Protein AF-A0A8J5NDL7-F1 (afdb_monomer)

Nearest PDB structures (foldseek):
  4kl0-assembly1_A  TM=5.427E-01  e=3.223E-06  Xanthomonas oryzae pv. oryzae KACC 10331
  3jvi-assembly1_A  TM=3.850E-01  e=1.608E+00  Entamoeba histolytica HM-1:IMSS
  4etn-assembly1_A  TM=3.658E-01  e=4.997E+00  Bacillus subtilis
  2qjf-assembly1_A  TM=1.868E-01  e=2.106E+00  Homo sapiens
  1lqt-assembly1_A  TM=1.432E-01  e=8.412E-01  Mycobacterium tuberculosis

Mean predicted aligned error: 5.41 Å

Structure (mmCIF, N/CA/C/O backbone):
data_AF-A0A8J5NDL7-F1
#
_entry.id   AF-A0A8J5NDL7-F1
#
loop_
_atom_site.group_PDB
_atom_site.id
_atom_site.type_symbol
_atom_site.label_atom_id
_atom_site.label_alt_id
_atom_site.label_comp_id
_atom_site.label_asym_id
_atom_site.label_entity_id
_atom_site.label_seq_id
_atom_site.pdbx_PDB_ins_code
_atom_site.Cartn_x
_atom_site.Cartn_y
_atom_site.Cartn_z
_atom_site.occupancy
_atom_site.B_iso_or_equiv
_atom_site.auth_seq_id
_atom_site.auth_comp_id
_atom_site.auth_asym_id
_atom_site.auth_atom_id
_atom_site.pdbx_PDB_model_num
ATOM 1 N N . MET A 1 1 ? -8.419 1.413 30.607 1.00 60.94 1 MET A N 1
ATOM 2 C CA . MET A 1 1 ? -9.084 0.874 29.417 1.00 60.94 1 MET A CA 1
ATOM 3 C C . MET A 1 1 ? -8.316 1.268 28.179 1.00 60.94 1 MET A C 1
ATOM 5 O O . MET A 1 1 ? -8.530 2.368 27.700 1.00 60.94 1 MET A O 1
ATOM 9 N N . VAL A 1 2 ? -7.330 0.458 27.762 1.00 88.38 2 VAL A N 1
ATOM 10 C CA . VAL A 1 2 ? -6.437 0.792 26.632 1.00 88.38 2 VAL A CA 1
ATOM 11 C C . VAL A 1 2 ? -6.978 0.173 25.343 1.00 88.38 2 VAL A C 1
ATOM 13 O O . VAL A 1 2 ? -7.037 -1.052 25.231 1.00 88.38 2 VAL A O 1
ATOM 16 N N . GLN A 1 3 ? -7.351 1.020 24.383 1.00 95.25 3 GLN A N 1
ATOM 17 C CA . GLN A 1 3 ? -7.668 0.629 23.010 1.00 95.25 3 GLN A CA 1
ATOM 18 C C . GLN A 1 3 ? -6.382 0.624 22.176 1.00 95.25 3 GLN A C 1
ATOM 20 O O . GLN A 1 3 ? -5.603 1.578 22.222 1.00 95.25 3 GLN A O 1
ATOM 25 N N . LEU A 1 4 ? -6.167 -0.435 21.397 1.00 97.50 4 LEU A N 1
ATOM 26 C CA . LEU A 1 4 ? -5.061 -0.530 20.448 1.00 97.50 4 LEU A CA 1
ATOM 27 C C . LEU A 1 4 ? -5.593 -0.431 19.014 1.00 97.50 4 LEU A C 1
ATOM 29 O O . LEU A 1 4 ? -6.417 -1.240 18.593 1.00 97.50 4 LEU A O 1
ATOM 33 N N . ILE A 1 5 ? -5.115 0.554 18.259 1.00 97.38 5 ILE A N 1
ATOM 34 C CA . ILE A 1 5 ? -5.416 0.727 16.837 1.00 97.38 5 ILE A CA 1
ATOM 35 C C . ILE A 1 5 ? -4.186 0.317 16.037 1.00 97.38 5 ILE A C 1
ATOM 37 O O . ILE A 1 5 ? -3.112 0.883 16.226 1.00 97.38 5 ILE A O 1
ATOM 41 N N . LEU A 1 6 ? -4.344 -0.652 15.143 1.00 98.06 6 LEU A N 1
ATOM 42 C CA . LEU A 1 6 ? -3.312 -1.071 14.202 1.00 98.06 6 LEU A CA 1
ATOM 43 C C . LEU A 1 6 ? -3.707 -0.581 12.811 1.00 98.06 6 LEU A C 1
ATOM 45 O O . LEU A 1 6 ? -4.778 -0.941 12.330 1.00 98.06 6 LEU A O 1
ATOM 49 N N . ASN A 1 7 ? -2.864 0.225 12.172 1.00 97.12 7 ASN A N 1
ATOM 50 C CA . ASN A 1 7 ? -3.002 0.575 10.762 1.00 97.12 7 ASN A CA 1
ATOM 51 C C . ASN A 1 7 ? -1.938 -0.173 9.967 1.00 97.12 7 ASN A C 1
ATOM 53 O O . ASN A 1 7 ? -0.753 0.093 10.150 1.00 97.12 7 ASN A O 1
ATOM 57 N N . ILE A 1 8 ? -2.353 -1.124 9.137 1.00 96.94 8 ILE A N 1
ATOM 58 C CA . ILE A 1 8 ? -1.457 -2.011 8.396 1.00 96.94 8 ILE A CA 1
ATOM 59 C C . ILE A 1 8 ? -1.595 -1.705 6.903 1.00 96.94 8 ILE A C 1
ATOM 61 O O . ILE A 1 8 ? -2.650 -1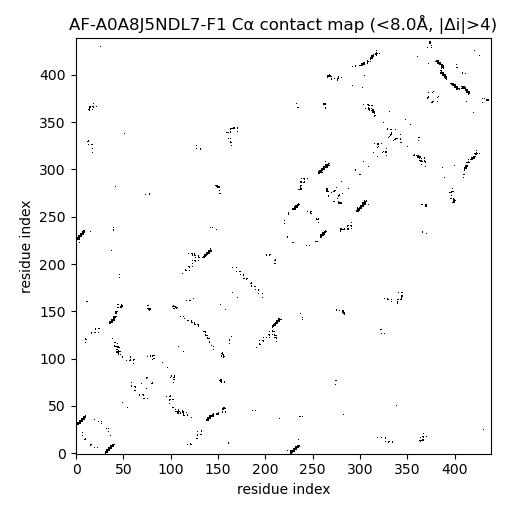.954 6.318 1.00 96.94 8 ILE A O 1
ATOM 65 N N . ASN A 1 9 ? -0.526 -1.195 6.295 1.00 93.75 9 ASN A N 1
ATOM 66 C CA . ASN A 1 9 ? -0.439 -0.832 4.876 1.00 93.75 9 ASN A CA 1
ATOM 67 C C . ASN A 1 9 ? 0.789 -1.483 4.232 1.00 93.75 9 ASN A C 1
ATOM 69 O O . ASN A 1 9 ? 1.587 -2.094 4.930 1.00 93.75 9 ASN A O 1
ATOM 73 N N . ASP A 1 10 ? 0.965 -1.376 2.914 1.00 87.19 10 ASP A N 1
ATOM 74 C CA . ASP A 1 10 ? 2.123 -1.976 2.225 1.00 87.19 10 ASP A CA 1
ATOM 75 C C . ASP A 1 10 ? 3.154 -0.976 1.683 1.00 87.19 10 ASP A C 1
ATOM 77 O O . ASP A 1 10 ? 4.149 -1.356 1.060 1.00 87.19 10 ASP A O 1
ATOM 81 N N . GLY A 1 11 ? 2.971 0.307 1.996 1.00 80.31 11 GLY A N 1
ATOM 82 C CA . GLY A 1 11 ? 4.048 1.290 1.934 1.00 80.31 11 GLY A CA 1
ATOM 83 C C . GLY A 1 11 ? 4.178 2.063 0.625 1.00 80.31 11 GLY A C 1
ATOM 84 O O . GLY A 1 11 ? 5.062 2.913 0.524 1.00 80.31 11 GLY A O 1
ATOM 85 N N . THR A 1 12 ? 3.373 1.755 -0.393 1.00 74.25 12 THR A N 1
ATOM 86 C CA . THR A 1 12 ? 3.790 2.016 -1.777 1.00 74.25 12 THR A CA 1
ATOM 87 C C . THR A 1 12 ? 3.177 3.229 -2.450 1.00 74.25 12 THR A C 1
ATOM 89 O O . THR A 1 12 ? 3.883 3.825 -3.257 1.00 74.25 12 THR A O 1
ATOM 92 N N . ASP A 1 13 ? 1.933 3.610 -2.158 1.00 84.38 13 ASP A N 1
ATOM 93 C CA . ASP A 1 13 ? 1.206 4.624 -2.931 1.00 84.38 13 ASP A CA 1
ATOM 94 C C . ASP A 1 13 ? 0.620 5.762 -2.075 1.00 84.38 13 ASP A C 1
ATOM 96 O O . ASP A 1 13 ? 0.684 5.764 -0.846 1.00 84.38 13 ASP A O 1
ATOM 100 N N . SER A 1 14 ? 0.054 6.780 -2.736 1.00 88.94 14 SER A N 1
ATOM 101 C CA . SER A 1 14 ? -0.551 7.946 -2.070 1.00 88.94 14 SER A CA 1
ATOM 102 C C . SER A 1 14 ? -1.690 7.594 -1.105 1.00 88.94 14 SER A C 1
ATOM 104 O O . SER A 1 14 ? -2.024 8.401 -0.231 1.00 88.94 14 SER A O 1
ATOM 106 N N . ASP A 1 15 ? -2.305 6.427 -1.288 1.00 89.81 15 ASP A N 1
ATOM 107 C CA . ASP A 1 15 ? -3.450 5.955 -0.515 1.00 89.81 15 ASP A CA 1
ATOM 108 C C . ASP A 1 15 ? -3.012 5.586 0.885 1.00 89.81 15 ASP A C 1
ATOM 110 O O . ASP A 1 15 ? -3.558 6.105 1.858 1.00 89.81 15 ASP A O 1
ATOM 114 N N . ASN A 1 16 ? -1.917 4.831 0.987 1.00 90.12 16 ASN A N 1
ATOM 115 C CA . ASN A 1 16 ? -1.356 4.472 2.278 1.00 90.12 16 ASN A CA 1
ATOM 116 C C . ASN A 1 16 ? -0.932 5.715 3.079 1.00 90.12 16 ASN A C 1
ATOM 118 O O . ASN A 1 16 ? -1.214 5.794 4.270 1.00 90.12 16 ASN A O 1
ATOM 122 N N . TYR A 1 17 ? -0.315 6.719 2.438 1.00 91.38 17 TYR A N 1
ATOM 123 C CA . TYR A 1 17 ? 0.063 7.976 3.111 1.00 91.38 17 TYR A CA 1
ATOM 124 C C . TYR A 1 17 ? -1.167 8.738 3.618 1.00 91.38 17 TYR A C 1
ATOM 126 O O . TYR A 1 17 ? -1.175 9.257 4.735 1.00 91.38 17 TYR A O 1
ATOM 134 N N . SER A 1 18 ? -2.223 8.795 2.805 1.00 89.69 18 SER A N 1
ATOM 135 C CA . SER A 1 18 ? -3.466 9.467 3.183 1.00 89.69 18 SER A CA 1
ATOM 136 C C . SER A 1 18 ? -4.194 8.717 4.304 1.00 89.69 18 SER A C 1
ATOM 138 O O . SER A 1 18 ? -4.704 9.348 5.230 1.00 89.69 18 SER A O 1
ATOM 140 N N . GLY A 1 19 ? -4.215 7.383 4.246 1.00 90.00 19 GLY A N 1
ATOM 141 C CA . GLY A 1 19 ? -4.778 6.503 5.267 1.00 90.00 19 GLY A CA 1
ATOM 142 C C . GLY A 1 19 ? -4.024 6.584 6.594 1.00 90.00 19 GLY A C 1
ATOM 143 O O . GLY A 1 19 ? -4.657 6.740 7.635 1.00 90.00 19 GLY A O 1
ATOM 144 N N . ASP A 1 20 ? -2.687 6.558 6.565 1.00 89.88 20 ASP A N 1
ATOM 145 C CA . ASP A 1 20 ? -1.830 6.729 7.745 1.00 89.88 20 ASP A CA 1
ATOM 146 C C . ASP A 1 20 ? -2.110 8.064 8.441 1.00 89.88 20 ASP A C 1
ATOM 148 O O . ASP A 1 20 ? -2.429 8.096 9.632 1.00 89.88 20 ASP A O 1
ATOM 152 N N . SER A 1 21 ? -2.096 9.170 7.698 1.00 88.06 21 SER A N 1
ATOM 153 C CA . SER A 1 21 ? -2.424 10.468 8.281 1.00 88.06 21 SER A CA 1
ATOM 154 C C . SER A 1 21 ? -3.874 10.538 8.773 1.00 88.06 21 SER A C 1
ATOM 156 O O . SER A 1 21 ? -4.116 11.111 9.834 1.00 88.06 21 SER A O 1
ATOM 158 N N . TYR A 1 22 ? -4.842 9.940 8.067 1.00 88.62 22 TYR A N 1
ATOM 159 C CA . TYR A 1 22 ? -6.241 9.914 8.510 1.00 88.62 22 TYR A CA 1
ATOM 160 C C . TYR A 1 22 ? -6.402 9.187 9.845 1.00 88.62 22 TYR A C 1
ATOM 162 O O . TYR A 1 22 ? -7.015 9.736 10.758 1.00 88.62 22 TYR A O 1
ATOM 170 N N . VAL A 1 23 ? -5.841 7.982 9.985 1.00 90.44 23 VAL A N 1
ATOM 171 C CA . VAL A 1 23 ? -5.928 7.205 11.230 1.00 90.44 23 VAL A CA 1
ATOM 172 C C . VAL A 1 23 ? -5.223 7.948 12.367 1.00 90.44 23 VAL A C 1
ATOM 174 O O . VAL A 1 23 ? -5.802 8.096 13.445 1.00 90.44 23 VAL A O 1
ATOM 177 N N . GLN A 1 24 ? -4.030 8.495 12.122 1.00 88.56 24 GLN A N 1
ATOM 178 C CA . GLN A 1 24 ? -3.305 9.282 13.120 1.00 88.56 24 GLN A CA 1
ATOM 179 C C . GLN A 1 24 ? -4.142 10.473 13.615 1.00 88.56 24 GLN A C 1
ATOM 181 O O . GLN A 1 24 ? -4.348 10.630 14.819 1.00 88.56 24 GLN A O 1
ATOM 186 N N . GLU A 1 25 ? -4.679 11.291 12.707 1.00 86.00 25 GLU A N 1
ATOM 187 C CA . GLU A 1 25 ? -5.484 12.463 13.075 1.00 86.00 25 GLU A CA 1
ATOM 188 C C . GLU A 1 25 ? -6.831 12.087 13.700 1.00 86.00 25 GLU A C 1
ATOM 190 O O . GLU A 1 25 ? -7.316 12.778 14.595 1.00 86.00 25 GLU A O 1
ATOM 195 N N . ARG A 1 26 ? -7.434 10.969 13.288 1.00 85.50 26 ARG A N 1
ATOM 196 C CA . ARG A 1 26 ? -8.729 10.521 13.810 1.00 85.50 26 ARG A CA 1
ATOM 197 C C . ARG A 1 26 ? -8.665 10.106 15.278 1.00 85.50 26 ARG A C 1
ATOM 199 O O . ARG A 1 26 ? -9.659 10.287 15.990 1.00 85.50 26 ARG A O 1
ATOM 206 N N . PHE A 1 27 ? -7.538 9.541 15.711 1.00 88.00 27 PHE A N 1
ATOM 207 C CA . PHE A 1 27 ? -7.367 8.975 17.053 1.00 88.00 27 PHE A CA 1
ATOM 208 C C . PHE A 1 27 ? -6.409 9.770 17.956 1.00 88.00 27 PHE A C 1
ATOM 210 O O . PHE A 1 27 ? -6.311 9.460 19.142 1.00 88.00 27 PHE A O 1
ATOM 217 N N . ARG A 1 28 ? -5.757 10.836 17.459 1.00 84.19 28 ARG A N 1
ATOM 218 C CA . ARG A 1 28 ? -4.773 11.642 18.221 1.00 84.19 28 ARG A CA 1
ATOM 219 C C . ARG A 1 28 ? -5.256 12.139 19.588 1.00 84.19 28 ARG A C 1
ATOM 221 O O . ARG A 1 28 ? -4.460 12.275 20.507 1.00 84.19 28 ARG A O 1
ATOM 228 N N . ASN A 1 29 ? -6.549 12.447 19.710 1.00 84.19 29 ASN A N 1
ATOM 229 C CA . ASN A 1 29 ? -7.147 13.019 20.920 1.00 84.19 29 ASN A CA 1
ATOM 230 C C . ASN A 1 29 ? -8.057 12.015 21.642 1.00 84.19 29 ASN A C 1
ATOM 232 O O . ASN A 1 29 ? -8.783 12.404 22.556 1.00 84.19 29 ASN A O 1
ATOM 236 N N . THR A 1 30 ? -8.067 10.745 21.227 1.00 87.12 30 THR A N 1
ATOM 237 C CA . THR A 1 30 ? -8.890 9.714 21.861 1.00 87.12 30 THR A CA 1
ATOM 238 C C . THR A 1 30 ? -8.187 9.222 23.132 1.00 87.12 30 THR A C 1
ATOM 240 O O . THR A 1 30 ? -7.096 8.651 23.046 1.00 87.12 30 THR A O 1
ATOM 243 N N . PRO A 1 31 ? -8.764 9.437 24.332 1.00 88.12 31 PRO A N 1
ATOM 244 C CA . PRO A 1 31 ? -8.125 9.029 25.578 1.00 88.12 31 PRO A CA 1
ATOM 245 C C . PRO A 1 31 ? -7.890 7.520 25.622 1.00 88.12 31 PRO A C 1
ATOM 247 O O . PRO A 1 31 ? -8.699 6.741 25.123 1.00 88.12 31 PRO A O 1
ATOM 250 N N . ASN A 1 32 ? -6.795 7.109 26.264 1.00 91.44 32 ASN A N 1
ATOM 251 C CA . ASN A 1 32 ? -6.412 5.704 26.424 1.00 91.44 32 ASN A CA 1
ATOM 252 C C . ASN A 1 32 ? -6.328 4.909 25.105 1.00 91.44 32 ASN A C 1
ATOM 254 O O . ASN A 1 32 ? -6.526 3.697 25.102 1.00 91.44 32 ASN A O 1
ATOM 258 N N . THR A 1 33 ? -6.037 5.572 23.987 1.00 93.94 33 THR A N 1
ATOM 259 C CA . THR A 1 33 ? -5.851 4.917 22.689 1.00 93.94 33 THR A CA 1
ATOM 260 C C . THR A 1 33 ? -4.383 4.960 22.295 1.00 93.94 33 THR A C 1
ATOM 262 O O . THR A 1 33 ? -3.748 6.010 22.362 1.00 93.94 33 THR A O 1
ATOM 265 N N . ARG A 1 34 ? -3.838 3.818 21.875 1.00 94.31 34 ARG A N 1
ATOM 266 C CA . ARG A 1 34 ? -2.515 3.723 21.254 1.00 94.31 34 ARG A CA 1
ATOM 267 C C . ARG A 1 34 ? -2.695 3.360 19.789 1.00 94.31 34 ARG A C 1
ATOM 269 O O . ARG A 1 34 ? -3.331 2.357 19.487 1.00 94.31 34 ARG A O 1
ATOM 276 N N . VAL A 1 35 ? -2.112 4.155 18.899 1.00 94.38 35 VAL A N 1
ATOM 277 C CA . VAL A 1 35 ? -2.093 3.889 17.457 1.00 94.38 35 VAL A CA 1
ATOM 278 C C . VAL A 1 35 ? -0.718 3.349 17.074 1.00 94.38 35 VAL A C 1
ATOM 280 O O . VAL A 1 35 ? 0.301 3.874 17.521 1.00 94.38 35 VAL A O 1
ATOM 283 N N . MET A 1 36 ? -0.683 2.286 16.277 1.00 96.69 36 MET A N 1
ATOM 284 C CA . MET A 1 36 ? 0.530 1.726 15.688 1.00 96.69 36 MET A CA 1
ATOM 285 C C . MET A 1 36 ? 0.367 1.647 14.175 1.00 96.69 36 MET A C 1
ATOM 287 O O . MET A 1 36 ? -0.588 1.047 13.686 1.00 96.69 36 MET A O 1
ATOM 291 N N . HIS A 1 37 ? 1.321 2.223 13.452 1.00 97.12 37 HIS A N 1
ATOM 292 C CA . HIS A 1 37 ? 1.387 2.169 11.998 1.00 97.12 37 HIS A CA 1
ATOM 293 C C . HIS A 1 37 ? 2.407 1.118 11.586 1.00 97.12 37 HIS A C 1
ATOM 295 O O . HIS A 1 37 ? 3.542 1.129 12.067 1.00 97.12 37 HIS A O 1
ATOM 301 N N . ILE A 1 38 ? 1.983 0.185 10.744 1.00 98.25 38 ILE A N 1
ATOM 302 C CA . ILE A 1 38 ? 2.754 -0.986 10.354 1.00 98.25 38 ILE A CA 1
ATOM 303 C C . ILE A 1 38 ? 2.783 -1.059 8.829 1.00 98.25 38 ILE A C 1
ATOM 305 O O . ILE A 1 38 ? 1.735 -1.102 8.191 1.00 98.25 38 ILE A O 1
ATOM 309 N N . ASP A 1 39 ? 3.981 -1.126 8.258 1.00 96.31 39 ASP A N 1
ATOM 310 C CA . ASP A 1 39 ? 4.180 -1.396 6.839 1.00 96.31 39 ASP A CA 1
ATOM 311 C C . ASP A 1 39 ? 4.534 -2.879 6.622 1.00 96.31 39 ASP A C 1
ATOM 313 O O . ASP A 1 39 ? 5.517 -3.385 7.170 1.00 96.31 39 ASP A O 1
ATOM 317 N N . GLU A 1 40 ? 3.749 -3.569 5.792 1.00 95.25 40 GLU A N 1
ATOM 318 C CA . GLU A 1 40 ? 4.028 -4.887 5.217 1.00 95.25 40 GLU A CA 1
ATOM 319 C C . GLU A 1 40 ? 4.704 -4.727 3.844 1.00 95.25 40 GLU A C 1
ATOM 321 O O . GLU A 1 40 ? 4.027 -4.575 2.823 1.00 95.25 40 GLU A O 1
ATOM 326 N N . PRO A 1 41 ? 6.042 -4.746 3.768 1.00 93.69 41 PRO A N 1
ATOM 327 C CA . PRO A 1 41 ? 6.723 -4.521 2.507 1.00 93.69 41 PRO A CA 1
ATOM 328 C C . PRO A 1 41 ? 6.486 -5.633 1.480 1.00 93.69 41 PRO A C 1
ATOM 330 O O . PRO A 1 41 ? 6.365 -6.823 1.785 1.00 93.69 41 PRO A O 1
ATOM 333 N N . ARG A 1 42 ? 6.508 -5.227 0.211 1.00 90.81 42 ARG A N 1
ATOM 334 C CA . ARG A 1 42 ? 6.442 -6.120 -0.949 1.00 90.81 42 ARG A CA 1
ATOM 335 C C . ARG A 1 42 ? 7.848 -6.475 -1.439 1.00 90.81 42 ARG A C 1
ATOM 337 O O . ARG A 1 42 ? 8.803 -5.725 -1.237 1.00 90.81 42 ARG A O 1
ATOM 344 N N . GLN A 1 43 ? 7.969 -7.589 -2.159 1.00 91.75 43 GLN A N 1
ATOM 345 C CA . GLN A 1 43 ? 9.170 -7.867 -2.948 1.00 91.75 43 GLN A CA 1
ATOM 346 C C . GLN A 1 43 ? 9.374 -6.779 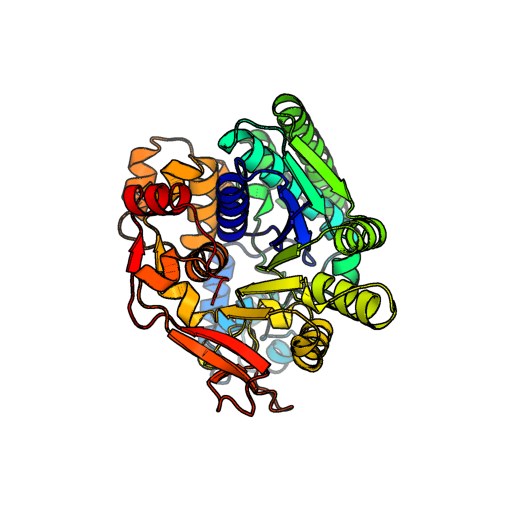-4.016 1.00 91.75 43 GLN A C 1
ATOM 348 O O . GLN A 1 43 ? 8.407 -6.296 -4.615 1.00 91.75 43 GLN A O 1
ATOM 353 N N . VAL A 1 44 ? 10.636 -6.422 -4.271 1.00 91.31 44 VAL A N 1
ATOM 354 C CA . VAL A 1 44 ? 11.057 -5.405 -5.253 1.00 91.31 44 VAL A CA 1
ATOM 355 C C . VAL A 1 44 ? 12.167 -5.961 -6.142 1.00 91.31 44 VAL A C 1
ATOM 357 O O . VAL A 1 44 ? 12.762 -6.992 -5.835 1.00 91.31 44 VAL A O 1
ATOM 360 N N . SER A 1 45 ? 12.468 -5.264 -7.233 1.00 90.75 45 SER A N 1
ATOM 361 C CA . SER A 1 45 ? 13.647 -5.513 -8.059 1.00 90.75 45 SER A CA 1
ATOM 362 C C . SER A 1 45 ? 14.326 -4.183 -8.359 1.00 90.75 45 SER A C 1
ATOM 364 O O . SER A 1 45 ? 13.661 -3.227 -8.753 1.00 90.75 45 SER A O 1
ATOM 366 N N . TRP A 1 46 ? 15.647 -4.128 -8.184 1.00 91.25 46 TRP A N 1
ATOM 367 C CA . TRP A 1 46 ? 16.480 -2.997 -8.610 1.00 91.25 46 TRP A CA 1
ATOM 368 C C . TRP A 1 46 ? 16.998 -3.156 -10.047 1.00 91.25 46 TRP A C 1
ATOM 370 O O . TRP A 1 46 ? 17.930 -2.458 -10.461 1.00 91.25 46 TRP A O 1
ATOM 380 N N . ALA A 1 47 ? 16.448 -4.101 -10.818 1.00 87.81 47 ALA A N 1
ATOM 381 C CA . ALA A 1 47 ? 16.686 -4.182 -12.256 1.00 87.81 47 ALA A CA 1
ATOM 382 C C . ALA A 1 47 ? 16.229 -2.893 -12.958 1.00 87.81 47 ALA A C 1
ATOM 384 O O . ALA A 1 47 ? 15.375 -2.163 -12.455 1.00 87.81 47 ALA A O 1
ATOM 385 N N . ARG A 1 48 ? 16.801 -2.607 -14.134 1.00 86.50 48 ARG A N 1
ATOM 386 C CA . ARG A 1 48 ? 16.329 -1.479 -14.946 1.00 86.50 48 ARG A CA 1
ATOM 387 C C . ARG A 1 48 ? 14.889 -1.749 -15.362 1.00 86.50 48 ARG A C 1
ATOM 389 O O . ARG A 1 48 ? 14.593 -2.809 -15.912 1.00 86.50 48 ARG A O 1
ATOM 396 N N . THR A 1 49 ? 14.022 -0.786 -15.101 1.00 86.44 49 THR A N 1
ATOM 397 C CA . THR A 1 49 ? 12.628 -0.827 -15.525 1.00 86.44 49 THR A CA 1
ATOM 398 C C . THR A 1 49 ? 12.479 -0.136 -16.873 1.00 86.44 49 THR A C 1
ATOM 400 O O . THR A 1 49 ? 13.313 0.674 -17.282 1.00 86.44 49 THR A O 1
ATOM 403 N N . MET A 1 50 ? 11.418 -0.483 -17.592 1.00 89.75 50 MET A N 1
ATOM 404 C CA . MET A 1 50 ? 11.114 0.132 -18.876 1.00 89.75 50 MET A CA 1
ATOM 405 C C . MET A 1 50 ? 10.721 1.599 -18.689 1.00 89.75 50 MET A C 1
ATOM 407 O O . MET A 1 50 ? 9.851 1.931 -17.873 1.00 89.75 50 MET A O 1
ATOM 411 N N . SER A 1 51 ? 11.299 2.463 -19.517 1.00 86.38 51 SER A N 1
ATOM 412 C CA . SER A 1 51 ? 10.852 3.845 -19.688 1.00 86.38 51 SER A CA 1
ATOM 413 C C . SER A 1 51 ? 9.433 3.913 -20.264 1.00 86.38 51 SER A C 1
ATOM 415 O O . SER A 1 51 ? 8.902 2.943 -20.814 1.00 86.38 51 SER A O 1
ATOM 417 N N . SER A 1 52 ? 8.800 5.082 -20.167 1.00 85.06 52 SER A N 1
ATOM 418 C CA . SER A 1 52 ? 7.471 5.320 -20.747 1.00 85.06 52 SER A CA 1
ATOM 419 C C . SER A 1 52 ? 7.425 5.065 -22.254 1.00 85.06 52 SER A C 1
ATOM 421 O O . SER A 1 52 ? 6.409 4.597 -22.762 1.00 85.06 52 SER A O 1
ATOM 423 N N . ASP A 1 53 ? 8.510 5.351 -22.968 1.00 90.00 53 ASP A N 1
ATOM 424 C CA . ASP A 1 53 ? 8.607 5.155 -24.417 1.00 90.00 53 ASP A CA 1
ATOM 425 C C . ASP A 1 53 ? 8.715 3.668 -24.748 1.00 90.00 53 ASP A C 1
ATOM 427 O O . ASP A 1 53 ? 7.950 3.157 -25.562 1.00 90.00 53 ASP A O 1
ATOM 431 N N . GLU A 1 54 ? 9.553 2.940 -24.010 1.00 92.88 54 GLU A N 1
ATOM 432 C CA . GLU A 1 54 ? 9.674 1.490 -24.157 1.00 92.88 54 GLU A CA 1
ATOM 433 C C . GLU A 1 54 ? 8.369 0.762 -23.830 1.00 92.88 54 GLU A C 1
ATOM 435 O O . GLU A 1 54 ? 8.035 -0.214 -24.498 1.00 92.88 54 GLU A O 1
ATOM 440 N N . LYS A 1 55 ? 7.608 1.231 -22.830 1.00 93.31 55 LYS A N 1
ATOM 441 C CA . LYS A 1 55 ? 6.271 0.696 -22.519 1.00 93.31 55 LYS A CA 1
ATOM 442 C C . LYS A 1 55 ? 5.317 0.887 -23.702 1.00 93.31 55 LYS A C 1
ATOM 444 O O . LYS A 1 55 ? 4.622 -0.057 -24.068 1.00 93.31 55 LYS A O 1
ATOM 449 N N . ARG A 1 56 ? 5.314 2.065 -24.342 1.00 94.06 56 ARG A N 1
ATOM 450 C CA . ARG A 1 56 ? 4.471 2.336 -25.524 1.00 94.06 56 ARG A CA 1
ATOM 451 C C . ARG A 1 56 ? 4.876 1.494 -26.730 1.00 94.06 56 ARG A C 1
ATOM 453 O O . ARG A 1 56 ? 4.003 0.943 -27.398 1.00 94.06 56 ARG A O 1
ATOM 460 N N . ASP A 1 57 ? 6.174 1.353 -26.982 1.00 96.44 57 ASP A N 1
ATOM 461 C CA . ASP A 1 57 ? 6.685 0.495 -28.054 1.00 96.44 57 ASP A CA 1
ATOM 462 C C . ASP A 1 57 ? 6.288 -0.964 -27.822 1.00 96.44 57 ASP A C 1
ATOM 464 O O . ASP A 1 57 ? 5.812 -1.642 -28.735 1.00 96.44 57 ASP A O 1
ATOM 468 N N . TRP A 1 58 ? 6.418 -1.434 -26.582 1.00 97.06 58 TRP A N 1
ATOM 469 C CA . TRP A 1 58 ? 5.999 -2.773 -26.190 1.00 97.06 58 TRP A CA 1
ATOM 470 C C . TRP A 1 58 ? 4.503 -2.989 -26.400 1.00 97.06 58 TRP A C 1
ATOM 472 O O . TRP A 1 58 ? 4.118 -3.969 -27.037 1.00 97.06 58 TRP A O 1
ATOM 482 N N . GLU A 1 59 ? 3.658 -2.067 -25.928 1.00 96.56 59 GLU A N 1
ATOM 483 C CA . GLU A 1 59 ? 2.201 -2.153 -26.085 1.00 96.56 59 GLU A CA 1
ATOM 484 C C . GLU A 1 59 ? 1.795 -2.163 -27.566 1.00 96.56 59 GLU A C 1
ATOM 486 O O . GLU A 1 59 ? 0.928 -2.944 -27.959 1.00 96.56 59 GLU A O 1
ATOM 491 N N . SER A 1 60 ? 2.464 -1.358 -28.397 1.00 96.56 60 SER A N 1
ATOM 492 C CA . SER A 1 60 ? 2.249 -1.294 -29.847 1.00 96.56 60 SER A CA 1
ATOM 493 C C . SER A 1 60 ? 2.580 -2.613 -30.550 1.00 96.56 60 SER A C 1
ATOM 495 O O . SER A 1 60 ? 1.819 -3.078 -31.399 1.00 96.56 60 SER A O 1
ATOM 497 N N . VAL A 1 61 ? 3.692 -3.257 -30.181 1.00 96.75 61 VAL A N 1
ATOM 498 C CA . VAL A 1 61 ? 4.059 -4.569 -30.734 1.00 96.75 61 VAL A CA 1
ATOM 499 C C . VAL A 1 61 ? 3.113 -5.659 -30.229 1.00 96.75 61 VAL A C 1
ATOM 501 O O . VAL A 1 61 ? 2.621 -6.457 -31.024 1.00 96.75 61 VAL A O 1
ATOM 504 N N . ALA A 1 62 ? 2.808 -5.674 -28.931 1.00 95.69 62 ALA A N 1
ATOM 505 C CA . ALA A 1 62 ? 1.918 -6.661 -28.329 1.00 95.69 62 ALA A CA 1
ATOM 506 C C . ALA A 1 62 ? 0.486 -6.585 -28.885 1.00 95.69 62 ALA A C 1
ATOM 508 O O . ALA A 1 62 ? -0.158 -7.619 -29.039 1.00 95.69 62 ALA A O 1
ATOM 509 N N . ALA A 1 63 ? 0.005 -5.396 -29.263 1.00 94.81 63 ALA A N 1
ATOM 510 C CA . ALA A 1 63 ? -1.307 -5.211 -29.886 1.00 94.81 63 ALA A CA 1
ATOM 511 C C . ALA A 1 63 ? -1.465 -5.923 -31.244 1.00 94.81 63 ALA A C 1
ATOM 513 O O . ALA A 1 63 ? -2.591 -6.140 -31.686 1.00 94.81 63 ALA A O 1
ATOM 514 N N . LYS A 1 64 ? -0.363 -6.297 -31.909 1.00 92.44 64 LYS A N 1
ATOM 515 C CA . LYS A 1 64 ? -0.391 -7.046 -33.177 1.00 92.44 64 LYS A CA 1
ATOM 516 C C . LYS A 1 64 ? -0.566 -8.557 -32.984 1.00 92.44 64 LYS A C 1
ATOM 518 O O . LYS A 1 64 ? -0.773 -9.275 -33.958 1.00 92.44 64 LYS A O 1
ATOM 523 N N . LEU A 1 65 ? -0.446 -9.054 -31.751 1.00 91.12 65 LEU A N 1
ATOM 524 C CA . LEU A 1 65 ? -0.514 -10.479 -31.443 1.00 91.12 65 LEU A CA 1
ATOM 525 C C . LEU A 1 65 ? -1.971 -10.938 -31.361 1.00 91.12 65 LEU A C 1
ATOM 527 O O . LEU A 1 65 ? -2.647 -10.719 -30.358 1.00 91.12 65 LEU A O 1
ATOM 531 N N . ASN A 1 66 ? -2.442 -11.613 -32.408 1.00 86.12 66 ASN A N 1
ATOM 532 C CA . ASN A 1 66 ? -3.849 -12.010 -32.546 1.00 86.12 66 ASN A CA 1
ATOM 533 C C . ASN A 1 66 ? -4.356 -12.960 -31.447 1.00 86.12 66 ASN A C 1
ATOM 535 O O . ASN A 1 66 ? -5.559 -13.036 -31.212 1.00 86.12 66 ASN A O 1
ATOM 539 N N . ASP A 1 67 ? -3.468 -13.704 -30.790 1.00 90.12 67 ASP A N 1
ATOM 540 C CA . ASP A 1 67 ? -3.821 -14.661 -29.740 1.00 90.12 67 ASP A CA 1
ATOM 541 C C . ASP A 1 67 ? -3.571 -14.139 -28.314 1.00 90.12 67 ASP A C 1
ATOM 543 O O . ASP A 1 67 ? -3.824 -14.853 -27.338 1.00 90.12 67 ASP A O 1
ATOM 547 N N . LEU A 1 68 ? -3.130 -12.883 -28.168 1.00 89.75 68 LEU A N 1
ATOM 548 C CA . LEU A 1 68 ? -3.026 -12.238 -26.866 1.00 89.75 68 LEU A CA 1
ATOM 549 C C . LEU A 1 68 ? -4.433 -11.922 -26.340 1.00 89.75 68 LEU A C 1
ATOM 551 O O . LEU A 1 68 ? -5.087 -10.972 -26.758 1.00 89.75 68 LEU A O 1
ATOM 555 N N . LYS A 1 69 ? -4.905 -12.731 -25.387 1.00 85.00 69 LYS A N 1
ATOM 556 C CA . LYS A 1 69 ? -6.267 -12.619 -24.830 1.00 85.00 69 LYS A CA 1
ATOM 557 C C . LYS A 1 69 ? -6.502 -11.364 -23.984 1.00 85.00 69 LYS A C 1
ATOM 559 O O . LYS A 1 69 ? -7.647 -10.981 -23.765 1.00 85.00 69 LYS A O 1
ATOM 564 N N . GLN A 1 70 ? -5.439 -10.773 -23.445 1.00 86.06 70 GLN A N 1
ATOM 565 C CA . GLN A 1 70 ? -5.507 -9.618 -22.552 1.00 86.06 70 GLN A CA 1
ATOM 566 C C . GLN A 1 70 ? -5.195 -8.328 -23.305 1.00 86.06 70 GLN A C 1
ATOM 568 O O . GLN A 1 70 ? -4.446 -8.321 -24.278 1.00 86.06 70 GLN A O 1
ATOM 573 N N . ASN A 1 71 ? -5.708 -7.207 -22.797 1.00 90.88 71 ASN A N 1
ATOM 574 C CA . ASN A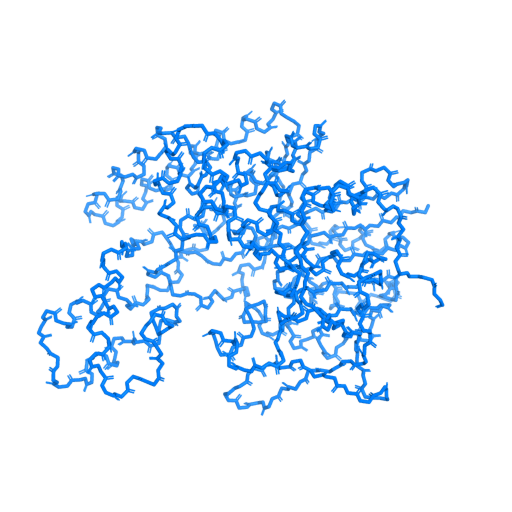 1 71 ? -5.235 -5.899 -23.233 1.00 90.88 71 ASN A CA 1
ATOM 575 C C . ASN A 1 71 ? -3.700 -5.815 -23.048 1.00 90.88 71 ASN A C 1
ATOM 577 O O . ASN A 1 71 ? -3.228 -6.180 -21.967 1.00 90.88 71 ASN A O 1
ATOM 581 N N . PRO A 1 72 ? -2.928 -5.312 -24.033 1.00 93.69 72 PRO A N 1
ATOM 582 C CA . PRO A 1 72 ? -1.468 -5.247 -23.956 1.00 93.69 72 PRO A CA 1
ATOM 583 C C . PRO A 1 72 ? -0.939 -4.623 -22.664 1.00 93.69 72 PRO A C 1
ATOM 585 O O . PRO A 1 72 ? -0.052 -5.177 -22.023 1.00 93.69 72 PRO A O 1
ATOM 588 N N . ARG A 1 73 ? -1.539 -3.523 -22.209 1.00 91.25 73 ARG A N 1
ATOM 589 C CA . ARG A 1 73 ? -1.128 -2.853 -20.973 1.00 91.25 73 ARG A CA 1
ATOM 590 C C . ARG A 1 73 ? -1.294 -3.745 -19.744 1.00 91.25 73 ARG A C 1
ATOM 592 O O . ARG A 1 73 ? -0.445 -3.736 -18.857 1.00 91.25 73 ARG A O 1
ATOM 599 N N . ILE A 1 74 ? -2.387 -4.506 -19.689 1.00 90.75 74 ILE A N 1
ATOM 600 C CA . ILE A 1 74 ? -2.631 -5.474 -18.613 1.00 90.75 74 ILE A CA 1
ATOM 601 C C . ILE A 1 74 ? -1.623 -6.614 -18.713 1.00 90.75 74 ILE A C 1
ATOM 603 O O . ILE A 1 74 ? -0.985 -6.913 -17.715 1.00 90.75 74 ILE A O 1
ATOM 607 N N . ALA A 1 75 ? -1.408 -7.162 -19.912 1.00 92.50 75 ALA A N 1
ATOM 608 C CA . ALA A 1 75 ? -0.449 -8.238 -20.145 1.00 92.50 75 ALA A CA 1
ATOM 609 C C . ALA A 1 75 ? 0.990 -7.851 -19.756 1.00 92.50 75 ALA A C 1
ATOM 611 O O . ALA A 1 75 ? 1.732 -8.680 -19.225 1.00 92.50 75 ALA A O 1
ATOM 612 N N . LEU A 1 76 ? 1.380 -6.593 -19.989 1.00 93.50 76 LEU A N 1
ATOM 613 C CA . LEU A 1 76 ? 2.657 -6.047 -19.537 1.00 93.50 76 LEU A CA 1
ATOM 614 C C . LEU A 1 76 ? 2.707 -5.951 -18.011 1.00 93.50 76 LEU A C 1
ATOM 616 O O . LEU A 1 76 ? 3.678 -6.395 -17.405 1.00 93.50 76 LEU A O 1
ATOM 620 N N . LEU A 1 77 ? 1.661 -5.405 -17.386 1.00 90.69 77 LEU A N 1
ATOM 621 C CA . LEU A 1 77 ? 1.588 -5.215 -15.937 1.00 90.69 77 LEU A CA 1
ATOM 622 C C . LEU A 1 77 ? 1.587 -6.540 -15.159 1.00 90.69 77 LEU A C 1
ATOM 624 O O . LEU A 1 77 ? 2.171 -6.608 -14.083 1.00 90.69 77 LEU A O 1
ATOM 628 N N . THR A 1 78 ? 0.961 -7.583 -15.702 1.00 89.88 78 THR A N 1
ATOM 629 C CA . THR A 1 78 ? 0.884 -8.930 -15.112 1.00 89.88 78 THR A CA 1
ATOM 630 C C . THR A 1 78 ? 2.049 -9.830 -15.521 1.00 89.88 78 THR A C 1
ATOM 632 O O . THR A 1 78 ? 2.176 -10.936 -15.004 1.00 89.88 78 THR A O 1
ATOM 635 N N . GLY A 1 79 ? 2.877 -9.403 -16.481 1.00 91.19 79 GLY A N 1
ATOM 636 C CA . GLY A 1 79 ? 3.981 -10.207 -17.009 1.00 91.19 79 GLY A CA 1
ATOM 637 C C . GLY A 1 79 ? 3.514 -11.468 -17.743 1.00 91.19 79 GLY A C 1
ATOM 638 O O . GLY A 1 79 ? 4.231 -12.464 -17.776 1.00 91.19 79 GLY A O 1
ATOM 639 N N . SER A 1 80 ? 2.306 -11.454 -18.318 1.00 89.56 80 SER A N 1
ATOM 640 C CA . SER A 1 80 ? 1.697 -12.638 -18.946 1.00 89.56 80 SER A CA 1
ATOM 641 C C . SER A 1 80 ? 2.329 -13.024 -20.290 1.00 89.56 80 SER A C 1
ATOM 643 O O . SER A 1 80 ? 2.129 -14.140 -20.764 1.00 89.56 80 SER A O 1
ATOM 645 N N . VAL A 1 81 ? 3.111 -12.130 -20.900 1.00 92.81 81 VAL A N 1
ATOM 646 C CA . VAL A 1 81 ? 3.907 -12.410 -22.104 1.00 92.81 81 VAL A CA 1
ATOM 647 C C . VAL A 1 81 ? 5.293 -12.900 -21.675 1.00 92.81 81 VAL A C 1
ATOM 649 O O . VAL A 1 81 ? 6.170 -12.107 -21.334 1.00 92.81 81 VAL A O 1
ATOM 652 N N . THR A 1 82 ? 5.485 -14.219 -21.673 1.00 93.50 82 THR A N 1
ATOM 653 C CA . THR A 1 82 ? 6.737 -14.872 -21.251 1.00 93.50 82 THR A CA 1
ATOM 654 C C . THR A 1 82 ? 7.736 -15.030 -22.401 1.00 93.50 82 THR A C 1
ATOM 656 O O . THR A 1 82 ? 7.386 -14.885 -23.574 1.00 93.50 82 THR A O 1
ATOM 659 N N . GLY A 1 83 ? 8.988 -15.377 -22.074 1.00 93.75 83 GLY A N 1
ATOM 660 C CA . GLY A 1 83 ? 10.000 -15.735 -23.075 1.00 93.75 83 GLY A CA 1
ATOM 661 C C . GLY A 1 83 ? 9.529 -16.861 -24.000 1.00 93.75 83 GLY A C 1
ATOM 662 O O . GLY A 1 83 ? 9.550 -16.692 -25.214 1.00 93.75 83 GLY A O 1
ATOM 663 N N . ASP A 1 84 ? 8.990 -17.941 -23.429 1.00 94.19 84 ASP A N 1
ATOM 664 C CA . ASP A 1 84 ? 8.452 -19.079 -24.189 1.00 94.19 84 ASP A CA 1
ATOM 665 C C . ASP A 1 84 ? 7.294 -18.669 -25.103 1.00 94.19 84 ASP A C 1
ATOM 667 O O . ASP A 1 84 ? 7.212 -19.102 -26.253 1.00 94.19 84 ASP A O 1
ATOM 671 N N . TYR A 1 85 ? 6.407 -17.791 -24.621 1.00 94.00 85 TYR A N 1
ATOM 672 C CA . TYR A 1 85 ? 5.319 -17.263 -25.436 1.00 94.00 85 TYR A CA 1
ATOM 673 C C . TYR A 1 85 ? 5.861 -16.486 -26.643 1.00 94.00 85 TYR A C 1
ATOM 675 O O . TYR A 1 85 ? 5.385 -16.699 -27.756 1.00 94.00 85 TYR A O 1
ATOM 683 N N . ILE A 1 86 ? 6.878 -15.639 -26.453 1.00 95.75 86 ILE A N 1
ATOM 684 C CA . ILE A 1 86 ? 7.537 -14.898 -27.542 1.00 95.75 86 ILE A CA 1
ATOM 685 C C . ILE A 1 86 ? 8.235 -15.862 -28.511 1.00 95.75 86 ILE A C 1
ATOM 687 O O . ILE A 1 86 ? 8.120 -15.706 -29.727 1.00 95.75 86 ILE A O 1
ATOM 691 N N . ASP A 1 87 ? 8.939 -16.866 -27.993 1.00 93.94 87 ASP A N 1
ATOM 692 C CA . ASP A 1 87 ? 9.701 -17.824 -28.796 1.00 93.94 87 ASP A CA 1
ATOM 693 C C . ASP A 1 87 ? 8.800 -18.755 -29.610 1.00 93.94 87 ASP A C 1
ATOM 695 O O . ASP A 1 87 ? 9.159 -19.123 -30.728 1.00 93.94 87 ASP A O 1
ATOM 699 N N . SER A 1 88 ? 7.586 -19.028 -29.125 1.00 93.81 88 SER A N 1
ATOM 700 C CA . SER A 1 88 ? 6.567 -19.790 -29.856 1.00 93.81 88 SER A CA 1
ATOM 701 C C . SER A 1 88 ? 5.998 -19.072 -31.088 1.00 93.81 88 SER A C 1
ATOM 703 O O . SER A 1 88 ? 5.424 -19.720 -31.964 1.00 93.81 88 SER A O 1
ATOM 705 N N . LYS A 1 89 ? 6.137 -17.741 -31.185 1.00 92.62 89 LYS A N 1
ATOM 706 C CA . LYS A 1 89 ? 5.642 -16.974 -32.338 1.00 92.62 89 LYS A CA 1
ATOM 707 C C . LYS A 1 89 ? 6.548 -17.180 -33.533 1.00 92.62 89 LYS A C 1
ATOM 709 O O . LYS A 1 89 ? 7.762 -17.076 -33.397 1.00 92.62 89 LYS A O 1
ATOM 714 N N . THR A 1 90 ? 5.988 -17.410 -34.714 1.00 89.25 90 THR A N 1
ATOM 715 C CA . THR A 1 90 ? 6.756 -17.565 -35.965 1.00 89.25 90 THR A CA 1
ATOM 716 C C . THR A 1 90 ? 6.763 -16.301 -36.823 1.00 89.25 90 THR A C 1
ATOM 718 O O . THR A 1 90 ? 7.596 -16.169 -37.711 1.00 89.25 90 THR A O 1
ATOM 721 N N . ASP A 1 91 ? 5.851 -15.372 -36.555 1.00 90.75 91 ASP A N 1
ATOM 722 C CA . ASP A 1 91 ? 5.544 -14.175 -37.343 1.00 90.75 91 ASP A CA 1
ATOM 723 C C . ASP A 1 91 ? 6.191 -12.883 -36.810 1.00 90.75 91 ASP A C 1
ATOM 725 O O . ASP A 1 91 ? 6.116 -11.845 -37.461 1.00 90.75 91 ASP A O 1
ATOM 729 N N . LEU A 1 92 ? 6.878 -12.941 -35.666 1.00 93.81 92 LEU A N 1
ATOM 730 C CA . LEU A 1 92 ? 7.592 -11.794 -35.100 1.00 93.81 92 LEU A CA 1
ATOM 731 C C . LEU A 1 92 ? 8.972 -11.585 -35.730 1.00 93.81 92 LEU A C 1
ATOM 733 O O . LEU A 1 92 ? 9.822 -12.488 -35.714 1.00 93.81 92 LEU A O 1
ATOM 737 N N . SER A 1 93 ? 9.239 -10.352 -36.167 1.00 95.69 93 SER A N 1
ATOM 738 C CA . SER A 1 93 ? 10.581 -9.916 -36.569 1.00 95.69 93 SER A CA 1
ATOM 739 C C . SER A 1 93 ? 11.568 -9.918 -35.391 1.00 95.69 93 SER A C 1
ATOM 741 O O . SER A 1 93 ? 11.180 -9.868 -34.221 1.00 95.69 93 SER A O 1
ATOM 743 N N . ALA A 1 94 ? 12.874 -9.923 -35.681 1.00 95.62 94 ALA A N 1
ATOM 744 C CA . ALA A 1 94 ? 13.910 -9.860 -34.642 1.00 95.62 94 ALA A CA 1
ATOM 745 C C . ALA A 1 94 ? 13.780 -8.607 -33.752 1.00 95.62 94 ALA A C 1
ATOM 747 O O . ALA A 1 94 ? 13.954 -8.688 -32.536 1.00 95.62 94 ALA A O 1
ATOM 748 N N . ASN A 1 95 ? 13.411 -7.467 -34.346 1.00 96.88 95 ASN A N 1
ATOM 749 C CA . ASN A 1 95 ? 13.185 -6.223 -33.613 1.00 96.88 95 ASN A CA 1
ATOM 750 C C . ASN A 1 95 ? 11.966 -6.318 -32.682 1.00 96.88 95 ASN A C 1
ATOM 752 O O . ASN A 1 95 ? 12.056 -5.971 -31.509 1.00 96.88 95 ASN A O 1
ATOM 756 N N . GLU A 1 96 ? 10.841 -6.848 -33.170 1.00 97.06 96 GLU A N 1
ATOM 757 C CA . GLU A 1 96 ? 9.630 -7.021 -32.355 1.00 97.06 96 GLU A CA 1
ATOM 758 C C . GLU A 1 96 ? 9.860 -7.984 -31.188 1.00 97.06 96 GLU A C 1
ATOM 760 O O . GLU A 1 96 ? 9.443 -7.699 -30.067 1.00 97.06 96 GLU A O 1
ATOM 765 N N . ARG A 1 97 ? 10.608 -9.075 -31.406 1.00 96.94 97 ARG A N 1
ATOM 766 C CA . ARG A 1 97 ? 11.034 -9.965 -30.313 1.00 96.94 97 ARG A CA 1
ATOM 767 C C . ARG A 1 97 ? 11.876 -9.229 -29.282 1.00 96.94 97 ARG A C 1
ATOM 769 O O . ARG A 1 97 ? 11.651 -9.404 -28.088 1.00 96.94 97 ARG A O 1
ATOM 776 N N . SER A 1 98 ? 12.831 -8.411 -29.725 1.00 96.31 98 SER A N 1
ATOM 777 C CA . SER A 1 98 ? 13.673 -7.626 -28.819 1.00 96.31 98 SER A CA 1
ATOM 778 C C . SER A 1 98 ? 12.852 -6.644 -27.984 1.00 96.31 98 SER A C 1
ATOM 780 O O . SER A 1 98 ? 13.135 -6.485 -26.800 1.00 96.31 98 SER A O 1
ATOM 782 N N . ILE A 1 99 ? 11.840 -6.005 -28.576 1.00 97.00 99 ILE A N 1
ATOM 783 C CA . ILE A 1 99 ? 10.924 -5.107 -27.864 1.00 97.00 99 ILE A CA 1
ATOM 784 C C . ILE A 1 99 ? 10.122 -5.896 -26.825 1.00 97.00 99 ILE A C 1
ATOM 786 O O . ILE A 1 99 ? 10.156 -5.545 -25.648 1.00 97.00 99 ILE A O 1
ATOM 790 N N . LEU A 1 100 ? 9.468 -6.996 -27.219 1.00 96.50 100 LEU A N 1
ATOM 791 C CA . LEU A 1 100 ? 8.644 -7.792 -26.303 1.00 96.50 100 LEU A CA 1
ATOM 792 C C . LEU A 1 100 ? 9.450 -8.385 -25.143 1.00 96.50 100 LEU A C 1
ATOM 794 O O . LEU A 1 100 ? 8.961 -8.418 -24.012 1.00 96.50 100 LEU A O 1
ATOM 798 N N . ARG A 1 101 ? 10.701 -8.792 -25.397 1.00 95.94 101 ARG A N 1
ATOM 799 C CA . ARG A 1 101 ? 11.600 -9.346 -24.374 1.00 95.94 101 ARG A CA 1
ATOM 800 C C . ARG A 1 101 ? 11.906 -8.365 -23.242 1.00 95.94 101 ARG A C 1
ATOM 802 O O . ARG A 1 101 ? 12.146 -8.827 -22.134 1.00 95.94 101 ARG A O 1
ATOM 809 N N . LYS A 1 102 ? 11.827 -7.047 -23.466 1.00 93.94 102 LYS A N 1
ATOM 810 C CA . LYS A 1 102 ? 11.968 -6.051 -22.384 1.00 93.94 102 LYS A CA 1
ATOM 811 C C . LYS A 1 102 ? 10.860 -6.156 -21.332 1.00 93.94 102 LYS A C 1
ATOM 813 O O . LYS A 1 102 ? 11.093 -5.846 -20.170 1.00 93.94 102 LYS A O 1
ATOM 818 N N . GLY A 1 103 ? 9.671 -6.613 -21.729 1.00 93.25 103 GLY A N 1
ATOM 819 C CA . GLY A 1 103 ? 8.540 -6.817 -20.822 1.00 93.25 103 GLY A CA 1
ATOM 820 C C . GLY A 1 103 ? 8.531 -8.174 -20.121 1.00 93.25 103 GLY A C 1
ATOM 821 O O . GLY A 1 103 ? 7.646 -8.409 -19.303 1.00 93.25 103 GLY A O 1
ATOM 822 N N . VAL A 1 104 ? 9.488 -9.067 -20.398 1.00 93.12 104 VAL A N 1
ATOM 823 C CA . VAL A 1 104 ? 9.622 -10.320 -19.643 1.00 93.12 104 VAL A CA 1
ATOM 824 C C . VAL A 1 104 ? 10.139 -9.979 -18.251 1.00 93.12 104 VAL A C 1
ATOM 826 O O . VAL A 1 104 ? 11.141 -9.277 -18.114 1.00 93.12 104 VAL A O 1
ATOM 829 N N . SER A 1 105 ? 9.434 -10.447 -17.221 1.00 88.38 105 SER A N 1
ATOM 830 C CA . SER A 1 105 ? 9.765 -10.104 -15.840 1.00 88.38 105 SER A CA 1
ATOM 831 C C . SER A 1 105 ? 11.137 -10.630 -15.438 1.00 88.38 105 SER A C 1
ATOM 833 O O . SER A 1 105 ? 11.439 -11.802 -15.659 1.00 88.38 105 SER A O 1
ATOM 835 N N . SER A 1 106 ? 11.936 -9.794 -14.772 1.00 83.19 106 SER A N 1
ATOM 836 C CA . SER A 1 106 ? 13.181 -10.233 -14.129 1.00 83.19 106 SER A CA 1
ATOM 837 C C . SER A 1 106 ? 12.946 -11.120 -12.902 1.00 83.19 106 SER A C 1
ATOM 839 O O . SER A 1 106 ? 13.894 -11.697 -12.378 1.00 83.19 106 SER A O 1
ATOM 841 N N . GLY A 1 107 ? 11.706 -11.178 -12.404 1.00 88.62 107 GLY A N 1
ATOM 842 C CA . GLY A 1 107 ? 11.414 -11.670 -11.063 1.00 88.62 107 GLY A CA 1
ATOM 843 C C . GLY A 1 107 ? 11.891 -10.702 -9.969 1.00 88.62 107 GLY A C 1
ATOM 844 O O . GLY A 1 107 ? 12.444 -9.634 -10.279 1.00 88.62 107 GLY A O 1
ATOM 845 N N . PRO A 1 108 ? 11.644 -11.052 -8.694 1.00 91.44 108 PRO A N 1
ATOM 846 C CA . PRO A 1 108 ? 12.087 -10.257 -7.560 1.00 91.44 108 PRO A CA 1
ATOM 847 C C . PRO A 1 108 ? 13.615 -10.277 -7.446 1.00 91.44 108 PRO A C 1
ATOM 849 O O . PRO A 1 108 ? 14.271 -11.272 -7.759 1.00 91.44 108 PRO A O 1
ATOM 852 N N . GLY A 1 109 ? 14.177 -9.170 -6.967 1.00 91.44 109 GLY A N 1
ATOM 853 C CA . GLY A 1 109 ? 15.574 -9.105 -6.560 1.00 91.44 109 GLY A CA 1
ATOM 854 C C . GLY A 1 109 ? 15.821 -9.821 -5.225 1.00 91.44 109 GLY A C 1
ATOM 855 O O . GLY A 1 109 ? 14.901 -10.384 -4.620 1.00 91.44 109 GLY A O 1
ATOM 856 N N . PRO A 1 110 ? 17.069 -9.797 -4.732 1.00 93.50 110 PRO A N 1
ATOM 857 C CA . PRO A 1 110 ? 17.399 -10.245 -3.387 1.00 93.50 110 PRO A CA 1
ATOM 858 C C . PRO A 1 110 ? 16.474 -9.638 -2.324 1.00 93.50 110 PRO A C 1
ATOM 860 O O . PRO A 1 110 ? 16.179 -8.447 -2.338 1.00 93.50 110 PRO A O 1
ATOM 863 N N . MET A 1 111 ? 16.080 -10.436 -1.327 1.00 95.12 111 MET A N 1
ATOM 864 C CA . MET A 1 111 ? 15.220 -9.961 -0.232 1.00 95.12 111 MET A CA 1
ATOM 865 C C . MET A 1 111 ? 15.818 -8.755 0.514 1.00 95.12 111 MET A C 1
ATOM 867 O O . MET A 1 111 ? 15.0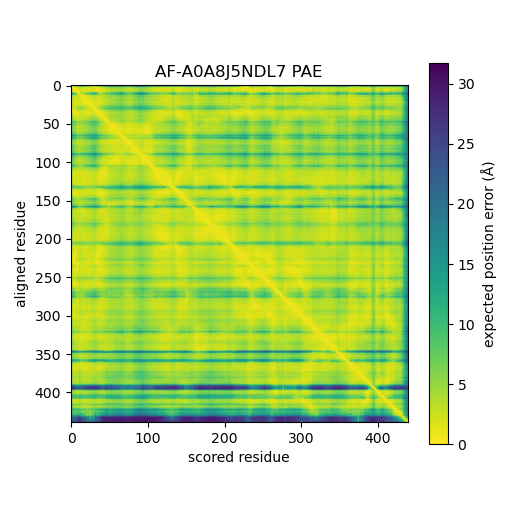79 -7.918 1.026 1.00 95.12 111 MET A O 1
ATOM 871 N N . GLN A 1 112 ? 17.149 -8.644 0.573 1.00 96.06 112 GLN A N 1
ATOM 872 C CA . GLN A 1 112 ? 17.810 -7.501 1.200 1.00 96.06 112 GLN A CA 1
ATOM 873 C C . GLN A 1 112 ? 17.501 -6.177 0.483 1.00 96.06 112 GLN A C 1
ATOM 875 O O . GLN A 1 112 ? 17.346 -5.166 1.160 1.00 96.06 112 GLN A O 1
ATOM 880 N N . ASP A 1 113 ? 17.329 -6.188 -0.840 1.00 94.75 113 ASP A N 1
ATOM 881 C CA . ASP A 1 113 ? 16.948 -5.006 -1.621 1.00 94.75 113 ASP A CA 1
ATOM 882 C C . ASP A 1 113 ? 15.558 -4.518 -1.208 1.00 94.75 113 ASP A C 1
ATOM 884 O O . ASP A 1 113 ? 15.348 -3.330 -0.960 1.00 94.75 113 ASP A O 1
ATOM 888 N N . ALA A 1 114 ? 14.617 -5.457 -1.055 1.00 94.50 114 ALA A N 1
ATOM 889 C CA . ALA A 1 114 ? 13.272 -5.167 -0.570 1.00 94.50 114 ALA A CA 1
ATOM 890 C C . ALA A 1 114 ? 13.302 -4.594 0.848 1.00 94.50 114 ALA A C 1
ATOM 892 O O . ALA A 1 114 ? 12.621 -3.607 1.117 1.00 94.50 114 ALA A O 1
ATOM 893 N N . LYS A 1 115 ? 14.139 -5.149 1.737 1.00 96.38 115 LYS A N 1
ATOM 894 C CA . LYS A 1 115 ? 14.312 -4.613 3.094 1.00 96.38 115 LYS A CA 1
ATOM 895 C C . LYS A 1 115 ? 14.850 -3.184 3.079 1.00 96.38 115 LYS A C 1
ATOM 897 O O . LYS A 1 115 ? 14.305 -2.327 3.765 1.00 96.38 115 LYS A O 1
ATOM 902 N N . THR A 1 116 ? 15.887 -2.923 2.287 1.00 96.69 116 THR A N 1
ATOM 903 C CA . THR A 1 116 ? 16.502 -1.597 2.170 1.00 96.69 116 THR A CA 1
ATOM 904 C C . THR A 1 116 ? 15.522 -0.573 1.589 1.00 96.69 116 THR A C 1
ATOM 906 O O . THR A 1 116 ? 15.363 0.507 2.155 1.00 96.69 116 THR A O 1
ATOM 909 N N . GLN A 1 117 ? 14.804 -0.913 0.515 1.00 95.56 117 GLN A N 1
ATOM 910 C CA . GLN A 1 117 ? 13.806 -0.015 -0.067 1.00 95.56 117 GLN A CA 1
ATOM 911 C C . GLN A 1 117 ? 12.645 0.254 0.900 1.00 95.56 117 GLN A C 1
ATOM 913 O O . GLN A 1 117 ? 12.255 1.408 1.063 1.00 95.56 117 GLN A O 1
ATOM 918 N N . ALA A 1 118 ? 12.134 -0.780 1.571 1.00 95.38 118 ALA A N 1
ATOM 919 C CA . ALA A 1 118 ? 11.076 -0.642 2.570 1.00 95.38 118 ALA A CA 1
ATOM 920 C C . ALA A 1 118 ? 11.491 0.252 3.745 1.00 95.38 118 ALA A C 1
ATOM 922 O O . ALA A 1 118 ? 10.692 1.037 4.249 1.00 95.38 118 ALA A O 1
ATOM 923 N N . TRP A 1 119 ? 12.756 0.170 4.165 1.00 97.00 119 TRP A N 1
ATOM 924 C CA . TRP A 1 119 ? 13.292 1.037 5.210 1.00 97.00 119 TRP A CA 1
ATOM 925 C C . TRP A 1 119 ? 13.269 2.509 4.796 1.00 97.00 119 TRP A C 1
ATOM 927 O O . TRP A 1 119 ? 12.917 3.376 5.594 1.00 97.00 119 TRP A O 1
ATOM 937 N N . LEU A 1 120 ? 13.602 2.794 3.534 1.00 97.00 120 LEU A N 1
ATOM 938 C CA . LEU A 1 120 ? 13.543 4.148 2.999 1.00 97.00 120 LEU A CA 1
ATOM 939 C C . LEU A 1 120 ? 12.110 4.680 2.927 1.00 97.00 120 LEU A C 1
ATOM 941 O O . LEU A 1 120 ? 11.845 5.786 3.393 1.00 97.00 120 LEU A O 1
ATOM 945 N N . THR A 1 121 ? 11.181 3.887 2.389 1.00 95.31 121 THR A N 1
ATOM 946 C CA . THR A 1 121 ? 9.772 4.293 2.282 1.00 95.31 121 THR A CA 1
ATOM 947 C C . THR A 1 121 ? 9.130 4.482 3.656 1.00 95.31 121 THR A C 1
ATOM 949 O O . THR A 1 121 ? 8.363 5.425 3.842 1.00 95.31 121 THR A O 1
ATOM 952 N N . ALA A 1 122 ? 9.496 3.662 4.646 1.00 96.25 122 ALA A N 1
ATOM 953 C CA . ALA A 1 122 ? 9.046 3.828 6.026 1.00 96.25 122 ALA A CA 1
ATOM 954 C C . ALA A 1 122 ? 9.539 5.150 6.636 1.00 96.25 122 ALA A C 1
ATOM 956 O O . ALA A 1 122 ? 8.767 5.845 7.294 1.00 96.25 122 ALA A O 1
ATOM 957 N N . TRP A 1 123 ? 10.789 5.555 6.374 1.00 96.75 123 TRP A N 1
ATOM 958 C CA . TRP A 1 123 ? 11.285 6.871 6.797 1.00 96.75 123 TRP A CA 1
ATOM 959 C C . TRP A 1 123 ? 10.541 8.014 6.115 1.00 96.75 123 TRP A C 1
ATOM 961 O O . TRP A 1 123 ? 10.213 9.010 6.759 1.00 96.75 123 TRP A O 1
ATOM 971 N N . ASP A 1 124 ? 10.241 7.875 4.827 1.00 95.00 124 ASP A N 1
ATOM 972 C CA . ASP A 1 124 ? 9.490 8.881 4.082 1.00 95.00 124 ASP A CA 1
ATOM 973 C C . ASP A 1 124 ? 8.077 9.064 4.632 1.00 95.00 124 ASP A C 1
ATOM 975 O O . ASP A 1 124 ? 7.620 10.198 4.798 1.00 95.00 124 ASP A O 1
ATOM 979 N N . LYS A 1 125 ? 7.412 7.960 4.976 1.00 93.88 125 LYS A N 1
ATOM 980 C CA . LYS A 1 125 ? 6.114 7.963 5.653 1.00 93.88 125 LYS A CA 1
ATOM 981 C C . LYS A 1 125 ? 6.188 8.541 7.057 1.00 93.88 125 LYS A C 1
ATOM 983 O O . LYS A 1 125 ? 5.403 9.428 7.378 1.00 93.88 125 LYS A O 1
ATOM 988 N N . ALA A 1 126 ? 7.149 8.108 7.872 1.00 94.88 126 ALA A N 1
ATOM 989 C CA . ALA A 1 126 ? 7.316 8.614 9.231 1.00 94.88 126 ALA A CA 1
ATOM 990 C C . ALA A 1 126 ? 7.530 10.136 9.225 1.00 94.88 126 ALA A C 1
ATOM 992 O O . ALA A 1 126 ? 6.868 10.864 9.963 1.00 94.88 126 ALA A O 1
ATOM 993 N N . ASN A 1 127 ? 8.377 10.628 8.316 1.00 94.19 127 ASN A N 1
ATOM 994 C CA . ASN A 1 127 ? 8.601 12.055 8.089 1.00 94.19 127 ASN A CA 1
ATOM 995 C C . ASN A 1 127 ? 7.335 12.784 7.642 1.00 94.19 127 ASN A C 1
ATOM 997 O O . ASN A 1 127 ? 7.063 13.891 8.106 1.00 94.19 127 ASN A O 1
ATOM 1001 N N . PHE A 1 128 ? 6.581 12.184 6.721 1.00 92.50 128 PHE A N 1
ATOM 1002 C CA . PHE A 1 128 ? 5.336 12.749 6.222 1.00 92.50 128 PHE A CA 1
ATOM 1003 C C . PHE A 1 128 ? 4.309 12.908 7.345 1.00 92.50 128 PHE A C 1
ATOM 1005 O O . PHE A 1 128 ? 3.836 14.020 7.578 1.00 92.50 128 PHE A O 1
ATOM 1012 N N . VAL A 1 129 ? 4.012 11.830 8.074 1.00 90.19 129 VAL A N 1
ATOM 1013 C CA . VAL A 1 129 ? 2.993 11.838 9.130 1.00 90.19 129 VAL A CA 1
ATOM 1014 C C . VAL A 1 129 ? 3.422 12.722 10.300 1.00 90.19 129 VAL A C 1
ATOM 1016 O O . VAL A 1 129 ? 2.617 13.533 10.753 1.00 90.19 129 VAL A O 1
ATOM 1019 N N . ALA A 1 130 ? 4.687 12.655 10.736 1.00 89.56 130 ALA A N 1
ATOM 1020 C CA . ALA A 1 130 ? 5.197 13.515 11.806 1.00 89.56 130 ALA A CA 1
ATOM 1021 C C . ALA A 1 130 ? 5.088 15.005 11.448 1.00 89.56 130 ALA A C 1
ATOM 1023 O O . ALA A 1 130 ? 4.691 15.826 12.276 1.00 89.56 130 ALA A O 1
ATOM 1024 N N . ASN A 1 131 ? 5.383 15.361 10.193 1.00 87.50 131 ASN A N 1
ATOM 1025 C CA . ASN A 1 131 ? 5.261 16.736 9.723 1.00 87.50 131 ASN A CA 1
ATOM 1026 C C . ASN A 1 131 ? 3.801 17.208 9.649 1.00 87.50 131 ASN A C 1
ATOM 1028 O O . ASN A 1 131 ? 3.532 18.363 9.965 1.00 87.50 131 ASN A O 1
ATOM 1032 N N . GLN A 1 132 ? 2.853 16.356 9.248 1.00 80.81 132 GLN A N 1
ATOM 1033 C CA . GLN A 1 132 ? 1.437 16.750 9.224 1.00 80.81 132 GLN A CA 1
ATOM 1034 C C . GLN A 1 132 ? 0.842 16.845 10.632 1.00 80.81 132 GLN A C 1
ATOM 1036 O O . GLN A 1 132 ? 0.208 17.844 10.968 1.00 80.81 132 GLN A O 1
ATOM 1041 N N . GLY A 1 133 ? 1.098 15.842 11.474 1.00 71.94 133 GLY A N 1
ATOM 1042 C CA . GLY A 1 133 ? 0.576 15.792 12.838 1.00 71.94 133 GLY A CA 1
ATOM 1043 C C . GLY A 1 133 ? 1.272 16.747 13.809 1.00 71.94 133 GLY A C 1
ATOM 1044 O O . GLY A 1 133 ? 0.745 17.000 14.892 1.00 71.94 133 GLY A O 1
ATOM 1045 N N . GLN A 1 134 ? 2.443 17.284 13.434 1.00 80.50 134 GLN A N 1
ATOM 1046 C CA . GLN A 1 134 ? 3.322 18.080 14.303 1.00 80.50 134 GLN A CA 1
ATOM 1047 C C . GLN A 1 134 ? 3.633 17.344 15.619 1.00 80.50 134 GLN A C 1
ATOM 1049 O O . GLN A 1 134 ? 3.651 17.936 16.701 1.00 80.50 134 GLN A O 1
ATOM 1054 N N . GLN A 1 135 ? 3.829 16.025 15.528 1.00 82.75 135 GLN A N 1
ATOM 1055 C CA . GLN A 1 135 ? 4.061 15.129 16.659 1.00 82.75 135 GLN A CA 1
ATOM 1056 C C . GLN A 1 135 ? 5.031 14.002 16.281 1.00 82.75 135 GLN A C 1
ATOM 1058 O O . GLN A 1 135 ? 5.082 13.616 15.111 1.00 82.75 135 GLN A O 1
ATOM 1063 N N . PRO A 1 136 ? 5.760 13.438 17.265 1.00 88.69 136 PRO A N 1
ATOM 1064 C CA . PRO A 1 136 ? 6.548 12.232 17.061 1.00 88.69 136 PRO A CA 1
ATOM 1065 C C . PRO A 1 136 ? 5.702 11.098 16.486 1.00 88.69 136 PRO A C 1
ATOM 1067 O O . PRO A 1 136 ? 4.553 10.906 16.887 1.00 88.69 136 PRO A O 1
ATOM 1070 N N . HIS A 1 137 ? 6.280 10.334 15.567 1.00 92.12 137 HIS A N 1
ATOM 1071 C CA . HIS A 1 137 ? 5.571 9.255 14.892 1.00 92.12 137 HIS A CA 1
ATOM 1072 C C . HIS A 1 137 ? 6.511 8.100 14.566 1.00 92.12 137 HIS A C 1
ATOM 1074 O O . HIS A 1 137 ? 7.619 8.322 14.082 1.00 92.12 137 HIS A O 1
ATOM 1080 N N . THR A 1 138 ? 6.050 6.873 14.791 1.00 96.12 138 THR A N 1
ATOM 1081 C CA . THR A 1 138 ? 6.831 5.659 14.542 1.00 96.12 138 THR A CA 1
ATOM 1082 C C . THR A 1 138 ? 6.130 4.785 13.516 1.00 96.12 138 THR A C 1
ATOM 1084 O O . THR A 1 138 ? 4.980 4.398 13.724 1.00 96.12 138 THR A O 1
ATOM 1087 N N . ILE A 1 139 ? 6.849 4.434 12.448 1.00 97.00 139 ILE A N 1
ATOM 1088 C CA . ILE A 1 139 ? 6.443 3.379 11.514 1.00 97.00 139 ILE A CA 1
ATOM 1089 C C . ILE A 1 139 ? 7.165 2.085 11.895 1.00 97.00 139 ILE A C 1
ATOM 1091 O O . ILE A 1 139 ? 8.392 2.057 12.005 1.00 97.00 139 ILE A O 1
ATOM 1095 N N . PHE A 1 140 ? 6.412 1.003 12.074 1.00 98.44 140 PHE A N 1
ATOM 1096 C CA . PHE A 1 140 ? 6.958 -0.338 12.272 1.00 98.44 140 PHE A CA 1
ATOM 1097 C C . PHE A 1 140 ? 6.991 -1.091 10.941 1.00 98.44 140 PHE A C 1
ATOM 1099 O O . PHE A 1 140 ? 5.996 -1.119 10.228 1.00 98.44 140 PHE A O 1
ATOM 1106 N N . VAL A 1 141 ? 8.102 -1.740 10.605 1.00 98.25 141 VAL A N 1
ATOM 1107 C CA . VAL A 1 141 ? 8.245 -2.481 9.341 1.00 98.25 141 VAL A CA 1
ATOM 1108 C C . VAL A 1 141 ? 8.224 -3.982 9.601 1.00 98.25 141 VAL A C 1
ATOM 1110 O O . VAL A 1 141 ? 9.094 -4.520 10.293 1.00 98.25 141 VAL A O 1
ATOM 1113 N N . ASP A 1 142 ? 7.251 -4.680 9.020 1.00 97.75 142 ASP A N 1
ATOM 1114 C CA . ASP A 1 142 ? 7.087 -6.125 9.152 1.00 97.75 142 ASP A CA 1
ATOM 1115 C C . ASP A 1 142 ? 7.903 -6.897 8.107 1.00 97.75 142 ASP A C 1
ATOM 1117 O O . ASP A 1 142 ? 7.375 -7.472 7.155 1.00 97.75 142 ASP A O 1
ATOM 1121 N N . PHE A 1 143 ? 9.224 -6.947 8.280 1.00 96.94 143 PHE A N 1
ATOM 1122 C CA . PHE A 1 143 ? 10.106 -7.650 7.341 1.00 96.94 143 PHE A CA 1
ATOM 1123 C C . PHE A 1 143 ? 9.840 -9.151 7.204 1.00 96.94 143 PHE A C 1
ATOM 1125 O O . PHE A 1 143 ? 10.230 -9.736 6.194 1.00 96.94 143 PHE A O 1
ATOM 1132 N N . ALA A 1 144 ? 9.187 -9.778 8.184 1.00 95.25 144 ALA A N 1
ATOM 1133 C CA . ALA A 1 144 ? 8.821 -11.188 8.105 1.00 95.25 144 ALA A CA 1
ATOM 1134 C C . ALA A 1 144 ? 7.698 -11.446 7.080 1.00 95.25 144 ALA A C 1
ATOM 1136 O O . ALA A 1 144 ? 7.465 -12.592 6.699 1.00 95.25 144 ALA A O 1
ATOM 1137 N N . SER A 1 145 ? 7.004 -10.406 6.600 1.00 93.69 145 SER A N 1
ATOM 1138 C CA . SER A 1 145 ? 6.033 -10.531 5.504 1.00 93.69 145 SER A CA 1
ATOM 1139 C C . SER A 1 145 ? 6.703 -10.919 4.175 1.00 93.69 145 SER A C 1
ATOM 1141 O O . SER A 1 145 ? 6.129 -11.700 3.418 1.00 93.69 145 SER A O 1
ATOM 1143 N N . LEU A 1 146 ? 7.951 -10.490 3.931 1.00 94.12 146 LEU A N 1
ATOM 1144 C CA . LEU A 1 146 ? 8.686 -10.715 2.671 1.00 94.12 146 LEU A CA 1
ATOM 1145 C C . LEU A 1 146 ? 8.938 -12.190 2.332 1.00 94.12 146 LEU A C 1
ATOM 1147 O O . LEU A 1 146 ? 9.157 -12.524 1.169 1.00 94.12 146 LEU A O 1
ATOM 1151 N N . GLU A 1 147 ? 8.909 -13.076 3.329 1.00 91.38 147 GLU A N 1
ATOM 1152 C CA . GLU A 1 147 ? 9.059 -14.523 3.127 1.00 91.38 147 GLU A CA 1
ATOM 1153 C C . GLU A 1 147 ? 7.822 -15.158 2.477 1.00 91.38 147 GLU A C 1
ATOM 1155 O O . GLU A 1 147 ? 7.893 -16.264 1.941 1.00 91.38 147 GLU A O 1
ATOM 1160 N N . ARG A 1 148 ? 6.677 -14.472 2.545 1.00 88.06 148 ARG A N 1
ATOM 1161 C CA . ARG A 1 148 ? 5.384 -14.972 2.073 1.00 88.06 148 ARG A CA 1
ATOM 1162 C C . ARG A 1 148 ? 4.756 -14.103 0.993 1.00 88.06 148 ARG A C 1
ATOM 1164 O O . ARG A 1 148 ? 3.976 -14.631 0.199 1.00 88.06 148 ARG A O 1
ATOM 1171 N N . THR A 1 149 ? 5.071 -12.808 0.954 1.00 87.56 149 THR A N 1
ATOM 1172 C CA . THR A 1 149 ? 4.482 -11.889 -0.018 1.00 87.56 149 THR A CA 1
ATOM 1173 C C . THR A 1 149 ? 5.035 -12.138 -1.418 1.00 87.56 149 THR A C 1
ATOM 1175 O O . THR A 1 149 ? 6.243 -12.150 -1.644 1.00 87.56 149 THR A O 1
ATOM 1178 N N . HIS A 1 150 ? 4.135 -12.324 -2.380 1.00 86.81 150 HIS A N 1
ATOM 1179 C CA . HIS A 1 150 ? 4.457 -12.455 -3.796 1.00 86.81 150 HIS A CA 1
ATOM 1180 C C . HIS A 1 150 ? 3.866 -11.256 -4.526 1.00 86.81 150 HIS A C 1
ATOM 1182 O O . HIS A 1 150 ? 2.649 -11.105 -4.594 1.00 86.81 150 HIS A O 1
ATOM 1188 N N . ASN A 1 151 ? 4.719 -10.376 -5.050 1.00 88.81 151 ASN A N 1
ATOM 1189 C CA . ASN A 1 151 ? 4.244 -9.206 -5.781 1.00 88.81 151 ASN A CA 1
ATOM 1190 C C . ASN A 1 151 ? 3.736 -9.649 -7.168 1.00 88.81 151 ASN A C 1
ATOM 1192 O O . ASN A 1 151 ? 4.540 -10.143 -7.961 1.00 88.81 151 ASN A O 1
ATOM 1196 N N . PRO A 1 152 ? 2.435 -9.498 -7.487 1.00 87.25 152 PRO A N 1
ATOM 1197 C CA . PRO A 1 152 ? 1.897 -9.937 -8.772 1.00 87.25 152 PRO A CA 1
ATOM 1198 C C . PRO A 1 152 ? 2.228 -8.962 -9.916 1.00 87.25 152 PRO A C 1
ATOM 1200 O O . PRO A 1 152 ? 1.922 -9.244 -11.075 1.00 87.25 152 PRO A O 1
ATOM 1203 N N . VAL A 1 153 ? 2.824 -7.804 -9.604 1.00 89.88 153 VAL A N 1
ATOM 1204 C CA . VAL A 1 153 ? 3.260 -6.813 -10.590 1.00 89.88 153 VAL A CA 1
ATOM 1205 C C . VAL A 1 153 ? 4.522 -7.290 -11.292 1.00 89.88 153 VAL A C 1
ATOM 1207 O O . VAL A 1 153 ? 5.496 -7.703 -10.666 1.00 89.88 153 VAL A O 1
ATOM 1210 N N . ASN A 1 154 ? 4.544 -7.144 -12.612 1.00 91.31 154 ASN A N 1
ATOM 1211 C CA . ASN A 1 154 ? 5.739 -7.368 -13.399 1.00 91.31 154 ASN A CA 1
ATOM 1212 C C . ASN A 1 154 ? 6.857 -6.386 -13.013 1.00 91.31 154 ASN A C 1
ATOM 1214 O O . ASN A 1 154 ? 6.761 -5.178 -13.245 1.00 91.31 154 ASN A O 1
ATOM 1218 N N . PHE A 1 155 ? 7.959 -6.932 -12.498 1.00 90.00 155 PHE A N 1
ATOM 1219 C CA . PHE A 1 155 ? 9.126 -6.167 -12.066 1.00 90.00 155 PHE A CA 1
ATOM 1220 C C . PHE A 1 155 ? 9.765 -5.297 -13.157 1.00 90.00 155 PHE A C 1
ATOM 1222 O O . PHE A 1 155 ? 10.333 -4.259 -12.830 1.00 90.00 155 PHE A O 1
ATOM 1229 N N . SER A 1 156 ? 9.603 -5.632 -14.441 1.00 86.94 156 SER A N 1
ATOM 1230 C CA . SER A 1 156 ? 10.123 -4.822 -15.556 1.00 86.94 156 SER A CA 1
ATOM 1231 C C . SER A 1 156 ? 9.394 -3.484 -15.725 1.00 86.94 156 SER A C 1
ATOM 1233 O O . SER A 1 156 ? 9.890 -2.583 -16.400 1.00 86.94 156 SER A O 1
ATOM 1235 N N . VAL A 1 157 ? 8.225 -3.323 -15.097 1.00 86.44 157 VAL A N 1
ATOM 1236 C CA . VAL A 1 157 ? 7.442 -2.077 -15.090 1.00 86.44 157 VAL A CA 1
ATOM 1237 C C . VAL A 1 157 ? 7.114 -1.591 -13.680 1.00 86.44 157 VAL A C 1
ATOM 1239 O O . VAL A 1 157 ? 6.240 -0.737 -13.523 1.00 86.44 157 VAL A O 1
ATOM 1242 N N . HIS A 1 158 ? 7.807 -2.118 -12.667 1.00 79.75 158 HIS A N 1
ATOM 1243 C CA . HIS A 1 158 ? 7.625 -1.702 -11.283 1.00 79.75 158 HIS A CA 1
ATOM 1244 C C . HIS A 1 158 ? 7.905 -0.202 -11.128 1.00 79.75 158 HIS A C 1
ATOM 1246 O O . HIS A 1 158 ? 8.868 0.327 -11.685 1.00 79.75 158 HIS A O 1
ATOM 1252 N N . THR A 1 159 ? 7.034 0.486 -10.397 1.00 70.88 159 THR A N 1
ATOM 1253 C CA . THR A 1 159 ? 7.114 1.933 -10.177 1.00 70.88 159 THR A CA 1
ATOM 1254 C C . THR A 1 159 ? 8.236 2.283 -9.206 1.00 70.88 159 THR A C 1
ATOM 1256 O O . THR A 1 159 ? 8.453 1.592 -8.206 1.00 70.88 159 THR A O 1
ATOM 1259 N N . GLY A 1 160 ? 8.920 3.391 -9.467 1.00 83.25 160 GLY A N 1
ATOM 1260 C CA . GLY A 1 160 ? 9.979 3.942 -8.626 1.00 83.25 160 GLY A CA 1
ATOM 1261 C C . GLY A 1 160 ? 9.428 4.766 -7.464 1.00 83.25 160 GLY A C 1
ATOM 1262 O O . GLY A 1 160 ? 9.832 5.910 -7.292 1.00 83.25 160 GLY A O 1
ATOM 1263 N N . SER A 1 161 ? 8.506 4.215 -6.667 1.00 84.25 161 SER A N 1
ATOM 1264 C CA . SER A 1 161 ? 7.810 4.940 -5.582 1.00 84.25 161 SER A CA 1
ATOM 1265 C C . SER A 1 161 ? 8.753 5.675 -4.620 1.00 84.25 161 SER A C 1
ATOM 1267 O O . SER A 1 161 ? 8.492 6.805 -4.215 1.00 84.25 161 SER A O 1
ATOM 1269 N N . HIS A 1 162 ? 9.897 5.056 -4.326 1.00 91.50 162 HIS A N 1
ATOM 1270 C CA . HIS A 1 162 ? 10.972 5.575 -3.479 1.00 91.50 162 HIS A CA 1
ATOM 1271 C C . HIS A 1 162 ? 11.676 6.829 -4.038 1.00 91.50 162 HIS A C 1
ATOM 1273 O O . HIS A 1 162 ? 12.475 7.445 -3.337 1.00 91.50 162 HIS A O 1
ATOM 1279 N N . LEU A 1 163 ? 11.418 7.207 -5.294 1.00 94.62 163 LEU A N 1
ATOM 1280 C CA . LEU A 1 163 ? 12.038 8.357 -5.958 1.00 94.62 163 LEU A CA 1
ATOM 1281 C C . LEU A 1 163 ? 11.246 9.650 -5.749 1.00 94.62 163 LEU A C 1
ATOM 1283 O O . LEU A 1 163 ? 11.836 10.725 -5.700 1.00 94.62 163 LEU A O 1
ATOM 1287 N N . VAL A 1 164 ? 9.925 9.558 -5.578 1.00 94.25 164 VAL A N 1
ATOM 1288 C CA . VAL A 1 164 ? 8.996 10.704 -5.615 1.00 94.25 164 VAL A CA 1
ATOM 1289 C C . VAL A 1 164 ? 9.354 11.794 -4.598 1.00 94.25 164 VAL A C 1
ATOM 1291 O O . VAL A 1 164 ? 9.184 12.985 -4.859 1.00 94.25 164 VAL A O 1
ATOM 1294 N N . LEU A 1 165 ? 9.868 11.393 -3.435 1.00 93.75 165 LEU A N 1
ATOM 1295 C CA . LEU A 1 165 ? 10.184 12.283 -2.316 1.00 93.75 165 LEU A CA 1
ATOM 1296 C C . LEU A 1 165 ? 11.690 12.550 -2.175 1.00 93.75 165 LEU A C 1
ATOM 1298 O O . LEU A 1 165 ? 12.162 12.874 -1.084 1.00 93.75 165 LEU A O 1
ATOM 1302 N N . ARG A 1 166 ? 12.471 12.348 -3.240 1.00 96.25 166 ARG A N 1
ATOM 1303 C CA . ARG A 1 166 ? 13.920 12.602 -3.264 1.00 96.25 166 ARG A CA 1
ATOM 1304 C C . ARG A 1 166 ? 14.249 14.034 -3.646 1.00 96.25 166 ARG A C 1
ATOM 1306 O O . ARG A 1 166 ? 13.479 14.730 -4.301 1.00 96.25 166 ARG A O 1
ATOM 1313 N N . THR A 1 167 ? 15.423 14.471 -3.213 1.00 95.56 167 THR A N 1
ATOM 1314 C CA . THR A 1 167 ? 15.994 15.762 -3.595 1.00 95.56 167 THR A CA 1
ATOM 1315 C C . THR A 1 167 ? 16.488 15.756 -5.042 1.00 95.56 167 THR A C 1
ATOM 1317 O O . THR A 1 167 ? 16.797 14.693 -5.590 1.00 95.56 167 THR A O 1
ATOM 1320 N N . PRO A 1 168 ? 16.663 16.938 -5.663 1.00 96.19 168 PRO A N 1
ATOM 1321 C CA . PRO A 1 168 ? 17.245 17.027 -6.997 1.00 96.19 168 PRO A CA 1
ATOM 1322 C C . PRO A 1 168 ? 18.618 16.358 -7.127 1.00 96.19 168 PRO A C 1
ATOM 1324 O O . PRO A 1 168 ? 18.914 15.750 -8.155 1.00 96.19 168 PRO A O 1
ATOM 1327 N N . GLN A 1 169 ? 19.451 16.428 -6.086 1.00 97.06 169 GLN A N 1
ATOM 1328 C CA . GLN A 1 169 ? 20.765 15.786 -6.056 1.00 97.06 169 GLN A CA 1
ATOM 1329 C C . GLN A 1 169 ? 20.648 14.258 -6.052 1.00 97.06 169 GLN A C 1
ATOM 1331 O O . GLN A 1 169 ? 21.322 13.596 -6.838 1.00 97.06 169 GLN A O 1
ATOM 1336 N N . GLU A 1 170 ? 19.765 13.699 -5.223 1.00 97.62 170 GLU A N 1
ATOM 1337 C CA . GLU A 1 170 ? 19.505 12.256 -5.196 1.00 97.62 170 GLU A CA 1
ATOM 1338 C C . GLU A 1 170 ? 18.955 11.761 -6.538 1.00 97.62 170 GLU A C 1
ATOM 1340 O O . GLU A 1 170 ? 19.413 10.736 -7.042 1.00 97.62 170 GLU A O 1
ATOM 1345 N N . ILE A 1 171 ? 18.037 12.506 -7.164 1.00 97.25 171 ILE A N 1
ATOM 1346 C CA . ILE A 1 171 ? 17.506 12.164 -8.491 1.00 97.25 171 ILE A CA 1
ATOM 1347 C C . ILE A 1 171 ? 18.585 12.236 -9.572 1.00 97.25 171 ILE A C 1
ATOM 1349 O O . ILE A 1 171 ? 18.647 11.363 -10.441 1.00 97.25 171 ILE A O 1
ATOM 1353 N N . LYS A 1 172 ? 19.456 13.248 -9.531 1.00 97.19 172 LYS A N 1
ATOM 1354 C CA . LYS A 1 172 ? 20.585 13.349 -10.461 1.00 97.19 172 LYS A CA 1
ATOM 1355 C C . LYS A 1 172 ? 21.485 12.113 -10.362 1.00 97.19 172 LYS A C 1
ATOM 1357 O O . LYS A 1 172 ? 21.759 11.491 -11.385 1.00 97.19 172 LYS A O 1
ATOM 1362 N N . LEU A 1 173 ? 21.872 11.726 -9.145 1.00 97.12 173 LEU A N 1
ATOM 1363 C CA . LEU A 1 173 ? 22.685 10.530 -8.908 1.00 97.12 173 LEU A CA 1
ATOM 1364 C C . LEU A 1 173 ? 21.971 9.259 -9.383 1.00 97.12 173 LEU A C 1
ATOM 1366 O O . LEU A 1 173 ? 22.581 8.427 -10.045 1.00 97.12 173 LEU A O 1
ATOM 1370 N N . TRP A 1 174 ? 20.669 9.122 -9.122 1.00 95.88 174 TRP A N 1
ATOM 1371 C CA . TRP A 1 174 ? 19.882 7.983 -9.605 1.00 95.88 174 TRP A CA 1
ATOM 1372 C C . TRP A 1 174 ? 19.912 7.856 -11.136 1.00 95.88 174 TRP A C 1
ATOM 1374 O O . TRP A 1 174 ? 20.075 6.759 -11.681 1.00 95.88 174 TRP A O 1
ATOM 1384 N N . LYS A 1 175 ? 19.793 8.980 -11.854 1.00 94.00 175 LYS A N 1
ATOM 1385 C CA . LYS A 1 175 ? 19.881 9.010 -13.323 1.00 94.00 175 LYS A CA 1
ATOM 1386 C C . LYS A 1 175 ? 21.270 8.606 -13.822 1.00 94.00 175 LYS A C 1
ATOM 1388 O O . LYS A 1 175 ? 21.354 7.846 -14.782 1.00 94.00 175 LYS A O 1
ATOM 1393 N N . GLU A 1 176 ? 22.336 9.057 -13.163 1.00 96.06 176 GLU A N 1
ATOM 1394 C CA . GLU A 1 176 ? 23.720 8.669 -13.480 1.00 96.06 176 GLU A CA 1
ATOM 1395 C C . GLU A 1 176 ? 23.957 7.169 -13.239 1.00 96.06 176 GLU A C 1
ATOM 1397 O O . GLU A 1 176 ? 24.498 6.478 -14.102 1.00 96.06 176 GLU A O 1
ATOM 1402 N N . ILE A 1 177 ? 23.468 6.632 -12.116 1.00 96.12 177 ILE A N 1
ATOM 1403 C CA . ILE A 1 177 ? 23.569 5.205 -11.784 1.00 96.12 177 ILE A CA 1
ATOM 1404 C C . ILE A 1 177 ? 22.909 4.344 -12.865 1.00 96.12 177 ILE A C 1
ATOM 1406 O O . ILE A 1 177 ? 23.480 3.340 -13.288 1.00 96.12 177 ILE A O 1
ATOM 1410 N N . ASN A 1 178 ? 21.741 4.742 -13.374 1.00 91.62 178 ASN A N 1
ATOM 1411 C CA . ASN A 1 178 ? 21.039 3.977 -14.408 1.00 91.62 178 ASN A CA 1
ATOM 1412 C C . ASN A 1 178 ? 21.779 3.904 -15.757 1.00 91.62 178 ASN A C 1
ATOM 1414 O O . ASN A 1 178 ? 21.492 3.001 -16.548 1.00 91.62 178 ASN A O 1
ATOM 1418 N N . GLN A 1 179 ? 22.755 4.786 -16.002 1.00 93.75 179 GLN A N 1
ATOM 1419 C CA . GLN A 1 179 ? 23.607 4.767 -17.198 1.00 93.75 179 GLN A CA 1
ATOM 1420 C C . GLN A 1 179 ? 24.804 3.808 -17.080 1.00 93.75 179 GLN A C 1
ATOM 1422 O O . GLN A 1 179 ? 25.423 3.474 -18.092 1.00 93.75 179 GLN A O 1
ATOM 1427 N N . ILE A 1 180 ? 25.127 3.325 -15.873 1.00 94.88 180 ILE A N 1
ATOM 1428 C CA . ILE A 1 180 ? 26.198 2.342 -15.660 1.00 94.88 180 ILE A CA 1
ATOM 1429 C C . ILE A 1 180 ? 25.842 1.069 -16.426 1.00 94.88 180 ILE A C 1
ATOM 1431 O O . ILE A 1 180 ? 24.789 0.490 -16.186 1.00 94.88 180 ILE A O 1
ATOM 1435 N N . SER A 1 181 ? 26.704 0.618 -17.341 1.00 93.56 181 SER A N 1
ATOM 1436 C CA . SER A 1 181 ? 26.424 -0.550 -18.196 1.00 93.56 181 SER A CA 1
ATOM 1437 C C . SER A 1 181 ? 26.564 -1.884 -17.455 1.00 93.56 181 SER A C 1
ATOM 1439 O O . SER A 1 181 ? 25.796 -2.810 -17.704 1.00 93.56 181 SER A O 1
ATOM 1441 N N . SER A 1 182 ? 27.520 -1.981 -16.529 1.00 94.94 182 SER A N 1
ATOM 1442 C CA . SER A 1 182 ? 27.769 -3.180 -15.724 1.00 94.94 182 SER A CA 1
ATOM 1443 C C . SER A 1 182 ? 26.685 -3.358 -14.659 1.00 94.94 182 SER A C 1
ATOM 1445 O O . SER A 1 182 ? 26.515 -2.507 -13.788 1.00 94.94 182 SER A O 1
ATOM 1447 N N . ASP A 1 183 ? 25.952 -4.471 -14.702 1.00 90.81 183 ASP A N 1
ATOM 1448 C CA . ASP A 1 183 ? 24.888 -4.741 -13.730 1.00 90.81 183 ASP A CA 1
ATOM 1449 C C . ASP A 1 183 ? 25.388 -4.907 -12.284 1.00 90.81 183 ASP A C 1
ATOM 1451 O O . ASP A 1 183 ? 24.771 -4.313 -11.396 1.00 90.81 183 ASP A O 1
ATOM 1455 N N . PRO A 1 184 ? 26.499 -5.623 -12.012 1.00 94.19 184 PRO A N 1
ATOM 1456 C CA . PRO A 1 184 ? 27.063 -5.694 -10.663 1.00 94.19 184 PRO A CA 1
ATOM 1457 C C . PRO A 1 184 ? 27.487 -4.327 -10.114 1.00 94.19 184 PRO A C 1
ATOM 1459 O O . PRO A 1 184 ? 27.211 -4.007 -8.960 1.00 94.19 184 PRO A O 1
ATOM 1462 N N . GLU A 1 185 ? 28.125 -3.502 -10.948 1.00 96.38 185 GLU A N 1
ATOM 1463 C CA . GLU A 1 185 ? 28.558 -2.157 -10.559 1.00 96.38 185 GLU A CA 1
ATOM 1464 C C . GLU A 1 185 ? 27.356 -1.244 -10.308 1.00 96.38 185 GLU A C 1
ATOM 1466 O O . GLU A 1 185 ? 27.287 -0.580 -9.274 1.00 96.38 185 GLU A O 1
ATOM 1471 N N . ARG A 1 186 ? 26.359 -1.266 -11.206 1.00 96.44 186 ARG A N 1
ATOM 1472 C CA . ARG A 1 186 ? 25.109 -0.519 -11.030 1.00 96.44 186 ARG A CA 1
ATOM 1473 C C . ARG A 1 186 ? 24.438 -0.899 -9.721 1.00 96.44 186 ARG A C 1
ATOM 1475 O O . ARG A 1 186 ? 24.057 -0.016 -8.965 1.00 96.44 186 ARG A O 1
ATOM 1482 N N . HIS A 1 187 ? 24.293 -2.194 -9.450 1.00 95.06 187 HIS A N 1
ATOM 1483 C CA . HIS A 1 187 ? 23.630 -2.677 -8.244 1.00 95.06 187 HIS A CA 1
ATOM 1484 C C . HIS A 1 187 ? 24.344 -2.198 -6.970 1.00 95.06 187 HIS A C 1
ATOM 1486 O O . HIS A 1 187 ? 23.690 -1.729 -6.040 1.00 95.06 187 HIS A O 1
ATOM 1492 N N . GLN A 1 188 ? 25.681 -2.222 -6.946 1.00 96.44 188 GLN A N 1
ATOM 149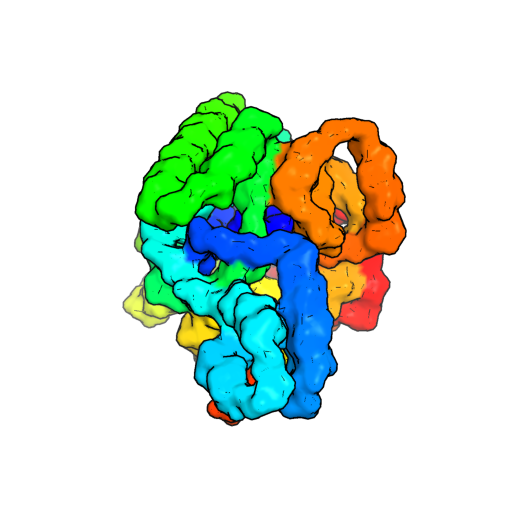3 C CA . GLN A 1 188 ? 26.448 -1.672 -5.827 1.00 96.44 188 GLN A CA 1
ATOM 1494 C C . GLN A 1 188 ? 26.225 -0.159 -5.664 1.00 96.44 188 GLN A C 1
ATOM 1496 O O . GLN A 1 188 ? 26.098 0.323 -4.539 1.00 96.44 188 GLN A O 1
ATOM 1501 N N . SER A 1 189 ? 26.134 0.588 -6.765 1.00 97.81 189 SER A N 1
ATOM 1502 C CA . SER A 1 189 ? 25.848 2.025 -6.735 1.00 97.81 189 SER A CA 1
ATOM 1503 C C . SER A 1 189 ? 24.415 2.336 -6.292 1.00 97.81 189 SER A C 1
ATOM 1505 O O . SER A 1 189 ? 24.217 3.265 -5.512 1.00 97.81 189 SER A O 1
ATOM 1507 N N . VAL A 1 190 ? 23.426 1.536 -6.712 1.00 96.94 190 VAL A N 1
ATOM 1508 C CA . VAL A 1 190 ? 22.033 1.616 -6.226 1.00 96.94 190 VAL A CA 1
ATOM 1509 C C . VAL A 1 190 ? 21.986 1.392 -4.718 1.00 96.94 190 VAL A C 1
ATOM 1511 O O . VAL A 1 190 ? 21.366 2.176 -4.006 1.00 96.94 190 VAL A O 1
ATOM 1514 N N . LYS A 1 191 ? 22.686 0.372 -4.209 1.00 97.00 191 LYS A N 1
ATOM 1515 C CA . LYS A 1 191 ? 22.769 0.116 -2.768 1.00 97.00 191 LYS A CA 1
ATOM 1516 C C . LYS A 1 191 ? 23.334 1.322 -2.012 1.00 97.00 191 LYS A C 1
ATOM 1518 O O . LYS A 1 191 ? 22.711 1.792 -1.066 1.00 97.00 191 LYS A O 1
ATOM 1523 N N . SER A 1 192 ? 24.468 1.859 -2.469 1.00 97.94 192 SER A N 1
ATOM 1524 C CA . SER A 1 192 ? 25.083 3.051 -1.869 1.00 97.94 192 SER A CA 1
ATOM 1525 C C . SER A 1 192 ? 24.156 4.270 -1.905 1.00 97.94 192 SER A C 1
ATOM 1527 O O . SER A 1 192 ? 24.153 5.064 -0.968 1.00 97.94 192 SER A O 1
ATOM 1529 N N . TRP A 1 193 ? 23.369 4.424 -2.973 1.00 98.31 193 TRP A N 1
ATOM 1530 C CA . TRP A 1 193 ? 22.369 5.483 -3.088 1.00 98.31 193 TRP A CA 1
ATOM 1531 C C . TRP A 1 193 ? 21.260 5.326 -2.043 1.00 98.31 193 TRP A C 1
ATOM 1533 O O . TRP A 1 193 ? 20.957 6.285 -1.339 1.00 98.31 193 TRP A O 1
ATOM 1543 N N . PHE A 1 194 ? 20.717 4.116 -1.866 1.00 98.19 194 PHE A N 1
ATOM 1544 C CA . PHE A 1 194 ? 19.721 3.856 -0.824 1.00 98.19 194 PHE A CA 1
ATOM 1545 C C . PHE A 1 194 ? 20.273 4.125 0.577 1.00 98.19 194 PHE A C 1
ATOM 1547 O O . PHE A 1 194 ? 19.595 4.776 1.367 1.00 98.19 194 PHE A O 1
ATOM 1554 N N . ASP A 1 195 ? 21.495 3.674 0.878 1.00 97.94 195 ASP A N 1
ATOM 1555 C CA . ASP A 1 195 ? 22.129 3.898 2.182 1.00 97.94 195 ASP A CA 1
ATOM 1556 C C . ASP A 1 195 ? 22.233 5.407 2.496 1.00 97.94 195 ASP A C 1
ATOM 1558 O O . ASP A 1 195 ? 21.863 5.847 3.588 1.00 97.94 195 ASP A O 1
ATOM 1562 N N . GLN A 1 196 ? 22.640 6.221 1.514 1.00 98.12 196 GLN A N 1
ATOM 1563 C CA . GLN A 1 196 ? 22.711 7.684 1.646 1.00 98.12 196 GLN A CA 1
ATOM 1564 C C . GLN A 1 196 ? 21.329 8.330 1.795 1.00 98.12 196 GLN A C 1
ATOM 1566 O O . GLN A 1 196 ? 21.138 9.202 2.645 1.00 98.12 196 GLN A O 1
ATOM 1571 N N . SER A 1 197 ? 20.348 7.902 0.999 1.00 98.25 197 SER A N 1
ATOM 1572 C CA . SER A 1 197 ? 18.981 8.421 1.074 1.00 98.25 197 SER A CA 1
ATOM 1573 C C . SER A 1 197 ? 18.296 8.070 2.398 1.00 98.25 197 SER A C 1
ATOM 1575 O O . SER A 1 197 ? 17.573 8.899 2.949 1.00 98.25 197 SER A O 1
ATOM 1577 N N . ILE A 1 198 ? 18.548 6.882 2.954 1.00 98.25 198 ILE A N 1
ATOM 1578 C CA . ILE A 1 198 ? 18.079 6.481 4.290 1.00 98.25 198 ILE A CA 1
ATOM 1579 C C . ILE A 1 198 ? 18.734 7.347 5.365 1.00 98.25 198 ILE A C 1
ATOM 1581 O O . ILE A 1 198 ? 18.054 7.841 6.267 1.00 98.25 198 ILE A O 1
ATOM 1585 N N . GLU A 1 199 ? 20.046 7.569 5.283 1.00 97.75 199 GLU A N 1
ATOM 1586 C CA . GLU A 1 199 ? 20.748 8.447 6.219 1.00 97.75 199 GLU A CA 1
ATOM 1587 C C . GLU A 1 199 ? 20.177 9.874 6.174 1.00 97.75 199 GLU A C 1
ATOM 1589 O O . GLU A 1 199 ? 19.920 10.486 7.212 1.00 97.75 199 GLU A O 1
ATOM 1594 N N . HIS A 1 200 ? 19.915 10.400 4.979 1.00 96.88 200 HIS A N 1
ATOM 1595 C CA . HIS A 1 200 ? 19.310 11.715 4.819 1.00 96.88 200 HIS A CA 1
ATOM 1596 C C . HIS A 1 200 ? 17.883 11.768 5.392 1.00 96.88 200 HIS A C 1
ATOM 1598 O O . HIS A 1 200 ? 17.573 12.651 6.199 1.00 96.88 200 HIS A O 1
ATOM 1604 N N . ALA A 1 201 ? 17.028 10.807 5.031 1.00 96.25 201 ALA A N 1
ATOM 1605 C CA . ALA A 1 201 ? 15.644 10.748 5.492 1.00 96.25 201 ALA A CA 1
ATOM 1606 C C . ALA A 1 201 ? 15.545 10.568 7.017 1.00 96.25 201 ALA A C 1
ATOM 1608 O O . ALA A 1 201 ? 14.722 11.227 7.655 1.00 96.25 201 ALA A O 1
ATOM 1609 N N . SER A 1 202 ? 16.418 9.755 7.617 1.00 97.00 202 SER A N 1
ATOM 1610 C CA . SER A 1 202 ? 16.468 9.551 9.072 1.00 97.00 202 SER A CA 1
ATOM 1611 C C . SER A 1 202 ? 16.943 10.790 9.835 1.00 97.00 202 SER A C 1
ATOM 1613 O O . SER A 1 202 ? 16.344 11.143 10.849 1.00 97.00 202 SER A O 1
ATOM 1615 N N . LYS A 1 203 ? 17.951 11.521 9.335 1.00 95.44 203 LYS A N 1
ATOM 1616 C CA . LYS A 1 203 ? 18.383 12.800 9.933 1.00 95.44 203 LYS A CA 1
ATOM 1617 C C . LYS A 1 203 ? 17.275 13.850 9.896 1.00 95.44 203 LYS A C 1
ATOM 1619 O O . LYS A 1 203 ? 17.065 14.549 10.887 1.00 95.44 203 LYS A O 1
ATOM 1624 N N . LYS A 1 204 ? 16.550 13.943 8.775 1.00 91.56 204 LYS A N 1
ATOM 1625 C CA . LYS A 1 204 ? 15.369 14.809 8.657 1.00 91.56 204 LYS A CA 1
ATOM 1626 C C . LYS A 1 204 ? 14.299 14.417 9.682 1.00 91.56 204 LYS A C 1
ATOM 1628 O O . LYS A 1 204 ? 13.759 15.291 10.355 1.00 91.56 204 LYS A O 1
ATOM 1633 N N . GLY A 1 205 ? 14.040 13.119 9.827 1.00 86.62 205 GLY A N 1
ATOM 1634 C CA . GLY A 1 205 ? 13.036 12.587 10.746 1.00 86.62 205 GLY A CA 1
ATOM 1635 C C . GLY A 1 205 ? 13.350 12.762 12.215 1.00 86.62 205 GLY A C 1
ATOM 1636 O O . GLY A 1 205 ? 12.468 13.153 12.975 1.00 86.62 205 GLY A O 1
ATOM 1637 N N . ALA A 1 206 ? 14.611 12.593 12.608 1.00 83.31 206 ALA A N 1
ATOM 1638 C CA . ALA A 1 206 ? 15.053 12.863 13.971 1.00 83.31 206 ALA A CA 1
ATOM 1639 C C . ALA A 1 206 ? 14.715 14.301 14.408 1.00 83.31 206 ALA A C 1
ATOM 1641 O O . ALA A 1 206 ? 14.304 14.516 15.547 1.00 83.31 206 ALA A O 1
ATOM 1642 N N . GLY A 1 207 ? 14.799 15.276 13.493 1.00 83.69 207 GLY A N 1
ATOM 1643 C CA . GLY A 1 207 ? 14.388 16.661 13.748 1.00 83.69 207 GLY A CA 1
ATOM 1644 C C . GLY A 1 207 ? 12.882 16.856 13.980 1.00 83.69 207 GLY A C 1
ATOM 1645 O O . GLY A 1 207 ? 12.490 17.853 14.579 1.00 83.69 207 GLY A O 1
ATOM 1646 N N . LEU A 1 208 ? 12.047 15.910 13.538 1.00 85.44 208 LEU A N 1
ATOM 1647 C CA . LEU A 1 208 ? 10.584 15.912 13.676 1.00 85.44 208 LEU A CA 1
ATOM 1648 C C . LEU A 1 208 ? 10.080 14.956 14.774 1.00 85.44 208 LEU A C 1
ATOM 1650 O O . LEU A 1 208 ? 8.876 14.865 15.003 1.00 85.44 208 LEU A O 1
ATOM 1654 N N . GLY A 1 209 ? 10.975 14.214 15.436 1.00 91.12 209 GLY A N 1
ATOM 1655 C CA . GLY A 1 209 ? 10.599 13.118 16.335 1.00 91.12 209 GLY A CA 1
ATOM 1656 C C . GLY A 1 209 ? 10.056 11.880 15.608 1.00 91.12 209 GLY A C 1
ATOM 1657 O O . GLY A 1 209 ? 9.401 11.047 16.231 1.00 91.12 209 GLY A O 1
ATOM 1658 N N . ALA A 1 210 ? 10.295 11.754 14.301 1.00 95.69 210 ALA A N 1
ATOM 1659 C CA . ALA A 1 210 ? 9.939 10.567 13.536 1.00 95.69 210 ALA A CA 1
ATOM 1660 C C . ALA A 1 210 ? 10.933 9.425 13.807 1.00 95.69 210 ALA A C 1
ATOM 1662 O O . ALA A 1 210 ? 12.139 9.659 13.935 1.00 95.69 210 ALA A O 1
ATOM 1663 N N . SER A 1 211 ? 10.444 8.188 13.848 1.00 97.00 211 SER A N 1
ATOM 1664 C CA . SER A 1 211 ? 11.273 6.988 13.945 1.00 97.00 211 SER A CA 1
ATOM 1665 C C . SER A 1 211 ? 10.745 5.846 13.077 1.00 97.00 211 SER A C 1
ATOM 1667 O O . SER A 1 211 ? 9.580 5.812 12.677 1.00 97.00 211 SER A O 1
ATOM 1669 N N . VAL A 1 212 ? 11.632 4.899 12.779 1.00 97.88 212 VAL A N 1
ATOM 1670 C CA . VAL A 1 212 ? 11.313 3.657 12.072 1.00 97.88 212 VAL A CA 1
ATOM 1671 C C . VAL A 1 212 ? 11.897 2.497 12.862 1.00 97.88 212 VAL A C 1
ATOM 1673 O O . VAL A 1 212 ? 13.070 2.532 13.239 1.00 97.88 212 VAL A O 1
ATOM 1676 N N . GLU A 1 213 ? 11.087 1.474 13.110 1.00 98.12 213 GLU A N 1
ATOM 1677 C CA . GLU A 1 213 ? 11.469 0.298 13.892 1.00 98.12 213 GLU A CA 1
ATOM 1678 C C . GLU A 1 213 ? 11.126 -0.997 13.151 1.00 98.12 213 GLU A C 1
ATOM 1680 O O . GLU A 1 213 ? 10.193 -1.054 12.354 1.00 98.12 213 GLU A O 1
ATOM 1685 N N . ILE A 1 214 ? 11.873 -2.070 13.423 1.00 98.38 214 ILE A N 1
ATOM 1686 C CA . ILE A 1 214 ? 11.478 -3.408 12.966 1.00 98.38 214 ILE A CA 1
ATOM 1687 C C . ILE A 1 214 ? 10.302 -3.860 13.831 1.00 98.38 214 ILE A C 1
ATOM 1689 O O . ILE A 1 214 ? 10.370 -3.772 15.058 1.00 98.38 214 ILE A O 1
ATOM 1693 N N . LEU A 1 215 ? 9.242 -4.373 13.207 1.00 98.50 215 LEU A N 1
ATOM 1694 C CA . LEU A 1 215 ? 8.123 -4.930 13.950 1.00 98.50 215 LEU A CA 1
ATOM 1695 C C . LEU A 1 215 ? 8.550 -6.204 14.695 1.00 98.50 215 LEU A C 1
ATOM 1697 O O . LEU A 1 215 ? 8.910 -7.211 14.084 1.00 98.50 215 LEU A O 1
ATOM 1701 N N . ASP A 1 216 ? 8.420 -6.188 16.018 1.00 98.12 216 ASP A N 1
ATOM 1702 C CA . ASP A 1 216 ? 8.424 -7.401 16.831 1.00 98.12 216 ASP A CA 1
ATOM 1703 C C . ASP A 1 216 ? 6.995 -7.957 16.903 1.00 98.12 216 ASP A C 1
ATOM 1705 O O . ASP A 1 216 ? 6.138 -7.451 17.634 1.00 98.12 216 ASP A O 1
ATOM 1709 N N . ARG A 1 217 ? 6.734 -8.998 16.106 1.00 97.75 217 ARG A N 1
ATOM 1710 C CA . ARG A 1 217 ? 5.414 -9.629 16.003 1.00 97.75 217 ARG A CA 1
ATOM 1711 C C . ARG A 1 217 ? 4.942 -10.267 17.315 1.00 97.75 217 ARG A C 1
ATOM 1713 O O . ARG A 1 217 ? 3.742 -10.249 17.582 1.00 97.75 217 ARG A O 1
ATOM 1720 N N . GLU A 1 218 ? 5.841 -10.814 18.137 1.00 97.38 218 GLU A N 1
ATOM 1721 C CA . GLU A 1 218 ? 5.439 -11.416 19.418 1.00 97.38 218 GLU A CA 1
ATOM 1722 C C . GLU A 1 218 ? 5.144 -10.320 20.442 1.00 97.38 218 GLU A C 1
ATOM 1724 O O . GLU A 1 218 ? 4.140 -10.403 21.145 1.00 97.38 218 GLU A O 1
ATOM 1729 N N . LYS A 1 219 ? 5.934 -9.240 20.478 1.00 97.94 219 LYS A N 1
ATOM 1730 C CA . LYS A 1 219 ? 5.609 -8.072 21.308 1.00 97.94 219 LYS A CA 1
ATOM 1731 C C . LYS A 1 219 ? 4.272 -7.445 20.910 1.00 97.94 219 LYS A C 1
ATOM 1733 O O . LYS A 1 219 ? 3.464 -7.166 21.790 1.00 97.94 219 LYS A O 1
ATOM 1738 N N . LEU A 1 220 ? 4.006 -7.275 19.610 1.00 98.19 220 LEU A N 1
ATOM 1739 C CA . LEU A 1 220 ? 2.707 -6.801 19.118 1.00 98.19 220 LEU A CA 1
ATOM 1740 C C . LEU A 1 220 ? 1.566 -7.706 19.600 1.00 98.19 220 LEU A C 1
ATOM 1742 O O . LEU A 1 220 ? 0.542 -7.217 20.071 1.00 98.19 220 LEU A O 1
ATOM 1746 N N . TYR A 1 221 ? 1.751 -9.023 19.513 1.00 98.31 221 TYR A N 1
ATOM 1747 C CA . TYR A 1 221 ? 0.777 -9.987 20.008 1.00 98.31 221 TYR A CA 1
ATOM 1748 C C . TYR A 1 221 ? 0.531 -9.845 21.523 1.00 98.31 221 TYR A C 1
ATOM 1750 O O . TYR A 1 221 ? -0.620 -9.840 21.961 1.00 98.31 221 TYR A O 1
ATOM 1758 N N . GLN A 1 222 ? 1.580 -9.659 22.332 1.00 97.75 222 GLN A N 1
ATOM 1759 C CA . GLN A 1 222 ? 1.432 -9.410 23.771 1.00 97.75 222 GLN A CA 1
ATOM 1760 C C . GLN A 1 222 ? 0.720 -8.077 24.061 1.00 97.75 222 GLN A C 1
ATOM 1762 O O . GLN A 1 222 ? -0.161 -8.035 24.923 1.00 97.75 222 GLN A O 1
ATOM 1767 N N . ASP A 1 223 ? 1.030 -7.015 23.311 1.00 97.06 223 ASP A N 1
ATOM 1768 C CA . ASP A 1 223 ? 0.340 -5.721 23.401 1.00 97.06 223 ASP A CA 1
ATOM 1769 C C . ASP A 1 223 ? -1.158 -5.885 23.073 1.00 97.06 223 ASP A C 1
ATOM 1771 O O . ASP A 1 223 ? -2.020 -5.399 23.810 1.00 97.06 223 ASP A O 1
ATOM 1775 N N . MET A 1 224 ? -1.492 -6.649 22.025 1.00 97.62 224 MET A N 1
ATOM 1776 C CA . MET A 1 224 ? -2.876 -7.004 21.695 1.00 97.62 224 MET A CA 1
ATOM 1777 C C . MET A 1 224 ? -3.546 -7.806 22.808 1.00 97.62 224 MET A C 1
ATOM 1779 O O . MET A 1 224 ? -4.704 -7.546 23.125 1.00 97.62 224 MET A O 1
ATOM 1783 N N . LYS A 1 225 ? -2.852 -8.769 23.424 1.00 96.88 225 LYS A N 1
ATOM 1784 C CA . LYS A 1 225 ? -3.383 -9.585 24.527 1.00 96.88 225 LYS A CA 1
ATOM 1785 C C . LYS A 1 225 ? -3.724 -8.737 25.755 1.00 96.88 225 LYS A C 1
ATOM 1787 O O . LYS A 1 225 ? -4.750 -8.991 26.381 1.00 96.88 225 LYS A O 1
ATOM 1792 N N . GLN A 1 226 ? -2.937 -7.703 26.045 1.00 96.19 226 GLN A N 1
ATOM 1793 C CA . GLN A 1 226 ? -3.156 -6.792 27.176 1.00 96.19 226 GLN A CA 1
ATOM 1794 C C . GLN A 1 226 ? -4.196 -5.697 26.903 1.00 96.19 226 GLN A C 1
ATOM 1796 O O . GLN A 1 226 ? -4.836 -5.226 27.842 1.00 96.19 226 GLN A O 1
ATOM 1801 N N . ALA A 1 227 ? -4.379 -5.292 25.643 1.00 97.25 227 ALA A N 1
ATOM 1802 C CA . ALA A 1 227 ? -5.392 -4.310 25.263 1.00 97.25 227 ALA A CA 1
ATOM 1803 C C . ALA A 1 227 ? -6.812 -4.810 25.572 1.00 97.25 227 ALA A C 1
ATOM 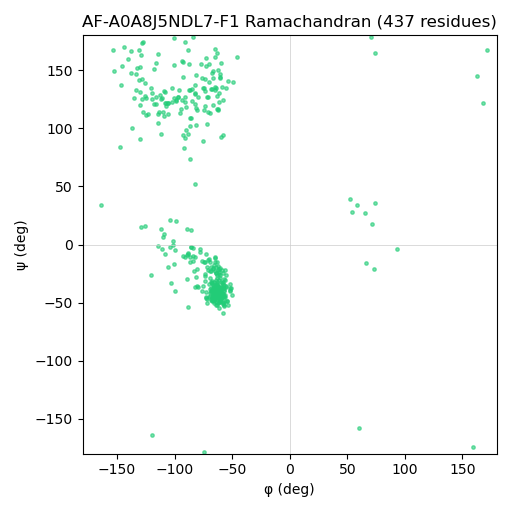1805 O O . ALA A 1 227 ? -7.092 -6.009 25.517 1.00 97.25 227 ALA A O 1
ATOM 1806 N N . GLU A 1 228 ? -7.734 -3.901 25.865 1.00 96.00 228 GLU A N 1
ATOM 1807 C CA . GLU A 1 228 ? -9.136 -4.276 26.095 1.00 96.00 228 GLU A CA 1
ATOM 1808 C C . GLU A 1 228 ? -9.904 -4.427 24.789 1.00 96.00 228 GLU A C 1
ATOM 1810 O O . GLU A 1 228 ? -10.703 -5.348 24.652 1.00 96.00 228 GLU A O 1
ATOM 1815 N N . GLU A 1 229 ? -9.594 -3.579 23.812 1.00 96.62 229 GLU A N 1
ATOM 1816 C CA . GLU A 1 229 ? -10.081 -3.681 22.443 1.00 96.62 229 GLU A CA 1
ATOM 1817 C C . GLU A 1 229 ? -8.930 -3.488 21.460 1.00 96.62 229 GLU A C 1
ATOM 1819 O O . GLU A 1 229 ? -8.018 -2.688 21.697 1.00 96.62 229 GLU A O 1
ATOM 1824 N N . VAL A 1 230 ? -9.006 -4.185 20.325 1.00 98.19 230 VAL A N 1
ATOM 1825 C CA . VAL A 1 230 ? -8.078 -4.001 19.207 1.00 98.19 230 VAL A CA 1
ATOM 1826 C C . VAL A 1 230 ? -8.880 -3.710 17.946 1.00 98.19 230 VAL A C 1
ATOM 1828 O O . VAL A 1 230 ? -9.784 -4.467 17.607 1.00 98.19 230 VAL A O 1
ATOM 1831 N N . THR A 1 231 ? -8.556 -2.636 17.231 1.00 97.81 231 THR A N 1
ATOM 1832 C CA . THR A 1 231 ? -9.096 -2.381 15.886 1.00 97.81 231 THR A CA 1
ATOM 1833 C C . THR A 1 231 ? -7.964 -2.392 14.876 1.00 97.81 231 THR A C 1
ATOM 1835 O O . THR A 1 231 ? -6.976 -1.686 15.049 1.00 97.81 231 THR A O 1
ATOM 1838 N N . ILE A 1 232 ? -8.115 -3.190 13.825 1.00 98.19 232 ILE A N 1
ATOM 1839 C CA . ILE A 1 232 ? -7.148 -3.329 12.742 1.00 98.19 232 ILE A CA 1
ATOM 1840 C C . ILE A 1 232 ? -7.745 -2.707 11.483 1.00 98.19 232 ILE A C 1
ATOM 1842 O O . ILE A 1 232 ? -8.730 -3.219 10.957 1.00 98.19 232 ILE A O 1
ATOM 1846 N N . PHE A 1 233 ? -7.143 -1.626 11.005 1.00 97.50 233 PHE A N 1
ATOM 1847 C CA . PHE A 1 233 ? -7.352 -1.081 9.669 1.00 97.50 233 PHE A CA 1
ATOM 1848 C C . PHE A 1 233 ? -6.326 -1.716 8.733 1.00 97.50 233 PHE A C 1
ATOM 1850 O O . PHE A 1 233 ? -5.128 -1.663 9.005 1.00 97.50 233 PHE A O 1
ATOM 1857 N N . LEU A 1 234 ? -6.795 -2.370 7.672 1.00 96.25 234 LEU A N 1
ATOM 1858 C CA . LEU A 1 234 ? -5.956 -3.160 6.778 1.00 96.25 234 LEU A CA 1
ATOM 1859 C C . LEU A 1 234 ? -6.110 -2.712 5.319 1.00 96.25 234 LEU A C 1
ATOM 1861 O O . LEU A 1 234 ? -7.157 -2.947 4.711 1.00 96.25 234 LEU A O 1
ATOM 1865 N N . GLY A 1 235 ? -5.044 -2.118 4.781 1.00 94.25 235 GLY A N 1
ATOM 1866 C CA . GLY A 1 235 ? -4.836 -1.778 3.366 1.00 94.25 235 GLY A CA 1
ATOM 1867 C C . GLY A 1 235 ? -3.735 -2.614 2.694 1.00 94.25 235 GLY A C 1
ATOM 1868 O O . GLY A 1 235 ? -3.256 -2.281 1.618 1.00 94.25 235 GLY A O 1
ATOM 1869 N N . ALA A 1 236 ? -3.299 -3.700 3.339 1.00 94.06 236 ALA A N 1
ATOM 1870 C CA . ALA A 1 236 ? -2.209 -4.566 2.887 1.00 94.06 236 ALA A CA 1
ATOM 1871 C C . ALA A 1 236 ? -2.671 -6.016 2.649 1.00 94.06 236 ALA A C 1
ATOM 1873 O O . ALA A 1 236 ? -3.867 -6.317 2.563 1.00 94.06 236 ALA A O 1
ATOM 1874 N N . SER A 1 237 ? -1.708 -6.939 2.567 1.00 94.12 237 SER A N 1
ATOM 1875 C CA . SER A 1 237 ? -1.988 -8.375 2.567 1.00 94.12 237 SER A CA 1
ATOM 1876 C C . SER A 1 237 ? -2.602 -8.835 3.898 1.00 94.12 237 SER A C 1
ATOM 1878 O O . SER A 1 237 ? -2.589 -8.127 4.896 1.00 94.12 237 SER A O 1
ATOM 1880 N N . LEU A 1 238 ? -3.127 -10.062 3.953 1.00 95.56 238 LEU A N 1
ATOM 1881 C CA . LEU A 1 238 ? -3.623 -10.658 5.206 1.00 95.56 238 LEU A CA 1
ATOM 1882 C C . LEU A 1 238 ? -2.513 -11.345 6.028 1.00 95.56 238 LEU A C 1
ATOM 1884 O O . LEU A 1 238 ? -2.818 -12.099 6.953 1.00 95.56 238 LEU A O 1
ATOM 1888 N N . GLY A 1 239 ? -1.238 -11.120 5.693 1.00 96.19 239 GLY A N 1
ATOM 1889 C CA . GLY A 1 239 ? -0.078 -11.817 6.250 1.00 96.19 239 GLY A CA 1
ATOM 1890 C C . GLY A 1 239 ? 0.047 -11.693 7.769 1.00 96.19 239 GLY A C 1
ATOM 1891 O O . GLY A 1 239 ? 0.011 -12.710 8.473 1.00 96.19 239 GLY A O 1
ATOM 1892 N N . LEU A 1 240 ? 0.156 -10.467 8.290 1.00 97.50 240 LEU A N 1
ATOM 1893 C CA . LEU A 1 240 ? 0.273 -10.222 9.728 1.00 97.50 240 LEU A CA 1
ATOM 1894 C C . LEU A 1 240 ? -1.007 -10.609 10.476 1.00 97.50 240 LEU A C 1
ATOM 1896 O O . LEU A 1 240 ? -0.935 -11.232 11.534 1.00 97.50 240 LEU A O 1
ATOM 1900 N N . VAL A 1 241 ? -2.182 -10.325 9.904 1.00 97.94 241 VAL A N 1
ATOM 1901 C CA . VAL A 1 241 ? -3.472 -10.727 10.494 1.00 97.94 241 VAL A CA 1
ATOM 1902 C C . VAL A 1 241 ? -3.576 -12.248 10.615 1.00 97.94 241 VAL A C 1
ATOM 1904 O O . VAL A 1 241 ? -3.994 -12.744 11.658 1.00 97.94 241 VAL A O 1
ATOM 1907 N N . SER A 1 242 ? -3.135 -13.005 9.604 1.00 98.00 242 SER A N 1
ATOM 1908 C CA . SER A 1 242 ? -3.075 -14.469 9.670 1.00 98.00 242 SER A CA 1
ATOM 1909 C C . SER A 1 242 ? -2.131 -14.946 10.771 1.00 98.00 242 SER A C 1
ATOM 1911 O O . SER A 1 242 ? -2.479 -15.882 11.480 1.00 98.00 242 SER A O 1
ATOM 1913 N N . PHE A 1 243 ? -0.957 -14.325 10.930 1.00 97.50 243 PHE A N 1
ATOM 1914 C CA . PHE A 1 243 ? -0.032 -14.670 12.014 1.00 97.50 243 PHE A CA 1
ATOM 1915 C C . PHE A 1 243 ? -0.672 -14.449 13.394 1.00 97.50 243 PHE A C 1
ATOM 1917 O O . PHE A 1 243 ? -0.630 -15.338 14.243 1.00 97.50 243 PHE A O 1
ATOM 1924 N N . LEU A 1 244 ? -1.289 -13.283 13.608 1.00 97.88 244 LEU A N 1
ATOM 1925 C CA . LEU A 1 244 ? -1.928 -12.927 14.878 1.00 97.88 244 LEU A CA 1
ATOM 1926 C C . LEU A 1 244 ? -3.112 -13.847 15.195 1.00 97.88 244 LEU A C 1
ATOM 1928 O O . LEU A 1 244 ? -3.295 -14.243 16.346 1.00 97.88 244 LEU A O 1
ATOM 1932 N N . LEU A 1 245 ? -3.883 -14.218 14.172 1.00 98.19 245 LEU A N 1
ATOM 1933 C CA . LEU A 1 245 ? -4.982 -15.170 14.273 1.00 98.19 245 LEU A CA 1
ATOM 1934 C C . LEU A 1 245 ? -4.490 -16.559 14.683 1.00 98.19 245 LEU A C 1
ATOM 1936 O O . LEU A 1 245 ? -4.976 -17.104 15.670 1.00 98.19 245 LEU A O 1
ATOM 1940 N N . ASP A 1 246 ? -3.497 -17.105 13.976 1.00 97.69 246 ASP A N 1
ATOM 1941 C CA . ASP A 1 246 ? -2.922 -18.419 14.285 1.00 97.69 246 ASP A CA 1
ATOM 1942 C C . ASP A 1 246 ? -2.359 -18.446 15.710 1.00 97.69 246 ASP A C 1
ATOM 1944 O O . ASP A 1 246 ? -2.618 -19.377 16.475 1.00 97.69 246 ASP A O 1
ATOM 1948 N N . ARG A 1 247 ? -1.640 -17.387 16.099 1.00 97.69 247 ARG A N 1
ATOM 1949 C CA . ARG A 1 247 ? -1.081 -17.249 17.444 1.00 97.69 247 ARG A CA 1
ATOM 1950 C C . ARG A 1 247 ? -2.171 -17.183 18.514 1.00 97.69 247 ARG A C 1
ATOM 1952 O O . ARG A 1 247 ? -2.041 -17.862 19.533 1.00 97.69 247 ARG A O 1
ATOM 1959 N N . GLY A 1 248 ? -3.228 -16.407 18.272 1.00 97.50 248 GLY A N 1
ATOM 1960 C CA . GLY A 1 248 ? -4.362 -16.253 19.182 1.00 97.50 248 GLY A CA 1
ATOM 1961 C C . GLY A 1 248 ? -5.191 -17.527 19.331 1.00 97.50 248 GLY A C 1
ATOM 1962 O O . GLY A 1 248 ? -5.541 -17.887 20.446 1.00 97.50 248 GLY A O 1
ATOM 1963 N N . MET A 1 249 ? -5.428 -18.276 18.250 1.00 97.00 249 MET A N 1
ATOM 1964 C CA . MET A 1 249 ? -6.144 -19.560 18.315 1.00 97.00 249 MET A CA 1
ATOM 1965 C C . MET A 1 249 ? -5.390 -20.625 19.132 1.00 97.00 249 MET A C 1
ATOM 1967 O O . MET A 1 249 ? -6.005 -21.556 19.651 1.00 97.00 249 MET A O 1
ATOM 1971 N N . MET A 1 250 ? -4.064 -20.503 19.257 1.00 97.12 250 MET A N 1
ATOM 1972 C CA . MET A 1 250 ? -3.232 -21.397 20.074 1.00 97.12 250 MET A CA 1
ATOM 1973 C C . MET A 1 250 ? -3.128 -20.969 21.548 1.00 97.12 250 MET A C 1
ATOM 1975 O O . MET A 1 250 ? -2.694 -21.766 22.381 1.00 97.12 250 MET A O 1
ATOM 1979 N N . ASP A 1 251 ? -3.500 -19.735 21.889 1.00 96.81 251 ASP A N 1
ATOM 1980 C CA . ASP A 1 251 ? -3.372 -19.170 23.234 1.00 96.81 251 ASP A CA 1
ATOM 1981 C C . ASP A 1 251 ? -4.746 -19.022 23.893 1.00 96.81 251 ASP A C 1
ATOM 1983 O O . ASP A 1 251 ? -5.552 -18.169 23.530 1.00 96.81 251 ASP A O 1
ATOM 1987 N N . ARG A 1 252 ? -4.999 -19.837 24.920 1.00 92.12 252 ARG A N 1
ATOM 1988 C CA . ARG A 1 252 ? -6.295 -19.885 25.616 1.00 92.12 252 ARG A CA 1
ATOM 1989 C C . ARG A 1 252 ? -6.662 -18.595 26.346 1.00 92.12 252 ARG A C 1
ATOM 1991 O O . ARG A 1 252 ? -7.832 -18.408 26.664 1.00 92.12 252 ARG A O 1
ATOM 1998 N N . ASP A 1 253 ? -5.687 -17.741 26.636 1.00 94.69 253 ASP A N 1
ATOM 1999 C CA . ASP A 1 253 ? -5.923 -16.483 27.342 1.00 94.69 253 ASP A CA 1
ATOM 2000 C C . ASP A 1 253 ? -6.191 -15.319 26.374 1.00 94.69 253 ASP A C 1
ATOM 2002 O O . ASP A 1 253 ? -6.552 -14.222 26.811 1.00 94.69 253 ASP A O 1
ATOM 2006 N N . MET A 1 254 ? -5.973 -15.512 25.068 1.00 96.44 254 MET A N 1
ATOM 2007 C CA . MET A 1 254 ? -6.261 -14.492 24.070 1.00 96.44 254 MET A CA 1
ATOM 2008 C C . MET A 1 254 ? -7.740 -14.511 23.703 1.00 96.44 254 MET A C 1
ATOM 2010 O O . MET A 1 254 ? -8.273 -15.487 23.185 1.00 96.44 254 MET A O 1
ATOM 2014 N N . LYS A 1 255 ? -8.384 -13.371 23.926 1.00 96.06 255 LYS A N 1
ATOM 2015 C CA . LYS A 1 255 ? -9.767 -13.114 23.535 1.00 96.06 255 LYS A CA 1
ATOM 2016 C C . LYS A 1 255 ? -9.801 -12.505 22.141 1.00 96.06 255 LYS A C 1
ATOM 2018 O O . LYS A 1 255 ? -9.664 -11.289 22.008 1.00 96.06 255 LYS A O 1
ATOM 2023 N N . LEU A 1 256 ? -9.908 -13.327 21.099 1.00 96.75 256 LEU A N 1
ATOM 2024 C CA . LEU A 1 256 ? -9.991 -12.839 19.714 1.00 96.75 256 LEU A CA 1
ATOM 2025 C C . LEU A 1 256 ? -11.292 -12.062 19.449 1.00 96.75 256 LEU A C 1
ATOM 2027 O O . LEU A 1 256 ? -11.311 -11.181 18.591 1.00 96.75 256 LEU A O 1
ATOM 2031 N N . GLU A 1 257 ? -12.330 -12.273 20.260 1.00 96.88 257 GLU A N 1
ATOM 2032 C CA . GLU A 1 257 ? -13.603 -11.552 20.204 1.00 96.88 257 GLU A CA 1
ATOM 2033 C C . GLU A 1 257 ? -13.482 -10.043 20.493 1.00 96.88 257 GLU A C 1
ATOM 2035 O O . GLU A 1 257 ? -14.398 -9.281 20.197 1.00 96.88 257 GLU A O 1
ATOM 2040 N N . LYS A 1 258 ? -12.353 -9.578 21.045 1.00 97.00 258 LYS A N 1
ATOM 2041 C CA . LYS A 1 258 ? -12.085 -8.140 21.235 1.00 97.00 258 LYS A CA 1
ATOM 2042 C C . LYS A 1 258 ? -11.420 -7.475 20.026 1.00 97.00 258 LYS A C 1
ATOM 2044 O O . LYS A 1 258 ? -11.194 -6.264 20.031 1.00 97.00 258 LYS A O 1
ATOM 2049 N N . VAL A 1 259 ? -11.029 -8.272 19.031 1.00 98.31 259 VAL A N 1
ATOM 2050 C CA . VAL A 1 259 ? -10.339 -7.812 17.828 1.00 98.31 259 VAL A CA 1
ATOM 2051 C C . VAL A 1 259 ? -11.374 -7.547 16.740 1.00 98.31 259 VAL A C 1
ATOM 2053 O O . VAL A 1 259 ? -12.159 -8.425 16.386 1.00 98.31 259 VAL A O 1
ATOM 2056 N N . LYS A 1 260 ? -11.362 -6.327 16.209 1.00 97.94 260 LYS A N 1
ATOM 2057 C CA . LYS A 1 260 ? -12.213 -5.854 15.116 1.00 97.94 260 LYS A CA 1
ATOM 2058 C C . LYS A 1 260 ? -11.323 -5.611 13.903 1.00 97.94 260 LYS A C 1
ATOM 2060 O O . LYS A 1 260 ? -10.342 -4.877 14.009 1.00 97.94 260 LYS A O 1
ATOM 2065 N N . VAL A 1 261 ? -11.636 -6.213 12.761 1.00 98.31 261 VAL A N 1
ATOM 2066 C CA . VAL A 1 261 ? -10.850 -6.062 11.525 1.00 98.31 261 VAL A CA 1
ATOM 2067 C C . VAL A 1 261 ? -11.668 -5.310 10.483 1.00 98.31 261 VAL A C 1
ATOM 2069 O O . VAL A 1 261 ? -12.807 -5.676 10.204 1.00 98.31 261 VAL A O 1
ATOM 2072 N N . ILE A 1 262 ? -11.087 -4.265 9.903 1.00 97.56 262 ILE A N 1
ATOM 2073 C CA . ILE A 1 262 ? -11.657 -3.438 8.839 1.00 97.56 262 ILE A CA 1
ATOM 2074 C C . ILE A 1 262 ? -10.682 -3.485 7.668 1.00 97.56 262 ILE A C 1
ATOM 2076 O O . ILE A 1 262 ? -9.576 -2.958 7.760 1.00 97.56 262 ILE A O 1
ATOM 2080 N N . MET A 1 263 ? -11.084 -4.116 6.569 1.00 95.62 263 MET A N 1
ATOM 2081 C CA . MET A 1 263 ? -10.200 -4.375 5.438 1.00 95.62 263 MET A CA 1
ATOM 2082 C C . MET A 1 263 ? -10.705 -3.724 4.153 1.00 95.62 263 MET A C 1
ATOM 2084 O O . MET A 1 263 ? -11.843 -3.952 3.733 1.00 95.62 263 MET A O 1
ATOM 2088 N N . GLN A 1 264 ? -9.816 -2.998 3.478 1.00 94.12 264 GLN A N 1
ATOM 2089 C CA . GLN A 1 264 ? -9.932 -2.725 2.051 1.00 94.12 264 GLN A CA 1
ATOM 2090 C C . GLN A 1 264 ? -9.398 -3.946 1.296 1.00 94.12 264 GLN A C 1
ATOM 2092 O O . GLN A 1 264 ? -8.235 -4.327 1.422 1.00 94.12 264 GLN A O 1
ATOM 2097 N N . GLY A 1 265 ? -10.249 -4.612 0.521 1.00 91.38 265 GLY A N 1
ATOM 2098 C CA . GLY A 1 265 ? -9.786 -5.746 -0.266 1.00 91.38 265 GLY A CA 1
ATOM 2099 C C . GLY A 1 265 ? -10.902 -6.524 -0.931 1.00 91.38 265 GLY A C 1
ATOM 2100 O O . GLY A 1 265 ? -12.080 -6.364 -0.620 1.00 91.38 265 GLY A O 1
ATOM 2101 N N . GLY A 1 266 ? -10.514 -7.397 -1.855 1.00 88.88 266 GLY A N 1
ATOM 2102 C CA . GLY A 1 266 ? -11.459 -8.203 -2.611 1.00 88.88 266 GLY A CA 1
ATOM 2103 C C . GLY A 1 266 ? -12.212 -7.419 -3.684 1.00 88.88 266 GLY A C 1
ATOM 2104 O O . GLY A 1 266 ? -12.248 -6.187 -3.720 1.00 88.88 266 GLY A O 1
ATOM 2105 N N . SER A 1 267 ? -12.830 -8.169 -4.584 1.00 89.38 267 SER A N 1
ATOM 2106 C CA . SER A 1 267 ? -13.656 -7.629 -5.652 1.00 89.38 267 SER A CA 1
ATOM 2107 C C . SER A 1 267 ? -14.916 -8.464 -5.807 1.00 89.38 267 SER A C 1
ATOM 2109 O O . SER A 1 267 ? -14.917 -9.672 -5.575 1.00 89.38 267 SER A O 1
ATOM 2111 N N . MET A 1 268 ? -16.003 -7.809 -6.199 1.00 89.06 268 MET A N 1
ATOM 2112 C CA . MET A 1 268 ? -17.259 -8.489 -6.526 1.00 89.06 268 MET A CA 1
ATOM 2113 C C . MET A 1 268 ? -17.329 -8.920 -7.994 1.00 89.06 268 MET A C 1
ATOM 2115 O O . MET A 1 268 ? -18.240 -9.636 -8.390 1.00 89.06 268 MET A O 1
ATOM 2119 N N . ASP A 1 269 ? -16.380 -8.500 -8.819 1.00 86.06 269 ASP A N 1
ATOM 2120 C CA . ASP A 1 269 ? -16.315 -8.858 -10.229 1.00 86.06 269 ASP A CA 1
ATOM 2121 C C . ASP A 1 269 ? -14.877 -9.229 -10.582 1.00 86.06 269 ASP A C 1
ATOM 2123 O O . ASP A 1 269 ? -13.950 -8.451 -10.354 1.00 86.06 269 ASP A O 1
ATOM 2127 N N . SER A 1 270 ? -14.700 -10.420 -11.150 1.00 82.50 270 SER A N 1
ATOM 2128 C CA . SER A 1 270 ? -13.413 -10.890 -11.655 1.00 82.50 270 SER A CA 1
ATOM 2129 C C . SER A 1 270 ? -12.839 -10.006 -12.761 1.00 82.50 270 SER A C 1
ATOM 2131 O O . SER A 1 270 ? -11.622 -9.955 -12.900 1.00 82.50 270 SER A O 1
ATOM 2133 N N . SER A 1 271 ? -13.678 -9.291 -13.521 1.00 81.50 271 SER A N 1
ATOM 2134 C CA . SER A 1 271 ? -13.223 -8.378 -14.577 1.00 81.50 271 SER A CA 1
ATOM 2135 C C . SER A 1 271 ? -12.425 -7.185 -14.027 1.00 81.50 271 SER A C 1
ATOM 2137 O O . SER A 1 271 ? -11.589 -6.615 -14.725 1.00 81.50 271 SER A O 1
ATOM 2139 N N . GLU A 1 272 ? -12.621 -6.857 -12.747 1.00 79.44 272 GLU A N 1
ATOM 2140 C CA . GLU A 1 272 ? -11.912 -5.788 -12.037 1.00 79.44 272 GLU A CA 1
ATOM 2141 C C . GLU A 1 272 ? -10.551 -6.245 -11.482 1.00 79.44 272 GLU A C 1
ATOM 2143 O O . GLU A 1 272 ? -9.747 -5.425 -11.030 1.00 79.44 272 GLU A O 1
ATOM 2148 N N . ASN A 1 273 ? -10.267 -7.551 -11.526 1.00 83.44 273 ASN A N 1
ATOM 2149 C CA . ASN A 1 273 ? -9.020 -8.123 -11.036 1.00 83.44 273 ASN A CA 1
ATOM 2150 C C . ASN A 1 273 ? -7.961 -8.136 -12.132 1.00 83.44 273 ASN A C 1
ATOM 2152 O O . ASN A 1 273 ? -7.843 -9.086 -12.904 1.00 83.44 273 ASN A O 1
ATOM 2156 N N . ILE A 1 274 ? -7.128 -7.098 -12.135 1.00 80.88 274 ILE A N 1
ATOM 2157 C CA . ILE A 1 274 ? -5.986 -6.971 -13.050 1.00 80.88 274 ILE A CA 1
ATOM 2158 C C . ILE A 1 274 ? -5.092 -8.222 -13.012 1.00 80.88 274 ILE A C 1
ATOM 2160 O O . ILE A 1 274 ? -4.652 -8.691 -14.056 1.00 80.88 274 ILE A O 1
ATOM 2164 N N . PHE A 1 275 ? -4.866 -8.791 -11.826 1.00 79.88 275 PHE A N 1
ATOM 2165 C CA . PHE A 1 275 ? -3.945 -9.912 -11.606 1.00 79.88 275 PHE A CA 1
ATOM 2166 C C . PHE A 1 275 ? -4.653 -11.270 -11.537 1.00 79.88 275 PHE A C 1
ATOM 2168 O O . PHE A 1 275 ? -4.138 -12.214 -10.945 1.00 79.88 275 PHE A O 1
ATOM 2175 N N . GLY A 1 276 ? -5.876 -11.368 -12.067 1.00 77.06 276 GLY A N 1
ATOM 2176 C CA . GLY A 1 276 ? -6.733 -12.547 -11.914 1.00 77.06 276 GLY A CA 1
ATOM 2177 C C . GLY A 1 276 ? -7.341 -12.695 -10.515 1.00 77.06 276 GLY A C 1
ATOM 2178 O O . GLY A 1 276 ? -8.390 -13.320 -10.388 1.00 77.06 276 GLY A O 1
ATOM 2179 N N . GLU A 1 277 ? -6.749 -12.060 -9.496 1.00 80.81 277 GLU A N 1
ATOM 2180 C CA . GLU A 1 277 ? -7.249 -11.924 -8.125 1.00 80.81 277 GLU A CA 1
ATOM 2181 C C . GLU A 1 277 ? -7.218 -10.466 -7.647 1.00 80.81 277 GLU A C 1
ATOM 2183 O O . GLU A 1 277 ? -6.550 -9.613 -8.241 1.00 80.81 277 GLU A O 1
ATOM 2188 N N . ALA A 1 278 ? -7.959 -10.172 -6.575 1.00 86.38 278 ALA A N 1
ATOM 2189 C CA . ALA A 1 278 ? -7.865 -8.877 -5.913 1.00 86.38 278 ALA A CA 1
ATOM 2190 C C . ALA A 1 278 ? -6.461 -8.708 -5.315 1.00 86.38 278 ALA A C 1
ATOM 2192 O O . ALA A 1 278 ? -5.941 -9.628 -4.685 1.00 86.38 278 ALA A O 1
ATOM 2193 N N . PHE A 1 279 ? -5.864 -7.531 -5.498 1.00 88.69 279 PHE A N 1
ATOM 2194 C CA . PHE A 1 279 ? -4.438 -7.302 -5.251 1.00 88.69 279 PHE A CA 1
ATOM 2195 C C . PHE A 1 279 ? -3.974 -7.724 -3.844 1.00 88.69 279 PHE A C 1
ATOM 2197 O O . PHE A 1 279 ? -3.077 -8.554 -3.727 1.00 88.69 279 PHE A O 1
ATOM 2204 N N . ASN A 1 280 ? -4.654 -7.259 -2.790 1.00 90.94 280 ASN A N 1
ATOM 2205 C CA . ASN A 1 280 ? -4.314 -7.586 -1.396 1.00 90.94 280 ASN A CA 1
ATOM 2206 C C . ASN A 1 280 ? -4.399 -9.092 -1.086 1.00 90.94 280 ASN A C 1
ATOM 2208 O O . ASN A 1 280 ? -3.664 -9.598 -0.240 1.00 90.94 280 ASN A O 1
ATOM 2212 N N . PHE A 1 281 ? -5.260 -9.837 -1.789 1.00 90.50 281 PHE A N 1
ATOM 2213 C CA . PHE A 1 281 ? -5.343 -11.295 -1.646 1.00 90.50 281 PHE A CA 1
ATOM 2214 C C . PHE A 1 281 ? -4.232 -12.000 -2.428 1.00 90.50 281 PHE A C 1
ATOM 2216 O O . PHE A 1 281 ? -3.683 -12.987 -1.943 1.00 90.50 281 PHE A O 1
ATOM 2223 N N . ALA A 1 282 ? -3.872 -11.471 -3.601 1.00 88.56 282 ALA A N 1
ATOM 2224 C CA . ALA A 1 282 ? -2.806 -12.006 -4.443 1.00 88.56 282 ALA A CA 1
ATOM 2225 C C . ALA A 1 282 ? -1.425 -11.920 -3.770 1.00 88.56 282 ALA A C 1
ATOM 2227 O O . ALA A 1 282 ? -0.589 -12.791 -4.000 1.00 88.56 282 ALA A O 1
ATOM 2228 N N . LEU A 1 283 ? -1.204 -10.911 -2.914 1.00 91.00 283 LEU A N 1
ATOM 2229 C CA . LEU A 1 283 ? 0.048 -10.745 -2.168 1.00 91.00 283 LEU A CA 1
ATOM 2230 C C . LEU A 1 283 ? 0.362 -11.952 -1.269 1.00 91.00 283 LEU A C 1
ATOM 2232 O O . LEU A 1 283 ? 1.500 -12.408 -1.253 1.00 91.00 283 LEU A O 1
ATOM 2236 N N . ASP A 1 284 ? -0.625 -12.496 -0.548 1.00 92.69 284 ASP A N 1
ATOM 2237 C CA . ASP A 1 284 ? -0.482 -13.732 0.239 1.00 92.69 284 ASP A CA 1
ATOM 2238 C C . ASP A 1 284 ? -1.802 -14.517 0.261 1.00 92.69 284 ASP A C 1
ATOM 2240 O O . ASP A 1 284 ? -2.603 -14.464 1.203 1.00 92.69 284 ASP A O 1
ATOM 2244 N N . LYS A 1 285 ? -2.010 -15.308 -0.794 1.00 89.75 285 LYS A N 1
ATOM 2245 C CA . LYS A 1 285 ? -3.221 -16.120 -0.967 1.00 89.75 285 LYS A CA 1
ATOM 2246 C C . LYS A 1 285 ? -3.429 -17.125 0.166 1.00 89.75 285 LYS A C 1
ATOM 2248 O O . LYS A 1 285 ? -4.566 -17.437 0.522 1.00 89.75 285 LYS A O 1
ATOM 2253 N N . LYS A 1 286 ? -2.346 -17.649 0.750 1.00 91.94 286 LYS A N 1
ATOM 2254 C CA . LYS A 1 286 ? -2.433 -18.614 1.855 1.00 91.94 286 LYS A CA 1
ATOM 2255 C C . LYS A 1 286 ? -2.956 -17.936 3.119 1.00 91.94 286 LYS A C 1
ATOM 2257 O O . LYS A 1 286 ? -3.830 -18.496 3.776 1.00 91.94 286 LYS A O 1
ATOM 2262 N N . ALA A 1 287 ? -2.455 -16.742 3.436 1.00 94.81 287 ALA A N 1
ATOM 2263 C CA . ALA A 1 287 ? -2.955 -15.939 4.546 1.00 94.81 287 ALA A CA 1
ATOM 2264 C C . ALA A 1 287 ? -4.415 -15.547 4.326 1.00 94.81 287 ALA A C 1
ATOM 2266 O O . ALA A 1 287 ? -5.225 -15.720 5.233 1.00 94.81 287 ALA A O 1
ATOM 2267 N N . ALA A 1 288 ? -4.767 -15.109 3.113 1.00 93.62 288 ALA A N 1
ATOM 2268 C CA . ALA A 1 288 ? -6.140 -14.750 2.786 1.00 93.62 288 ALA A CA 1
ATOM 2269 C C . ALA A 1 288 ? -7.103 -15.916 3.043 1.00 93.62 288 ALA A C 1
ATOM 2271 O O . ALA A 1 288 ? -8.055 -15.774 3.810 1.00 93.62 288 ALA A O 1
ATOM 2272 N N . LYS A 1 289 ? -6.819 -17.101 2.485 1.00 92.62 289 LYS A N 1
ATOM 2273 C CA . LYS A 1 289 ? -7.632 -18.304 2.728 1.00 92.62 289 LYS A CA 1
ATOM 2274 C C . LYS A 1 289 ? -7.727 -18.645 4.212 1.00 92.62 289 LYS A C 1
ATOM 2276 O O . LYS A 1 289 ? -8.817 -18.944 4.691 1.00 92.62 289 LYS A O 1
ATOM 2281 N N . ASN A 1 290 ? -6.609 -18.586 4.938 1.00 95.25 290 ASN A N 1
ATOM 2282 C CA . ASN A 1 290 ? -6.599 -18.898 6.362 1.00 95.25 290 ASN A CA 1
ATOM 2283 C C . ASN A 1 290 ? -7.502 -17.952 7.160 1.00 95.25 290 ASN A C 1
ATOM 2285 O O . ASN A 1 290 ? -8.339 -18.420 7.928 1.00 95.25 290 ASN A O 1
ATOM 2289 N N . VAL A 1 291 ? -7.382 -16.641 6.933 1.00 96.56 291 VAL A N 1
ATOM 2290 C CA . VAL A 1 291 ? -8.207 -15.650 7.624 1.00 96.56 291 VAL A CA 1
ATOM 2291 C C . VAL A 1 291 ? -9.680 -15.847 7.283 1.00 96.56 291 VAL A C 1
ATOM 2293 O O . VAL A 1 291 ? -10.474 -16.008 8.199 1.00 96.56 291 VAL A O 1
ATOM 2296 N N . PHE A 1 292 ? -10.061 -15.944 6.004 1.00 94.69 292 PHE A N 1
ATOM 2297 C CA . PHE A 1 292 ? -11.469 -16.119 5.609 1.00 94.69 292 PHE A CA 1
ATOM 2298 C C . PHE A 1 292 ? -12.113 -17.429 6.095 1.00 94.69 292 PHE A C 1
ATOM 2300 O O . PHE A 1 292 ? -13.327 -17.479 6.309 1.00 94.69 292 PHE A O 1
ATOM 2307 N N . CYS A 1 293 ? -11.328 -18.484 6.327 1.00 93.50 293 CYS A N 1
ATOM 2308 C CA . CYS A 1 293 ? -11.815 -19.709 6.969 1.00 93.50 293 CYS A CA 1
ATOM 2309 C C . CYS A 1 293 ? -12.128 -19.534 8.466 1.00 93.50 293 CYS A C 1
ATOM 2311 O O . CYS A 1 293 ? -12.906 -20.315 9.021 1.00 93.50 293 CYS A O 1
ATOM 2313 N N . HIS A 1 294 ? -11.541 -18.523 9.104 1.00 95.62 294 HIS A N 1
ATOM 2314 C CA . HIS A 1 294 ? -11.540 -18.338 10.553 1.00 95.62 294 HIS A CA 1
ATOM 2315 C C . HIS A 1 294 ? -11.976 -16.927 10.993 1.00 95.62 294 HIS A C 1
ATOM 2317 O O . HIS A 1 294 ? -11.786 -16.568 12.151 1.00 95.62 294 HIS A O 1
ATOM 2323 N N . VAL A 1 295 ? -12.589 -16.121 10.116 1.00 94.81 295 VAL A N 1
ATOM 2324 C CA . VAL A 1 295 ? -13.019 -14.741 10.435 1.00 94.81 295 VAL A CA 1
ATOM 2325 C C . VAL A 1 295 ? -13.954 -14.658 11.638 1.00 94.81 295 VAL A C 1
ATOM 2327 O O . VAL A 1 295 ? -13.905 -13.683 12.377 1.00 94.81 295 VAL A O 1
ATOM 2330 N N . GLN A 1 296 ? -14.750 -15.699 11.877 1.00 94.06 296 GLN A N 1
ATOM 2331 C CA . GLN A 1 296 ? -15.662 -15.822 13.013 1.00 94.06 296 GLN A CA 1
ATOM 2332 C C . GLN A 1 296 ? -14.963 -15.881 14.380 1.00 94.06 296 GLN A C 1
ATOM 2334 O O . GLN A 1 296 ? -15.637 -15.826 15.401 1.00 94.06 296 GLN A O 1
ATOM 2339 N N . GLN A 1 297 ? -13.636 -16.051 14.414 1.00 96.44 297 GLN A N 1
ATOM 2340 C CA . GLN A 1 297 ? -12.867 -15.964 15.657 1.00 96.44 297 GLN A CA 1
ATOM 2341 C C . GLN A 1 297 ? -12.739 -14.514 16.141 1.00 96.44 297 GLN A C 1
ATOM 2343 O O . GLN A 1 297 ? -12.578 -14.278 17.335 1.00 96.44 297 GLN A O 1
ATOM 2348 N N . PHE A 1 298 ? -12.792 -13.544 15.225 1.00 97.69 298 PHE A N 1
ATOM 2349 C CA . PHE A 1 298 ? -12.753 -12.127 15.565 1.00 97.69 298 PHE A CA 1
ATOM 2350 C C . PHE A 1 298 ? -14.105 -11.646 16.092 1.00 97.69 298 PHE A C 1
ATOM 2352 O O . PHE A 1 298 ? -15.151 -12.190 15.743 1.00 97.69 298 PHE A O 1
ATOM 2359 N N . GLY A 1 299 ? -14.089 -10.571 16.881 1.00 96.69 299 GLY A N 1
ATOM 2360 C CA . GLY A 1 299 ? -15.318 -9.912 17.331 1.00 96.69 299 GLY A CA 1
ATOM 2361 C C . GLY A 1 299 ? -16.116 -9.331 16.173 1.00 96.69 299 GLY A C 1
ATOM 2362 O O . GLY A 1 299 ? -17.342 -9.403 16.146 1.00 96.69 299 GLY A O 1
ATOM 2363 N N . SER A 1 300 ? -15.410 -8.774 15.190 1.00 96.50 300 SER A N 1
ATOM 2364 C CA . SER A 1 300 ? -15.996 -8.406 13.909 1.00 96.50 300 SER A CA 1
ATOM 2365 C C . SER A 1 300 ? -14.959 -8.430 12.795 1.00 96.50 300 SER A C 1
ATOM 2367 O O . SER A 1 300 ? -13.776 -8.145 12.993 1.00 96.50 300 SER A O 1
ATOM 2369 N N . PHE A 1 301 ? -15.433 -8.741 11.593 1.00 97.75 301 PHE A N 1
ATOM 2370 C CA . PHE A 1 301 ? -14.668 -8.608 10.365 1.00 97.75 301 PHE A CA 1
ATOM 2371 C C . PHE A 1 301 ? -15.526 -7.839 9.366 1.00 97.75 301 PHE A C 1
ATOM 2373 O O . PHE A 1 301 ? -16.636 -8.259 9.048 1.00 97.75 301 PHE A O 1
ATOM 2380 N N . THR A 1 302 ? -15.036 -6.692 8.911 1.00 97.44 302 THR A N 1
ATOM 2381 C CA . THR A 1 302 ? -15.708 -5.811 7.959 1.00 97.44 302 THR A CA 1
ATOM 2382 C C . THR A 1 302 ? -14.860 -5.704 6.700 1.00 97.44 302 THR A C 1
ATOM 2384 O O . THR A 1 302 ? -13.716 -5.256 6.755 1.00 97.44 302 THR A O 1
ATOM 2387 N N . LEU A 1 303 ? -15.424 -6.094 5.560 1.00 97.06 303 LEU A N 1
ATOM 2388 C CA . LEU A 1 303 ? -14.771 -6.034 4.258 1.00 97.06 303 LEU A CA 1
ATOM 2389 C C . LEU A 1 303 ? -15.390 -4.928 3.397 1.00 97.06 303 LEU A C 1
ATOM 2391 O O . LEU A 1 303 ? -16.611 -4.842 3.244 1.00 97.06 303 LEU A O 1
ATOM 2395 N N . ILE A 1 304 ? -14.531 -4.100 2.805 1.00 96.38 304 ILE A N 1
ATOM 2396 C CA . ILE A 1 304 ? -14.896 -3.064 1.844 1.00 96.38 304 ILE A CA 1
ATOM 2397 C C . ILE A 1 304 ? -14.271 -3.438 0.489 1.00 96.38 304 ILE A C 1
ATOM 2399 O O . ILE A 1 304 ? -13.059 -3.273 0.302 1.00 96.38 304 ILE A O 1
ATOM 2403 N N . PRO A 1 305 ? -15.068 -3.929 -0.480 1.00 94.25 305 PRO A N 1
ATOM 2404 C CA . PRO A 1 305 ? -14.553 -4.348 -1.774 1.00 94.25 305 PRO A CA 1
ATOM 2405 C C . PRO A 1 305 ? -14.105 -3.142 -2.594 1.00 94.25 305 PRO A C 1
ATOM 2407 O O . PRO A 1 305 ? -14.622 -2.029 -2.439 1.00 94.25 305 PRO A O 1
ATOM 2410 N N . THR A 1 306 ? -13.182 -3.366 -3.528 1.00 91.19 306 THR A N 1
ATOM 2411 C CA . THR A 1 306 ? -12.630 -2.315 -4.396 1.00 91.19 306 THR A CA 1
ATOM 2412 C C . THR A 1 306 ? -13.722 -1.499 -5.100 1.00 91.19 306 THR A C 1
ATOM 2414 O O . THR A 1 306 ? -13.605 -0.279 -5.207 1.00 91.19 306 THR A O 1
ATOM 2417 N N . GLN A 1 307 ? -14.822 -2.128 -5.532 1.00 90.75 307 GLN A N 1
ATOM 2418 C CA . GLN A 1 307 ? -15.950 -1.433 -6.164 1.00 90.75 307 GLN A CA 1
ATOM 2419 C C . GLN A 1 307 ? -16.629 -0.429 -5.225 1.00 90.75 307 GLN A C 1
ATOM 2421 O O . GLN A 1 307 ? -17.066 0.623 -5.685 1.00 90.75 307 GLN A O 1
ATOM 2426 N N . THR A 1 308 ? -16.726 -0.740 -3.931 1.00 93.94 308 THR A N 1
ATOM 2427 C CA . THR A 1 308 ? -17.275 0.174 -2.924 1.00 93.94 308 THR A CA 1
ATOM 2428 C C . THR A 1 308 ? -16.306 1.317 -2.663 1.00 93.94 308 THR A C 1
ATOM 2430 O O . THR A 1 308 ? -16.704 2.478 -2.737 1.00 93.94 308 THR A O 1
A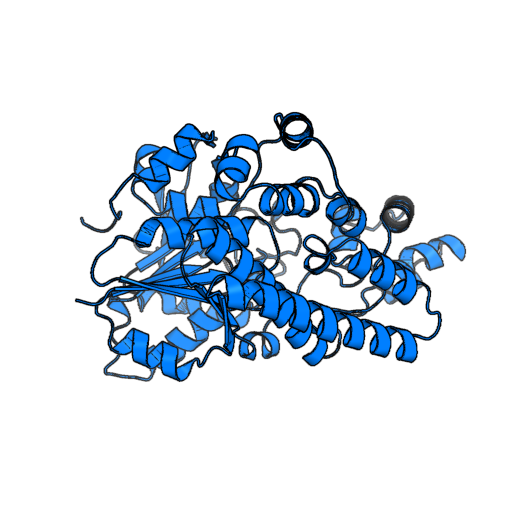TOM 2433 N N . ALA A 1 309 ? -15.033 1.004 -2.410 1.00 93.50 309 ALA A N 1
ATOM 2434 C CA . ALA A 1 309 ? -14.022 2.006 -2.086 1.00 93.50 309 ALA A CA 1
ATOM 2435 C C . ALA A 1 309 ? -13.870 3.052 -3.210 1.00 93.50 309 ALA A C 1
ATOM 2437 O O . ALA A 1 309 ? -13.878 4.251 -2.952 1.00 93.50 309 ALA A O 1
ATOM 2438 N N . ARG A 1 310 ? -13.877 2.618 -4.480 1.00 92.62 310 ARG A N 1
ATOM 2439 C CA . ARG A 1 310 ? -13.776 3.498 -5.664 1.00 92.62 310 ARG A CA 1
ATOM 2440 C C . ARG A 1 310 ? -14.957 4.456 -5.871 1.00 92.62 310 ARG A C 1
ATOM 2442 O O . ARG A 1 310 ? -14.851 5.380 -6.685 1.00 92.62 310 ARG A O 1
ATOM 2449 N N . ARG A 1 311 ? -16.089 4.232 -5.196 1.00 94.19 311 ARG A N 1
ATOM 2450 C CA . ARG A 1 311 ? -17.268 5.113 -5.273 1.00 94.19 311 ARG A CA 1
ATOM 2451 C C . ARG A 1 311 ? -17.131 6.345 -4.392 1.00 94.19 311 ARG A C 1
ATOM 2453 O O . ARG A 1 311 ? -17.801 7.338 -4.668 1.00 94.19 311 ARG A O 1
ATOM 2460 N N . LEU A 1 312 ? -16.260 6.305 -3.385 1.00 93.75 312 LEU A N 1
ATOM 2461 C CA . LEU A 1 312 ? -15.861 7.481 -2.630 1.00 93.75 312 LEU A CA 1
ATOM 2462 C C . LEU A 1 312 ? -14.559 8.025 -3.218 1.00 93.75 312 LEU A C 1
ATOM 2464 O O . LEU A 1 312 ? -13.515 7.381 -3.180 1.00 93.75 312 LEU A O 1
ATOM 2468 N N . LYS A 1 313 ? -14.636 9.215 -3.803 1.00 93.12 313 LYS A N 1
ATOM 2469 C CA . LYS A 1 313 ? -13.506 9.888 -4.439 1.00 93.12 313 LYS A CA 1
ATOM 2470 C C . LYS A 1 313 ? -13.158 11.160 -3.691 1.00 93.12 313 LYS A C 1
ATOM 2472 O O . LYS A 1 313 ? -13.970 11.697 -2.942 1.00 93.12 313 LYS A O 1
ATOM 2477 N N . PHE A 1 314 ? -11.973 11.684 -3.955 1.00 91.81 314 PHE A N 1
ATOM 2478 C CA . PHE A 1 314 ? -11.432 12.834 -3.251 1.00 91.81 314 PHE A CA 1
ATOM 2479 C C . PHE A 1 314 ? -11.018 13.922 -4.231 1.00 91.81 314 PHE A C 1
ATOM 2481 O O . PHE A 1 314 ? -10.429 13.664 -5.283 1.00 91.81 314 PHE A O 1
ATOM 2488 N N . SER A 1 315 ? -11.315 15.167 -3.876 1.00 90.25 315 SER A N 1
ATOM 2489 C CA . SER A 1 315 ? -10.746 16.314 -4.569 1.00 90.25 315 SER A CA 1
ATOM 2490 C C . SER A 1 315 ? -9.254 16.420 -4.255 1.00 90.25 315 SER A C 1
ATOM 2492 O O . SER A 1 315 ? -8.842 16.283 -3.100 1.00 90.25 315 SER A O 1
ATOM 2494 N N . VAL A 1 316 ? -8.456 16.762 -5.266 1.00 90.19 316 VAL A N 1
ATOM 2495 C CA . VAL A 1 316 ? -7.018 17.022 -5.100 1.00 90.19 316 VAL A CA 1
ATOM 2496 C C . VAL A 1 316 ? -6.784 18.107 -4.058 1.00 90.19 316 VAL A C 1
ATOM 2498 O O . VAL A 1 316 ? -5.974 17.931 -3.161 1.00 90.19 316 VAL A O 1
ATOM 2501 N N . LYS A 1 317 ? -7.554 19.202 -4.111 1.00 87.12 317 LYS A N 1
ATOM 2502 C CA . LYS A 1 317 ? -7.451 20.292 -3.132 1.00 87.12 317 LYS A CA 1
ATOM 2503 C C . LYS A 1 317 ? -7.656 19.806 -1.693 1.00 87.12 317 LYS A C 1
ATOM 2505 O O . LYS A 1 317 ? -6.980 20.295 -0.797 1.00 87.12 317 LYS A O 1
ATOM 2510 N N . GLY A 1 318 ? -8.583 18.874 -1.468 1.00 84.31 318 GLY A N 1
ATOM 2511 C CA . GLY A 1 318 ? -8.828 18.306 -0.144 1.00 84.31 318 GLY A CA 1
ATOM 2512 C C . GLY A 1 318 ? -7.664 17.460 0.354 1.00 84.31 318 GLY A C 1
ATOM 2513 O O . GLY A 1 318 ? -7.194 17.688 1.462 1.00 84.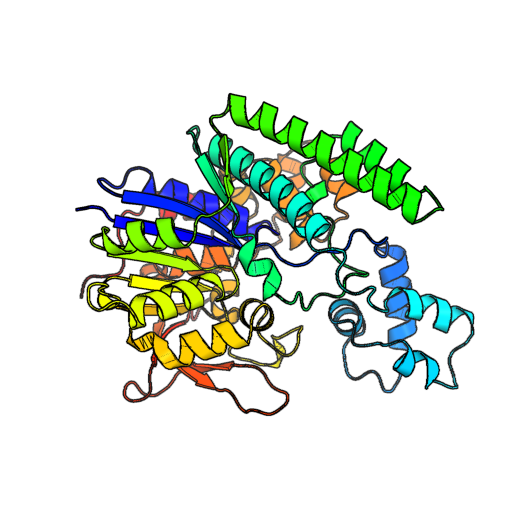31 318 GLY A O 1
ATOM 2514 N N . LEU A 1 319 ? -7.154 16.558 -0.488 1.00 88.56 319 LEU A N 1
ATOM 2515 C CA . LEU A 1 319 ? -5.985 15.740 -0.157 1.00 88.56 319 LEU A CA 1
ATOM 2516 C C . LEU A 1 319 ? -4.741 16.609 0.070 1.00 88.56 319 LEU A C 1
ATOM 2518 O O . LEU A 1 319 ? -4.056 16.464 1.072 1.00 88.56 319 LEU A O 1
ATOM 2522 N N . VAL A 1 320 ? -4.475 17.586 -0.796 1.00 85.94 320 VAL A N 1
ATOM 2523 C CA . VAL A 1 320 ? -3.319 18.485 -0.644 1.00 85.94 320 VAL A CA 1
ATOM 2524 C C . VAL A 1 320 ? -3.460 19.408 0.566 1.00 85.94 320 VAL A C 1
ATOM 2526 O O . VAL A 1 320 ? -2.464 19.716 1.210 1.00 85.94 320 VAL A O 1
ATOM 2529 N N . GLY A 1 321 ? -4.681 19.799 0.939 1.00 79.81 321 GLY A N 1
ATOM 2530 C CA . GLY A 1 321 ? -4.922 20.492 2.206 1.00 79.81 321 GLY A CA 1
ATOM 2531 C C . GLY A 1 321 ? -4.523 19.667 3.436 1.00 79.81 321 GLY A C 1
ATOM 2532 O O . GLY A 1 321 ? -4.297 20.245 4.493 1.00 79.81 321 GLY A O 1
ATOM 2533 N N . PHE A 1 322 ? -4.418 18.344 3.287 1.00 76.38 322 PHE A N 1
ATOM 2534 C CA . PHE A 1 322 ? -4.061 17.400 4.340 1.00 76.38 322 PHE A CA 1
ATOM 2535 C C . PHE A 1 322 ? -2.589 16.970 4.308 1.00 76.38 322 PHE A C 1
ATOM 2537 O O . PHE A 1 322 ? -1.969 16.836 5.352 1.00 76.38 322 PHE A O 1
ATOM 2544 N N . GLY A 1 323 ? -2.025 16.752 3.117 1.00 83.88 323 GLY A N 1
ATOM 2545 C CA . GLY A 1 323 ? -0.670 16.213 2.950 1.00 83.88 323 GLY A CA 1
ATOM 2546 C C . GLY A 1 323 ? 0.343 17.162 2.306 1.00 83.88 323 GLY A C 1
ATOM 2547 O O . GLY A 1 323 ? 1.508 16.799 2.141 1.00 83.88 323 GLY A O 1
ATOM 2548 N N . GLY A 1 324 ? -0.074 18.371 1.926 1.00 88.75 324 GLY A N 1
ATOM 2549 C CA . GLY A 1 324 ? 0.774 19.365 1.271 1.00 88.75 324 GLY A CA 1
ATOM 2550 C C . GLY A 1 324 ? 1.357 18.905 -0.071 1.00 88.75 324 GLY A C 1
ATOM 2551 O O . GLY A 1 324 ? 0.841 18.002 -0.732 1.00 88.75 324 GLY A O 1
ATOM 2552 N N . ASP A 1 325 ? 2.456 19.548 -0.472 1.00 91.38 325 ASP A N 1
ATOM 2553 C CA . ASP A 1 325 ? 3.188 19.219 -1.702 1.00 91.38 325 ASP A CA 1
ATOM 2554 C C . ASP A 1 325 ? 3.675 17.755 -1.775 1.00 91.38 325 ASP A C 1
ATOM 2556 O O . ASP A 1 325 ? 3.520 17.150 -2.836 1.00 91.38 325 ASP A O 1
ATOM 2560 N N . PRO A 1 326 ? 4.179 17.126 -0.689 1.00 92.12 326 PRO A N 1
ATOM 2561 C CA . PRO A 1 326 ? 4.574 15.717 -0.736 1.00 92.12 326 PRO A CA 1
ATOM 2562 C C . PRO A 1 326 ? 3.444 14.784 -1.186 1.00 92.12 326 PRO A C 1
ATOM 2564 O O . PRO A 1 326 ? 3.664 13.920 -2.032 1.00 92.12 326 PRO A O 1
ATOM 2567 N N . LEU A 1 327 ? 2.221 14.983 -0.679 1.00 92.00 327 LEU A N 1
ATOM 2568 C CA . LEU A 1 327 ? 1.081 14.169 -1.103 1.00 92.00 327 LEU A CA 1
ATOM 2569 C C . LEU A 1 327 ? 0.654 14.485 -2.538 1.00 92.00 327 LEU A C 1
ATOM 2571 O O . LEU A 1 327 ? 0.258 13.574 -3.260 1.00 92.00 327 LEU A O 1
ATOM 2575 N N . LEU A 1 328 ? 0.772 15.740 -2.986 1.00 93.31 328 LEU A N 1
ATOM 2576 C CA . LEU A 1 328 ? 0.522 16.076 -4.388 1.00 93.31 328 LEU A CA 1
ATOM 2577 C C . LEU A 1 328 ? 1.482 15.339 -5.326 1.00 93.31 328 LEU A C 1
ATOM 2579 O O . LEU A 1 328 ? 1.024 14.769 -6.311 1.00 93.31 328 LEU A O 1
ATOM 2583 N N . LYS A 1 329 ? 2.779 15.298 -4.995 1.00 94.00 329 LYS A N 1
ATOM 2584 C CA . LYS A 1 329 ? 3.779 14.549 -5.769 1.00 94.00 329 LYS A CA 1
ATOM 2585 C C . LYS A 1 329 ? 3.432 13.062 -5.833 1.00 94.00 329 LYS A C 1
ATOM 2587 O O . LYS A 1 329 ? 3.440 12.471 -6.907 1.00 94.00 329 LYS A O 1
ATOM 2592 N N . LEU A 1 330 ? 3.038 12.460 -4.711 1.00 93.12 330 LEU A N 1
ATOM 2593 C CA . LEU A 1 330 ? 2.566 11.072 -4.709 1.00 93.12 330 LEU A CA 1
ATOM 2594 C C . LEU A 1 330 ? 1.331 10.900 -5.617 1.00 93.12 330 LEU A C 1
ATOM 2596 O O . LEU A 1 330 ? 1.295 9.981 -6.426 1.00 93.12 330 LEU A O 1
ATOM 2600 N N . ILE A 1 331 ? 0.354 11.807 -5.571 1.00 93.00 331 ILE A N 1
ATOM 2601 C CA . ILE A 1 331 ? -0.827 11.755 -6.453 1.00 93.00 331 ILE A CA 1
ATOM 2602 C C . ILE A 1 331 ? -0.437 11.891 -7.940 1.00 93.00 331 ILE A C 1
ATOM 2604 O O . ILE A 1 331 ? -0.970 11.168 -8.783 1.00 93.00 331 ILE A O 1
ATOM 2608 N N . GLU A 1 332 ? 0.489 12.788 -8.283 1.00 92.81 332 GLU A N 1
ATOM 2609 C CA . GLU A 1 332 ? 0.997 12.967 -9.653 1.00 92.81 332 GLU A CA 1
ATOM 2610 C C . GLU A 1 332 ? 1.709 11.702 -10.161 1.00 92.81 332 GLU A C 1
ATOM 2612 O O . GLU A 1 332 ? 1.449 11.244 -11.276 1.00 92.81 332 GLU A O 1
ATOM 2617 N N . ALA A 1 333 ? 2.541 11.081 -9.326 1.00 91.06 333 ALA A N 1
ATOM 2618 C CA . ALA A 1 333 ? 3.229 9.842 -9.672 1.00 91.06 333 ALA A CA 1
ATOM 2619 C C . ALA A 1 333 ? 2.257 8.653 -9.807 1.00 91.06 333 ALA A C 1
ATOM 2621 O O . ALA A 1 333 ? 2.274 7.940 -10.808 1.00 91.06 333 ALA A O 1
ATOM 2622 N N . PHE A 1 334 ? 1.362 8.442 -8.837 1.00 88.00 334 PHE A N 1
ATOM 2623 C CA . PHE A 1 334 ? 0.519 7.240 -8.785 1.00 88.00 334 PHE A CA 1
ATOM 2624 C C . PHE A 1 334 ? -0.791 7.369 -9.553 1.00 88.00 334 PHE A C 1
ATOM 2626 O O . PHE A 1 334 ? -1.116 6.527 -10.397 1.00 88.00 334 PHE A O 1
ATOM 2633 N N . ASN A 1 335 ? -1.577 8.404 -9.257 1.00 87.94 335 ASN A N 1
ATOM 2634 C CA . ASN A 1 335 ? -2.905 8.555 -9.841 1.00 87.94 335 ASN A CA 1
ATOM 2635 C C . ASN A 1 335 ? -2.830 9.131 -11.258 1.00 87.94 335 ASN A C 1
ATOM 2637 O O . ASN A 1 335 ? -3.629 8.731 -12.106 1.00 87.94 335 ASN A O 1
ATOM 2641 N N . ASP A 1 336 ? -1.882 10.039 -11.517 1.00 88.38 336 ASP A N 1
ATOM 2642 C CA . ASP A 1 336 ? -1.676 10.614 -12.851 1.00 88.38 336 ASP A CA 1
ATOM 2643 C C . ASP A 1 336 ? -0.631 9.879 -13.704 1.00 88.38 336 ASP A C 1
ATOM 2645 O O . ASP A 1 336 ? -0.559 10.087 -14.914 1.00 88.38 336 ASP A O 1
ATOM 2649 N N . ARG A 1 337 ? 0.123 8.948 -13.105 1.00 86.38 337 ARG A N 1
ATOM 2650 C CA . ARG A 1 337 ? 1.127 8.120 -13.794 1.00 86.38 337 ARG A CA 1
ATOM 2651 C C . ARG A 1 337 ? 2.222 8.936 -14.486 1.00 86.38 337 ARG A C 1
ATOM 2653 O O . ARG A 1 337 ? 2.699 8.542 -15.552 1.00 86.38 337 ARG A O 1
ATOM 2660 N N . GLN A 1 338 ? 2.592 10.067 -13.891 1.00 88.31 338 GLN A N 1
ATOM 2661 C CA . GLN A 1 338 ? 3.780 10.813 -14.294 1.00 88.31 338 GLN A CA 1
ATOM 2662 C C . GLN A 1 338 ? 5.043 10.072 -13.834 1.00 88.31 338 GLN A C 1
ATOM 2664 O O . GLN A 1 338 ? 5.004 9.305 -12.873 1.00 88.31 338 GLN A O 1
ATOM 2669 N N . GLU A 1 339 ? 6.153 10.276 -14.542 1.00 88.44 339 GLU A N 1
ATOM 2670 C CA . GLU A 1 339 ? 7.416 9.602 -14.232 1.00 88.44 339 GLU A CA 1
ATOM 2671 C C . GLU A 1 339 ? 7.977 10.107 -12.893 1.00 88.44 339 GLU A C 1
ATOM 2673 O O . GLU A 1 339 ? 7.984 11.304 -12.605 1.00 88.44 339 GLU A O 1
ATOM 2678 N N . GLU A 1 340 ? 8.407 9.187 -12.033 1.00 91.31 340 GLU A N 1
ATOM 2679 C CA . GLU A 1 340 ? 8.680 9.483 -10.628 1.00 91.31 340 GLU A CA 1
ATOM 2680 C C . GLU A 1 340 ? 9.884 10.416 -10.442 1.00 91.31 340 GLU A C 1
ATOM 2682 O O . GLU A 1 340 ? 9.880 11.246 -9.529 1.00 91.31 340 GLU A O 1
ATOM 2687 N N . THR A 1 341 ? 10.898 10.333 -11.311 1.00 92.38 341 THR A N 1
ATOM 2688 C CA . THR A 1 341 ? 12.043 11.253 -11.270 1.00 92.38 341 THR A CA 1
ATOM 2689 C C . THR A 1 341 ? 11.696 12.653 -11.773 1.00 92.38 341 THR A C 1
ATOM 2691 O O . THR A 1 341 ? 12.272 13.623 -11.286 1.00 92.38 341 THR A O 1
ATOM 2694 N N . GLU A 1 342 ? 10.768 12.791 -12.720 1.00 92.56 342 GLU A N 1
ATOM 2695 C CA . GLU A 1 342 ? 10.229 14.071 -13.182 1.00 92.56 342 GLU A CA 1
ATOM 2696 C C . GLU A 1 342 ? 9.396 14.720 -12.080 1.00 92.56 342 GLU A C 1
ATOM 2698 O O . GLU A 1 342 ? 9.630 15.879 -11.739 1.00 92.56 342 GLU A O 1
ATOM 2703 N N . VAL A 1 343 ? 8.496 13.953 -11.457 1.00 93.19 343 VAL A N 1
ATOM 2704 C CA . VAL A 1 343 ? 7.655 14.417 -10.346 1.00 93.19 343 VAL A CA 1
ATOM 2705 C C . VAL A 1 343 ? 8.494 14.871 -9.151 1.00 93.19 343 VAL A C 1
ATOM 2707 O O . VAL A 1 343 ? 8.229 15.924 -8.566 1.00 93.19 343 VAL A O 1
ATOM 2710 N N . ALA A 1 344 ? 9.540 14.120 -8.798 1.00 94.31 344 ALA A N 1
ATOM 2711 C CA . ALA A 1 344 ? 10.446 14.491 -7.714 1.00 94.31 344 ALA A CA 1
ATOM 2712 C C . ALA A 1 344 ? 11.081 15.875 -7.941 1.00 94.31 344 ALA A C 1
ATOM 2714 O O . ALA A 1 344 ? 11.193 16.669 -7.001 1.00 94.31 344 ALA A O 1
ATOM 2715 N N . LEU A 1 345 ? 11.410 16.192 -9.198 1.00 94.19 345 LEU A N 1
ATOM 2716 C CA . LEU A 1 345 ? 12.007 17.456 -9.636 1.00 94.19 345 LEU A CA 1
ATOM 2717 C C . LEU A 1 345 ? 10.990 18.574 -9.892 1.00 94.19 345 LEU A C 1
ATOM 2719 O O . LEU A 1 345 ? 11.405 19.688 -10.212 1.00 94.19 345 LEU A O 1
ATOM 2723 N N . LEU A 1 346 ? 9.682 18.317 -9.772 1.00 90.88 346 LEU A N 1
ATOM 2724 C CA . LEU A 1 346 ? 8.688 19.372 -9.929 1.00 90.88 346 LEU A CA 1
ATOM 2725 C C . LEU A 1 346 ? 8.895 20.442 -8.855 1.00 90.88 346 LEU A C 1
ATOM 2727 O O . LEU A 1 346 ? 8.713 20.215 -7.654 1.00 90.88 346 LEU A O 1
ATOM 2731 N N . GLU A 1 347 ? 9.239 21.627 -9.344 1.00 78.06 347 GLU A N 1
ATOM 2732 C CA . GLU A 1 347 ? 9.304 22.888 -8.625 1.00 78.06 347 GLU A CA 1
ATOM 2733 C C . GLU A 1 347 ? 8.333 23.850 -9.319 1.00 78.06 347 GLU A C 1
ATOM 2735 O O . GLU A 1 347 ? 8.265 23.907 -10.548 1.00 78.06 347 GLU A O 1
ATOM 2740 N N . GLY A 1 348 ? 7.514 24.578 -8.561 1.00 71.31 348 GLY A N 1
ATOM 2741 C CA . GLY A 1 348 ? 6.539 25.483 -9.164 1.00 71.31 348 GLY A CA 1
ATOM 2742 C C . GLY A 1 348 ? 5.387 25.855 -8.247 1.00 71.31 348 GLY A C 1
ATOM 2743 O O . GLY A 1 348 ? 5.354 25.506 -7.067 1.00 71.31 348 GLY A O 1
ATOM 2744 N N . ASN A 1 349 ? 4.422 26.585 -8.804 1.00 84.88 349 ASN A N 1
ATOM 2745 C CA . ASN A 1 349 ? 3.256 27.036 -8.060 1.00 84.88 349 ASN A CA 1
ATOM 2746 C C . ASN A 1 349 ? 2.347 25.846 -7.710 1.00 84.88 349 ASN A C 1
ATOM 2748 O O . ASN A 1 349 ? 1.717 25.250 -8.587 1.00 84.88 349 ASN A O 1
ATOM 2752 N N . LEU A 1 350 ? 2.252 25.534 -6.413 1.00 88.12 350 LEU A N 1
ATOM 2753 C CA . LEU A 1 350 ? 1.408 24.465 -5.877 1.00 88.12 350 LEU A CA 1
ATOM 2754 C C . LEU A 1 350 ? -0.046 24.569 -6.368 1.00 88.12 350 LEU A C 1
ATOM 2756 O O . LEU A 1 350 ? -0.657 23.559 -6.710 1.00 88.12 350 LEU A O 1
ATOM 2760 N N . GLN A 1 351 ? -0.589 25.786 -6.459 1.00 90.00 351 GLN A N 1
ATOM 2761 C CA . GLN A 1 351 ? -1.966 26.009 -6.892 1.00 90.00 351 GLN A CA 1
ATOM 2762 C C . GLN A 1 351 ? -2.175 25.615 -8.360 1.00 90.00 351 GLN A C 1
ATOM 2764 O O . GLN A 1 351 ? -3.167 24.966 -8.677 1.00 90.00 351 GLN A O 1
ATOM 2769 N N . GLU A 1 352 ? -1.221 25.924 -9.242 1.00 90.88 352 GLU A N 1
ATOM 2770 C CA . GLU A 1 352 ? -1.304 25.551 -10.660 1.00 90.88 352 GLU A CA 1
ATOM 2771 C C . GLU A 1 352 ? -1.306 24.026 -10.838 1.00 90.88 352 GLU A C 1
ATOM 2773 O O . GLU A 1 352 ? -2.086 23.485 -11.624 1.00 90.88 352 GLU A O 1
ATOM 2778 N N . ARG A 1 353 ? -0.468 23.314 -10.075 1.00 91.88 353 ARG A N 1
ATOM 2779 C CA . ARG A 1 353 ? -0.419 21.843 -10.092 1.00 91.88 353 ARG A CA 1
ATOM 2780 C C . ARG A 1 353 ? -1.712 21.219 -9.561 1.00 91.88 353 ARG A C 1
ATOM 2782 O O . ARG A 1 353 ? -2.248 20.308 -10.189 1.00 91.88 353 ARG A O 1
ATOM 2789 N N . ILE A 1 354 ? -2.284 21.763 -8.482 1.00 90.31 354 ILE A N 1
ATOM 2790 C CA . ILE A 1 354 ? -3.618 21.361 -8.002 1.00 90.31 354 ILE A CA 1
ATOM 2791 C C . ILE A 1 354 ? -4.674 21.580 -9.094 1.00 90.31 354 ILE A C 1
ATOM 2793 O O . ILE A 1 354 ? -5.500 20.699 -9.336 1.00 90.31 354 ILE A O 1
ATOM 2797 N N . ASP A 1 355 ? -4.654 22.734 -9.765 1.00 89.94 355 ASP A N 1
ATOM 2798 C CA . ASP A 1 355 ? -5.648 23.084 -10.780 1.00 89.94 355 ASP A CA 1
ATOM 2799 C C . ASP A 1 355 ? -5.570 22.172 -12.015 1.00 89.94 355 ASP A C 1
ATOM 2801 O O . ASP A 1 355 ? -6.617 21.768 -12.530 1.00 89.94 355 ASP A O 1
ATOM 2805 N N . LYS A 1 356 ? -4.366 21.736 -12.420 1.00 88.88 356 LYS A N 1
ATOM 2806 C CA . LYS A 1 356 ? -4.165 20.729 -13.486 1.00 88.88 356 LYS A CA 1
ATOM 2807 C C . LYS A 1 356 ? -4.857 19.399 -13.187 1.00 88.88 356 LYS A C 1
ATOM 2809 O O . LYS A 1 356 ? -5.324 18.723 -14.104 1.00 88.88 356 LYS A O 1
ATOM 2814 N N . LEU A 1 357 ? -4.955 19.026 -11.913 1.00 87.25 357 LEU A N 1
ATOM 2815 C CA . LEU A 1 357 ? -5.580 17.777 -11.484 1.00 87.25 357 LEU A CA 1
ATOM 2816 C C . LEU A 1 357 ? -7.007 17.966 -10.953 1.00 87.25 357 LEU A C 1
ATOM 2818 O O . LEU A 1 357 ? -7.660 16.986 -10.616 1.00 87.25 357 LEU A O 1
ATOM 2822 N N . LYS A 1 358 ? -7.548 19.189 -10.909 1.00 81.31 358 LYS A N 1
ATOM 2823 C CA . LYS A 1 358 ? -8.847 19.487 -10.275 1.00 81.31 358 LYS A CA 1
ATOM 2824 C C . LYS A 1 358 ? -10.027 18.713 -10.867 1.00 81.31 358 LYS A C 1
ATOM 2826 O O . LYS A 1 358 ? -10.962 18.381 -10.144 1.00 81.31 358 LYS A O 1
ATOM 2831 N N . ALA A 1 359 ? -9.993 18.430 -12.170 1.00 76.31 359 ALA A N 1
ATOM 2832 C CA . ALA A 1 359 ? -11.016 17.624 -12.838 1.00 76.31 359 ALA A CA 1
ATOM 2833 C C . ALA A 1 359 ? -10.878 16.116 -12.549 1.00 76.31 359 ALA A C 1
ATOM 2835 O O . ALA A 1 359 ? -11.801 15.344 -12.817 1.00 76.31 359 ALA A O 1
ATOM 2836 N N . LYS A 1 360 ? -9.736 15.683 -12.003 1.00 79.25 360 LYS A N 1
ATOM 2837 C CA . LYS A 1 360 ? -9.472 14.294 -11.642 1.00 79.25 360 LYS A CA 1
ATOM 2838 C C . LYS A 1 360 ? -10.000 14.063 -10.232 1.00 79.25 360 LYS A C 1
ATOM 2840 O O . LYS A 1 360 ? -9.468 14.559 -9.244 1.00 79.25 360 LYS A O 1
ATOM 2845 N N . ASN A 1 361 ? -11.086 13.305 -10.149 1.00 82.38 361 ASN A N 1
ATOM 2846 C CA . ASN A 1 361 ? -11.525 12.735 -8.886 1.00 82.38 361 ASN A CA 1
ATOM 2847 C C . ASN A 1 361 ? -10.528 11.634 -8.501 1.00 82.38 361 ASN A C 1
ATOM 2849 O O . ASN A 1 361 ? -10.421 10.635 -9.216 1.00 82.38 361 ASN A O 1
ATOM 2853 N N . ILE A 1 362 ? -9.795 11.833 -7.408 1.00 91.00 362 ILE A N 1
ATOM 2854 C CA . ILE A 1 362 ? -8.732 10.929 -6.971 1.00 91.00 362 ILE A CA 1
ATOM 2855 C C . ILE A 1 362 ? -9.337 9.764 -6.194 1.00 91.00 362 ILE A C 1
ATOM 2857 O O . ILE A 1 362 ? -10.237 9.951 -5.376 1.00 91.00 362 ILE A O 1
ATOM 2861 N N . ILE A 1 363 ? -8.848 8.560 -6.467 1.00 91.00 363 ILE A N 1
ATOM 2862 C CA . ILE A 1 363 ? -9.226 7.342 -5.752 1.00 91.00 363 ILE A CA 1
ATOM 2863 C C . ILE A 1 363 ? -8.128 7.064 -4.727 1.00 91.00 363 ILE A C 1
ATOM 2865 O O . ILE A 1 363 ? -6.966 6.959 -5.109 1.00 91.00 363 ILE A O 1
ATOM 2869 N N . GLN A 1 364 ? -8.529 6.955 -3.462 1.00 92.44 364 GLN A N 1
ATOM 2870 C CA . GLN A 1 364 ? -7.720 6.500 -2.329 1.00 92.44 364 GLN A CA 1
ATOM 2871 C C . GLN A 1 364 ? -8.579 5.428 -1.636 1.00 92.44 364 GLN A C 1
ATOM 2873 O O . GLN A 1 364 ? -9.522 5.757 -0.917 1.00 92.44 364 GLN A O 1
ATOM 2878 N N . SER A 1 365 ? -8.406 4.168 -2.035 1.00 92.31 365 SER A N 1
ATOM 2879 C CA . SER A 1 365 ? -9.278 3.052 -1.661 1.00 92.31 365 SER A CA 1
ATOM 2880 C C . SER A 1 365 ? -9.171 2.681 -0.182 1.00 92.31 365 SER A C 1
ATOM 2882 O O . SER A 1 365 ? -10.210 2.428 0.428 1.00 92.31 365 SER A O 1
ATOM 2884 N N . ASP A 1 366 ? -7.971 2.661 0.392 1.00 92.38 366 ASP A N 1
ATOM 2885 C CA . ASP A 1 366 ? -7.729 2.383 1.810 1.00 92.38 366 ASP A CA 1
ATOM 2886 C C . ASP A 1 366 ? -8.321 3.500 2.659 1.00 92.38 366 ASP A C 1
ATOM 2888 O O . ASP A 1 366 ? -9.150 3.244 3.536 1.00 92.38 366 ASP A O 1
ATOM 2892 N N . LEU A 1 367 ? -8.010 4.759 2.320 1.00 92.62 367 LEU A N 1
ATOM 2893 C CA . LEU A 1 367 ? -8.627 5.916 2.969 1.00 92.62 367 LEU A CA 1
ATOM 2894 C C . LEU A 1 367 ? -10.158 5.836 2.894 1.00 92.62 367 LEU A C 1
ATOM 2896 O O . LEU A 1 367 ? -10.844 6.003 3.905 1.00 92.62 367 LEU A O 1
ATOM 2900 N N . ALA A 1 368 ? -10.708 5.562 1.708 1.00 94.12 368 ALA A N 1
ATOM 2901 C CA . ALA A 1 368 ? -12.146 5.431 1.527 1.00 94.12 368 ALA A CA 1
ATOM 2902 C C . ALA A 1 368 ? -12.730 4.309 2.391 1.00 94.12 368 ALA A C 1
ATOM 2904 O O . ALA A 1 368 ? -13.741 4.522 3.056 1.00 94.12 368 ALA A O 1
ATOM 2905 N N . ALA A 1 369 ? -12.107 3.132 2.410 1.00 93.44 369 ALA A N 1
ATOM 2906 C CA . ALA A 1 369 ? -12.560 1.998 3.205 1.00 93.44 369 ALA A CA 1
ATOM 2907 C C . ALA A 1 369 ? -12.585 2.327 4.700 1.00 93.44 369 ALA A C 1
ATOM 2909 O O . ALA A 1 369 ? -13.591 2.071 5.366 1.00 93.44 369 ALA A O 1
ATOM 2910 N N . PHE A 1 370 ? -11.528 2.958 5.211 1.00 92.00 370 PHE A N 1
ATOM 2911 C CA . PHE A 1 370 ? -11.435 3.328 6.621 1.00 92.00 370 PHE A CA 1
ATOM 2912 C C . PHE A 1 370 ? -12.501 4.359 6.987 1.00 92.00 370 PHE A C 1
ATOM 2914 O O . PHE A 1 370 ? -13.177 4.200 8.000 1.00 92.00 370 PHE A O 1
ATOM 2921 N N . MET A 1 371 ? -12.735 5.359 6.131 1.00 91.31 371 MET A N 1
ATOM 2922 C CA . MET A 1 371 ? -13.790 6.355 6.333 1.00 91.31 371 MET A CA 1
ATOM 2923 C C . MET A 1 371 ? -15.197 5.743 6.280 1.00 91.31 371 MET A C 1
ATOM 2925 O O . MET A 1 371 ? -16.045 6.074 7.115 1.00 91.31 371 MET A O 1
ATOM 2929 N N . LEU A 1 372 ? -15.460 4.846 5.326 1.00 92.56 372 LEU A N 1
ATOM 2930 C CA . LEU A 1 372 ? -16.762 4.191 5.152 1.00 92.56 372 LEU A CA 1
ATOM 2931 C C . LEU A 1 372 ? -17.103 3.224 6.292 1.00 92.56 372 LEU A C 1
ATOM 2933 O O . LEU A 1 372 ? -18.281 2.972 6.533 1.00 92.56 372 LEU A O 1
ATOM 2937 N N . ALA A 1 373 ? -16.102 2.717 7.010 1.00 91.62 373 ALA A N 1
ATOM 2938 C CA . ALA A 1 373 ? -16.300 1.893 8.199 1.00 91.62 373 ALA A CA 1
ATOM 2939 C C . ALA A 1 373 ? -16.670 2.702 9.460 1.00 91.62 373 ALA A C 1
ATOM 2941 O O . ALA A 1 373 ? -16.933 2.120 10.511 1.00 91.62 373 ALA A O 1
ATOM 2942 N N . THR A 1 374 ? -16.700 4.035 9.377 1.00 86.38 374 THR A N 1
ATOM 2943 C CA . THR A 1 374 ? -17.117 4.919 10.479 1.00 86.38 374 THR A CA 1
ATOM 2944 C C . THR A 1 374 ? -18.555 5.418 10.299 1.00 86.38 374 THR A C 1
ATOM 2946 O O . THR A 1 374 ? -19.187 5.186 9.267 1.00 86.38 374 THR A O 1
ATOM 2949 N N . ARG A 1 375 ? -19.061 6.202 11.263 1.00 84.00 375 ARG A N 1
ATOM 2950 C CA . ARG A 1 375 ? -20.364 6.886 11.150 1.00 84.00 375 ARG A CA 1
ATOM 2951 C C . ARG A 1 375 ? -20.484 7.796 9.925 1.00 84.00 375 ARG A C 1
ATOM 2953 O O . ARG A 1 375 ? -21.588 8.075 9.463 1.00 84.00 375 ARG A O 1
ATOM 2960 N N . PHE A 1 376 ? -19.361 8.239 9.359 1.00 86.06 376 PHE A N 1
ATOM 2961 C CA . PHE A 1 376 ? -19.379 8.940 8.082 1.00 86.06 376 PHE A CA 1
ATOM 2962 C C . PHE A 1 376 ? -19.975 8.067 6.967 1.00 86.06 376 PHE A C 1
ATOM 2964 O O . PHE A 1 376 ? -20.853 8.529 6.240 1.00 86.06 376 PHE A O 1
ATOM 2971 N N . GLY A 1 377 ? -19.572 6.798 6.863 1.00 88.69 377 GLY A N 1
ATOM 2972 C CA . GLY A 1 377 ? -20.154 5.870 5.893 1.00 88.69 377 GLY A CA 1
ATOM 2973 C C . GLY A 1 377 ? -21.655 5.668 6.101 1.00 88.69 377 GLY A C 1
ATOM 2974 O O . GLY A 1 377 ? -22.418 5.678 5.136 1.00 88.69 377 GLY A O 1
ATOM 2975 N N . GLU A 1 378 ? -22.103 5.584 7.355 1.00 87.69 378 GLU A N 1
ATOM 2976 C CA . GLU A 1 378 ? -23.535 5.520 7.682 1.00 87.69 378 GLU A CA 1
ATOM 2977 C C . GLU A 1 378 ? -24.287 6.754 7.165 1.00 87.69 378 GLU A C 1
ATOM 2979 O O . GLU A 1 378 ? -25.344 6.620 6.550 1.00 87.69 378 GLU A O 1
ATOM 2984 N N . SER A 1 379 ? -23.707 7.951 7.324 1.00 88.00 379 SER A N 1
ATOM 2985 C CA . SER A 1 379 ? -24.285 9.203 6.811 1.00 88.00 379 SER A CA 1
ATOM 2986 C C . SER A 1 379 ? -24.382 9.256 5.281 1.00 88.00 379 SER A C 1
ATOM 2988 O O . SER A 1 379 ? -25.240 9.954 4.742 1.00 88.00 379 SER A O 1
ATOM 2990 N N . LEU A 1 380 ? -23.543 8.491 4.575 1.00 89.38 380 LEU A N 1
ATOM 2991 C CA . LEU A 1 380 ? -23.606 8.330 3.121 1.00 89.38 380 LEU A CA 1
ATOM 2992 C C . LEU A 1 380 ? -24.577 7.224 2.674 1.00 89.38 380 LEU A C 1
ATOM 2994 O O . LEU A 1 380 ? -24.738 7.005 1.471 1.00 89.38 380 LEU A O 1
ATOM 2998 N N . GLY A 1 381 ? -25.210 6.514 3.611 1.00 90.19 381 GLY A N 1
ATOM 2999 C CA . GLY A 1 381 ? -26.105 5.402 3.303 1.00 90.19 381 GLY A CA 1
ATOM 3000 C C . GLY A 1 381 ? -25.368 4.138 2.861 1.00 90.19 381 GLY A C 1
ATOM 3001 O O . GLY A 1 381 ? -25.851 3.421 1.983 1.00 90.19 381 GLY A O 1
ATOM 3002 N N . VAL A 1 382 ? -24.193 3.854 3.436 1.00 93.31 382 VAL A N 1
ATOM 3003 C CA . VAL A 1 382 ? -23.538 2.550 3.262 1.00 93.31 382 VAL A CA 1
ATOM 3004 C C . VAL A 1 382 ? -24.476 1.439 3.737 1.00 93.31 382 VAL A C 1
ATOM 3006 O O . VAL A 1 382 ? -24.921 1.417 4.884 1.00 93.31 382 VAL A O 1
ATOM 3009 N N . LYS A 1 383 ? -24.752 0.481 2.851 1.00 94.81 383 LYS A N 1
ATOM 3010 C CA . LYS A 1 383 ? -25.467 -0.750 3.182 1.00 94.81 383 LYS A CA 1
ATOM 3011 C C . LYS A 1 383 ? -24.488 -1.723 3.834 1.00 94.81 383 LYS A C 1
ATOM 3013 O O . LYS A 1 383 ? -23.464 -2.048 3.236 1.00 94.81 383 LYS A O 1
ATOM 3018 N N . ARG A 1 384 ? -24.835 -2.230 5.017 1.00 95.06 384 ARG A N 1
ATOM 3019 C CA . ARG A 1 384 ? -24.194 -3.405 5.623 1.00 95.06 384 ARG A CA 1
ATOM 3020 C C . ARG A 1 384 ? -24.953 -4.658 5.184 1.00 95.06 384 ARG A C 1
ATOM 3022 O O . ARG A 1 384 ? -26.176 -4.704 5.310 1.00 95.06 384 ARG A O 1
ATOM 3029 N N . ALA A 1 385 ? -24.245 -5.636 4.637 1.00 95.38 385 ALA A N 1
ATOM 3030 C CA . ALA A 1 385 ? -24.795 -6.911 4.189 1.00 95.38 385 ALA A CA 1
ATOM 3031 C C . ALA A 1 385 ? -23.937 -8.074 4.713 1.00 95.38 385 ALA A C 1
ATOM 3033 O O . ALA A 1 385 ? -22.736 -7.889 4.890 1.00 95.38 385 ALA A O 1
ATOM 3034 N N . PRO A 1 386 ? -24.498 -9.271 4.932 1.00 96.12 386 PRO A N 1
ATOM 3035 C CA . PRO A 1 386 ? -23.694 -10.459 5.193 1.00 96.12 386 PRO A CA 1
ATOM 3036 C C . PRO A 1 386 ? -22.856 -10.810 3.959 1.00 96.12 386 PRO A C 1
ATOM 3038 O O . PRO A 1 386 ? -23.369 -10.830 2.837 1.00 96.12 386 PRO A O 1
ATOM 3041 N N . GLY A 1 387 ? -21.570 -11.077 4.167 1.00 95.50 387 GLY A N 1
ATOM 3042 C CA . GLY A 1 387 ? -20.610 -11.378 3.113 1.00 95.50 387 GLY A CA 1
ATOM 3043 C C . GLY A 1 387 ? -20.005 -12.777 3.213 1.00 95.50 387 GLY A C 1
ATOM 3044 O O . GLY A 1 387 ? -19.846 -13.334 4.303 1.00 95.50 387 GLY A O 1
ATOM 3045 N N . CYS A 1 388 ? -19.634 -13.336 2.063 1.00 93.56 388 CYS A N 1
ATOM 3046 C CA . CYS A 1 388 ? -18.804 -14.534 1.961 1.00 93.56 388 CYS A CA 1
ATOM 3047 C C . CYS A 1 388 ? -17.752 -14.394 0.847 1.00 93.56 388 CYS A C 1
ATOM 3049 O O . CYS A 1 388 ? -17.804 -13.472 0.024 1.00 93.56 388 CYS A O 1
ATOM 3051 N N . ILE A 1 389 ? -16.774 -15.305 0.855 1.00 91.88 389 ILE A N 1
ATOM 3052 C CA . ILE A 1 389 ? -15.808 -15.459 -0.234 1.00 91.88 389 ILE A CA 1
ATOM 3053 C C . ILE A 1 389 ? -16.210 -16.662 -1.082 1.00 91.88 389 ILE A C 1
ATOM 3055 O O . ILE A 1 389 ? -16.280 -17.785 -0.582 1.00 91.88 389 ILE A O 1
ATOM 3059 N N . GLU A 1 390 ? -16.427 -16.425 -2.370 1.00 87.88 390 GLU A N 1
ATOM 3060 C CA . GLU A 1 390 ? -16.536 -17.464 -3.386 1.00 87.88 390 GLU A CA 1
ATOM 3061 C C . GLU A 1 390 ? -15.121 -17.819 -3.873 1.00 87.88 390 GLU A C 1
ATOM 3063 O O . GLU A 1 390 ? -14.464 -17.019 -4.538 1.00 87.88 390 GLU A O 1
ATOM 3068 N N . ASP A 1 391 ? -14.635 -19.009 -3.511 1.00 80.50 391 ASP A N 1
ATOM 3069 C CA . ASP A 1 391 ? -13.354 -19.568 -3.968 1.00 80.50 391 ASP A CA 1
ATOM 3070 C C . ASP A 1 391 ? -13.643 -20.778 -4.864 1.00 80.50 391 ASP A C 1
ATOM 3072 O O . ASP A 1 391 ? -13.880 -21.886 -4.384 1.00 80.50 391 ASP A O 1
ATOM 3076 N N . SER A 1 392 ? -13.683 -20.557 -6.181 1.00 63.47 392 SER A N 1
ATOM 3077 C CA . SER A 1 392 ? -14.088 -21.587 -7.152 1.00 63.47 392 SER A CA 1
ATOM 3078 C C . SER A 1 392 ? -13.052 -22.702 -7.359 1.00 63.47 392 SER A C 1
ATOM 3080 O O . SER A 1 392 ? -13.324 -23.666 -8.072 1.00 63.47 392 SER A O 1
ATOM 3082 N N . GLY A 1 393 ? -11.841 -22.586 -6.798 1.00 59.56 393 GLY A N 1
ATOM 3083 C CA . GLY A 1 393 ? -10.741 -23.540 -7.011 1.00 59.56 393 GLY A CA 1
ATOM 3084 C C . GLY A 1 393 ? -10.179 -23.593 -8.446 1.00 59.56 393 GLY A C 1
ATOM 3085 O O . GLY A 1 393 ? -9.074 -24.094 -8.644 1.00 59.56 393 GLY A O 1
ATOM 3086 N N . THR A 1 394 ? -10.891 -23.054 -9.439 1.00 52.31 394 THR A N 1
ATOM 3087 C CA . THR A 1 394 ? -10.445 -22.832 -10.824 1.00 52.31 394 THR A CA 1
ATOM 3088 C C . THR A 1 394 ? -9.808 -21.449 -11.014 1.00 52.31 394 THR A C 1
ATOM 3090 O O . THR A 1 394 ? -9.784 -20.636 -10.095 1.00 52.31 394 THR A O 1
ATOM 3093 N N . GLN A 1 395 ? -9.258 -21.171 -12.206 1.00 43.50 395 GLN A N 1
ATOM 3094 C CA . GLN A 1 395 ? -8.734 -19.849 -12.583 1.00 43.50 395 GLN A CA 1
ATOM 3095 C C . GLN A 1 395 ? -9.853 -18.785 -12.507 1.00 43.50 395 GLN A C 1
ATOM 3097 O O . GLN A 1 395 ? -10.609 -18.587 -13.453 1.00 43.50 395 GLN A O 1
ATOM 3102 N N . GLY A 1 396 ? -9.961 -18.138 -11.344 1.00 53.16 396 GLY A N 1
ATOM 3103 C CA . GLY A 1 396 ? -10.932 -17.101 -10.998 1.00 53.16 396 GLY A CA 1
ATOM 3104 C C . GLY A 1 396 ? -10.908 -16.844 -9.486 1.00 53.16 396 GLY A C 1
ATOM 3105 O O . GLY A 1 396 ? -11.076 -17.777 -8.705 1.00 53.16 396 GLY A O 1
ATOM 3106 N N . ALA A 1 397 ? -10.626 -15.594 -9.109 1.00 68.12 397 ALA A N 1
ATOM 3107 C CA . ALA A 1 397 ? -10.309 -15.099 -7.766 1.00 68.12 397 ALA A CA 1
ATOM 3108 C C . ALA A 1 397 ? -11.192 -15.570 -6.607 1.00 68.12 397 ALA A C 1
ATOM 3110 O O . ALA A 1 397 ? -12.359 -15.894 -6.782 1.00 68.12 397 ALA A O 1
ATOM 3111 N N . MET A 1 398 ? -10.657 -15.417 -5.394 1.00 82.56 398 MET A N 1
ATOM 3112 C CA . MET A 1 398 ? -11.456 -15.235 -4.181 1.00 82.56 398 MET A CA 1
ATOM 3113 C C . MET A 1 398 ? -12.343 -13.988 -4.346 1.00 82.56 398 MET A C 1
ATOM 3115 O O . MET A 1 398 ? -11.883 -12.861 -4.135 1.00 82.56 398 MET A O 1
ATOM 3119 N N . LEU A 1 399 ? -13.586 -14.186 -4.794 1.00 89.75 399 LEU A N 1
ATOM 3120 C CA . LEU A 1 399 ? -14.542 -13.112 -5.060 1.00 89.75 399 LEU A CA 1
ATOM 3121 C C . LEU A 1 399 ? -15.416 -12.849 -3.844 1.00 89.75 399 LEU A C 1
ATOM 3123 O O . LEU A 1 399 ? -15.817 -13.758 -3.124 1.00 89.75 399 LEU A O 1
ATOM 3127 N N . VAL A 1 400 ? -15.740 -11.580 -3.645 1.00 92.00 400 VAL A N 1
ATOM 3128 C CA . VAL A 1 400 ? -16.618 -11.128 -2.572 1.00 92.00 400 VAL A CA 1
ATOM 3129 C C . VAL A 1 400 ? -18.064 -11.216 -3.043 1.00 92.00 400 VAL A C 1
ATOM 3131 O O . VAL A 1 400 ? -18.404 -10.765 -4.145 1.00 92.00 400 VAL A O 1
ATOM 3134 N N . ARG A 1 401 ? -18.923 -11.793 -2.204 1.00 92.81 401 ARG A N 1
ATOM 3135 C CA . ARG A 1 401 ? -20.354 -11.945 -2.469 1.00 92.81 401 ARG A CA 1
ATOM 3136 C C . ARG A 1 401 ? -21.177 -11.480 -1.285 1.00 92.81 401 ARG A C 1
ATOM 3138 O O . ARG A 1 401 ? -20.818 -11.740 -0.140 1.00 92.81 401 ARG A O 1
ATOM 3145 N N . GLU A 1 402 ? -22.295 -10.827 -1.585 1.00 94.62 402 GLU A N 1
ATOM 3146 C CA . GLU A 1 402 ? -23.418 -10.773 -0.651 1.00 94.62 402 GLU A CA 1
ATOM 3147 C C . GLU A 1 402 ? -23.997 -12.183 -0.502 1.00 94.62 402 GLU A C 1
ATOM 3149 O O . GLU A 1 402 ? -24.061 -12.935 -1.476 1.00 94.62 402 GLU A O 1
ATOM 3154 N N . THR A 1 403 ? -24.425 -12.537 0.703 1.00 93.31 403 THR A N 1
ATOM 3155 C CA . THR A 1 403 ? -25.017 -13.845 0.989 1.00 93.31 403 THR A CA 1
ATOM 3156 C C . THR A 1 403 ? -26.143 -13.726 2.009 1.00 93.31 403 THR A C 1
ATOM 3158 O O . THR A 1 403 ? -26.335 -12.680 2.637 1.00 93.31 403 THR A O 1
ATOM 3161 N N . ASP A 1 404 ? -26.894 -14.809 2.186 1.00 90.75 404 ASP A N 1
ATOM 3162 C CA . ASP A 1 404 ? -27.887 -14.908 3.246 1.00 90.75 404 ASP A CA 1
ATOM 3163 C C . ASP A 1 404 ? -27.239 -14.766 4.637 1.00 90.75 404 ASP A C 1
ATOM 3165 O O . ASP A 1 404 ? -26.144 -15.290 4.866 1.00 90.75 404 ASP A O 1
ATOM 3169 N N . PRO A 1 405 ? -27.914 -14.130 5.618 1.00 85.94 405 PRO A N 1
ATOM 3170 C CA . PRO A 1 405 ? -27.364 -13.924 6.961 1.00 85.94 405 PRO A CA 1
ATOM 3171 C C . PRO A 1 405 ? -26.910 -15.195 7.684 1.00 85.94 405 PRO A C 1
ATOM 3173 O O . PRO A 1 405 ? -26.049 -15.125 8.551 1.00 85.94 405 PRO A O 1
ATOM 3176 N N . LYS A 1 406 ? -27.490 -16.352 7.344 1.00 85.38 406 LYS A N 1
ATOM 3177 C CA . LYS A 1 406 ? -27.138 -17.647 7.947 1.00 85.38 406 LYS A CA 1
ATOM 3178 C C . LYS A 1 406 ? -25.788 -18.182 7.464 1.00 85.38 406 LYS A C 1
ATOM 3180 O O . LYS A 1 406 ? -25.162 -18.950 8.185 1.00 85.38 406 LYS A O 1
ATOM 3185 N N . ASP A 1 407 ? -25.366 -17.763 6.274 1.00 82.12 407 ASP A N 1
ATOM 3186 C CA . ASP A 1 407 ? -24.137 -18.204 5.606 1.00 82.12 407 ASP A CA 1
ATOM 3187 C C . ASP A 1 407 ? -23.056 -17.109 5.599 1.00 82.12 407 ASP A C 1
ATOM 3189 O O . ASP A 1 407 ? -21.909 -17.348 5.208 1.00 82.12 407 ASP A O 1
ATOM 3193 N N . GLY A 1 408 ? -23.421 -15.898 6.033 1.00 80.19 408 GLY A N 1
ATOM 3194 C CA . GLY A 1 408 ? -22.525 -14.760 6.182 1.00 80.19 408 GLY A CA 1
ATOM 3195 C C . GLY A 1 408 ? -21.420 -15.042 7.190 1.00 80.19 408 GLY A C 1
ATOM 3196 O O . GLY 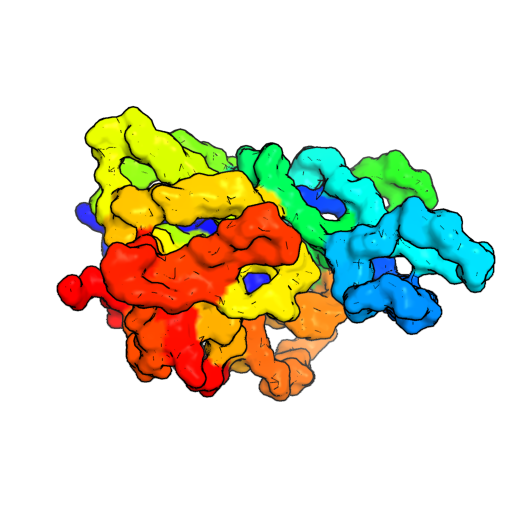A 1 408 ? -21.673 -15.477 8.311 1.00 80.19 408 GLY A O 1
ATOM 3197 N N . ARG A 1 409 ? -20.178 -14.771 6.787 1.00 89.00 409 ARG A N 1
ATOM 3198 C CA . ARG A 1 409 ? -18.991 -14.949 7.637 1.00 89.00 409 ARG A CA 1
ATOM 3199 C C . ARG A 1 409 ? -18.412 -13.634 8.141 1.00 89.00 409 ARG A C 1
ATOM 3201 O O . ARG A 1 409 ? -17.645 -13.631 9.096 1.00 89.00 409 ARG A O 1
ATOM 3208 N N . PHE A 1 410 ? -18.749 -12.535 7.479 1.00 94.50 410 PHE A N 1
ATOM 3209 C CA . PHE A 1 410 ? -18.278 -11.194 7.794 1.00 94.50 410 PHE A CA 1
ATOM 3210 C C . PHE A 1 410 ? -19.290 -10.148 7.326 1.00 94.50 410 PHE A C 1
ATOM 3212 O O . PHE A 1 410 ? -20.187 -10.448 6.535 1.00 94.50 410 PHE A O 1
ATOM 3219 N N . ASP A 1 411 ? -19.113 -8.912 7.779 1.00 96.00 411 ASP A N 1
ATOM 3220 C CA . ASP A 1 411 ? -19.872 -7.770 7.290 1.00 96.00 411 ASP A CA 1
ATOM 3221 C C . ASP A 1 411 ? -19.266 -7.233 5.996 1.00 96.00 411 ASP A C 1
ATOM 3223 O O . ASP A 1 411 ? -18.073 -6.950 5.905 1.00 96.00 411 ASP A O 1
ATOM 3227 N N . LEU A 1 412 ? -20.110 -7.046 4.994 1.00 96.62 412 LEU A N 1
ATOM 3228 C CA . LEU A 1 412 ? -19.781 -6.430 3.722 1.00 96.62 412 LEU A CA 1
ATOM 3229 C C . LEU A 1 412 ? -20.379 -5.023 3.676 1.00 96.62 412 LEU A C 1
ATOM 3231 O O . LEU A 1 412 ? -21.595 -4.858 3.803 1.00 96.62 412 LEU A O 1
ATOM 3235 N N . LEU A 1 413 ? -19.538 -4.005 3.476 1.00 96.31 413 LEU A N 1
ATOM 3236 C CA . LEU A 1 413 ? -20.001 -2.626 3.305 1.00 96.31 413 LEU A CA 1
ATOM 3237 C C . LEU A 1 413 ? -20.102 -2.257 1.827 1.00 96.31 413 LEU A C 1
ATOM 3239 O O . LEU A 1 413 ? -19.145 -2.376 1.057 1.00 96.31 413 LEU A O 1
ATOM 3243 N N . LEU A 1 414 ? -21.276 -1.765 1.438 1.00 95.88 414 LEU A N 1
ATOM 3244 C CA . LEU A 1 414 ? -21.624 -1.443 0.061 1.00 95.88 414 LEU A CA 1
ATOM 3245 C C . LEU A 1 414 ? -22.145 -0.013 -0.042 1.00 95.88 414 LEU A C 1
ATOM 3247 O O . LEU A 1 414 ? -23.217 0.320 0.461 1.00 95.88 414 LEU A O 1
ATOM 3251 N N . LEU A 1 415 ? -21.396 0.837 -0.741 1.00 94.38 415 LEU A N 1
ATOM 3252 C CA . LEU A 1 415 ? -21.812 2.203 -1.041 1.00 94.38 415 LEU A CA 1
ATOM 3253 C C . LEU A 1 415 ? -22.578 2.216 -2.366 1.00 94.38 415 LEU A C 1
ATOM 3255 O O . LEU A 1 415 ? -22.033 1.869 -3.413 1.00 94.38 415 LEU A O 1
ATOM 3259 N N . GLN A 1 416 ? -23.851 2.607 -2.349 1.00 88.94 416 GLN A N 1
ATOM 3260 C CA . GLN A 1 416 ? -24.707 2.524 -3.541 1.00 88.94 416 GLN A CA 1
ATOM 3261 C C . GLN A 1 416 ? -24.558 3.706 -4.508 1.00 88.94 416 GLN A C 1
ATOM 3263 O O . GLN A 1 416 ? -24.808 3.544 -5.704 1.00 88.94 416 GLN A O 1
ATOM 3268 N N . SER A 1 417 ? -24.081 4.850 -4.023 1.00 92.50 417 SER A N 1
ATOM 3269 C CA . SER A 1 417 ? -23.933 6.082 -4.805 1.00 92.50 417 SER A CA 1
ATOM 3270 C C . SER A 1 417 ? -22.469 6.498 -4.928 1.00 92.50 417 SER A C 1
ATOM 3272 O O . SER A 1 417 ? -21.636 6.125 -4.107 1.00 92.50 417 SER A O 1
ATOM 3274 N N . ASN A 1 418 ? -22.148 7.272 -5.967 1.00 93.31 418 ASN A N 1
ATOM 3275 C CA . ASN A 1 418 ? -20.833 7.897 -6.095 1.00 93.31 418 ASN A CA 1
ATOM 3276 C C . ASN A 1 418 ? -20.810 9.211 -5.314 1.00 93.31 418 ASN A C 1
ATOM 3278 O O . ASN A 1 418 ? -21.710 10.035 -5.472 1.00 93.31 418 ASN A O 1
ATOM 3282 N N . PHE A 1 419 ? -19.753 9.426 -4.541 1.00 91.69 419 PHE A N 1
ATOM 3283 C CA . PHE A 1 419 ? -19.527 10.651 -3.788 1.00 91.69 419 PHE A CA 1
ATOM 3284 C C . PHE A 1 419 ? -18.127 11.181 -4.078 1.00 91.69 419 PHE A C 1
ATOM 3286 O O . PHE A 1 419 ? -17.173 10.412 -4.182 1.00 91.69 419 PHE A O 1
ATOM 3293 N N . THR A 1 420 ? -17.998 12.502 -4.167 1.00 89.88 420 THR A N 1
ATOM 3294 C CA . THR A 1 420 ? -16.697 13.173 -4.173 1.00 89.88 420 THR A CA 1
ATOM 3295 C C . THR A 1 420 ? -16.604 14.047 -2.933 1.00 89.88 420 THR A C 1
ATOM 3297 O O . THR A 1 420 ? -17.408 14.961 -2.756 1.00 89.88 420 THR A O 1
ATOM 3300 N N . LEU A 1 421 ? -15.609 13.785 -2.092 1.00 87.31 421 LEU A N 1
ATOM 3301 C CA . LEU A 1 421 ? -15.275 14.613 -0.946 1.00 87.31 421 LEU A CA 1
ATOM 3302 C C . LEU A 1 421 ? -14.353 15.756 -1.354 1.00 87.31 421 LEU A C 1
ATOM 3304 O O . LEU A 1 421 ? -13.257 15.550 -1.881 1.00 87.31 421 LEU A O 1
ATOM 3308 N N . ASP A 1 422 ? -14.793 16.977 -1.075 1.00 82.44 422 ASP A N 1
ATOM 3309 C CA . ASP A 1 422 ? -13.939 18.151 -1.150 1.00 82.44 422 ASP A CA 1
ATOM 3310 C C . ASP A 1 422 ? -13.128 18.347 0.148 1.00 82.44 422 ASP A C 1
ATOM 3312 O O . ASP A 1 422 ? -13.247 17.581 1.108 1.00 82.44 422 ASP A O 1
ATOM 3316 N N . GLY A 1 423 ? -12.283 19.381 0.195 1.00 72.06 423 GLY A N 1
ATOM 3317 C CA . GLY A 1 423 ? -11.480 19.666 1.390 1.00 72.06 423 GLY A CA 1
ATOM 3318 C C . GLY A 1 423 ? -12.299 19.983 2.646 1.00 72.06 423 GLY A C 1
ATOM 3319 O O . GLY A 1 423 ? -11.874 19.648 3.747 1.00 72.06 423 GLY A O 1
ATOM 3320 N N . LYS A 1 424 ? -13.495 20.569 2.508 1.00 72.75 424 LYS A N 1
ATOM 3321 C CA . LYS A 1 424 ? -14.375 20.850 3.651 1.00 72.75 424 LYS A CA 1
ATOM 3322 C C . LYS A 1 424 ? -15.002 19.559 4.178 1.00 72.75 424 LYS A C 1
ATOM 3324 O O . LYS A 1 424 ? -15.088 19.368 5.392 1.00 72.75 424 LYS A O 1
ATOM 3329 N N . GLY A 1 425 ? -15.412 18.675 3.271 1.00 71.00 425 GLY A N 1
ATOM 3330 C CA . GLY A 1 425 ? -15.914 17.344 3.590 1.00 71.00 425 GLY A CA 1
ATOM 3331 C C . GLY A 1 425 ? -14.873 16.506 4.328 1.00 71.00 425 GLY A C 1
ATOM 3332 O O . GLY A 1 425 ? -15.184 15.957 5.381 1.00 71.00 425 GLY A O 1
ATOM 3333 N N . LEU A 1 426 ? -13.623 16.488 3.852 1.00 74.00 426 LEU A N 1
ATOM 3334 C CA . LEU A 1 426 ? -12.534 15.751 4.502 1.00 74.00 426 LEU A CA 1
ATOM 3335 C C . LEU A 1 426 ? -12.266 16.252 5.934 1.00 74.00 426 LEU A C 1
ATOM 3337 O O . LEU A 1 426 ? -12.226 15.455 6.868 1.00 74.00 426 LEU A O 1
ATOM 3341 N N . LEU A 1 427 ? -12.184 17.573 6.131 1.00 69.12 427 LEU A N 1
ATOM 3342 C CA . LEU A 1 427 ? -12.024 18.172 7.464 1.00 69.12 427 LEU A CA 1
ATOM 3343 C C . LEU A 1 427 ? -13.208 17.871 8.389 1.00 69.12 427 LEU A C 1
ATOM 3345 O O . LEU A 1 427 ? -13.028 17.672 9.588 1.00 69.12 427 LEU A O 1
ATOM 3349 N N . THR A 1 428 ? -14.425 17.819 7.850 1.00 68.56 428 THR A N 1
ATOM 3350 C CA . THR A 1 428 ? -15.615 17.456 8.630 1.00 68.56 428 THR A CA 1
ATOM 3351 C C . THR A 1 428 ? -15.538 15.999 9.088 1.00 68.56 428 THR A C 1
ATOM 3353 O O . THR A 1 428 ? -15.885 15.709 10.226 1.00 68.56 428 THR A O 1
ATOM 3356 N N . CYS A 1 429 ? -15.011 15.097 8.256 1.00 70.00 429 CYS A N 1
ATOM 3357 C CA . CYS A 1 429 ? -14.820 13.691 8.620 1.00 70.00 429 CYS A CA 1
ATOM 3358 C C . CYS A 1 429 ? -13.768 13.494 9.718 1.00 70.00 429 CYS A C 1
ATOM 3360 O O . CYS A 1 429 ? -13.955 12.648 10.586 1.00 70.00 429 CYS A O 1
ATOM 3362 N N . LEU A 1 430 ? -12.682 14.272 9.700 1.00 67.19 430 LEU A N 1
ATOM 3363 C CA . LEU A 1 430 ? -11.657 14.234 10.752 1.00 67.19 430 LEU A CA 1
ATOM 3364 C C . LEU A 1 430 ? -12.194 14.729 12.102 1.00 67.19 430 LEU A C 1
ATOM 3366 O O . LEU A 1 430 ? -11.831 14.198 13.145 1.00 67.19 430 LEU A O 1
ATOM 3370 N N . ASN A 1 431 ? -13.093 15.716 12.077 1.00 56.84 431 ASN A N 1
ATOM 3371 C CA . ASN A 1 431 ? -13.706 16.289 13.278 1.00 56.84 431 ASN A CA 1
ATOM 3372 C C . ASN A 1 431 ? -14.959 15.534 13.755 1.00 56.84 431 ASN A C 1
ATOM 3374 O O . ASN A 1 431 ? -15.456 15.798 14.852 1.00 56.84 431 ASN A O 1
ATOM 3378 N N . ALA A 1 432 ? -15.489 14.608 12.951 1.00 53.00 432 ALA A N 1
ATOM 3379 C CA . ALA A 1 432 ? -16.611 13.762 13.328 1.00 53.00 432 ALA A CA 1
ATOM 3380 C C . ALA A 1 432 ? -16.130 12.680 14.307 1.00 53.00 432 ALA A C 1
ATOM 3382 O O . ALA A 1 432 ? -15.724 11.578 13.929 1.00 53.00 432 ALA A O 1
ATOM 3383 N N . ASN A 1 433 ? -16.171 13.004 15.598 1.00 46.66 433 ASN A N 1
ATOM 3384 C CA . ASN A 1 433 ? -16.082 12.003 16.649 1.00 46.66 433 ASN A CA 1
ATOM 3385 C C . ASN A 1 433 ? -17.293 11.075 16.542 1.00 46.66 433 ASN A C 1
ATOM 3387 O O . ASN A 1 433 ? -18.414 11.540 16.691 1.00 46.66 433 ASN A O 1
ATOM 3391 N N . GLU A 1 434 ? -17.051 9.794 16.260 1.00 51.12 434 GLU A N 1
ATOM 3392 C CA . GLU A 1 434 ? -17.656 8.606 16.890 1.00 51.12 434 GLU A CA 1
ATOM 3393 C C . GLU A 1 434 ? -17.451 7.345 16.021 1.00 51.12 434 GLU A C 1
ATOM 3395 O O . GLU A 1 434 ? -17.389 7.394 14.790 1.00 51.12 434 GLU A O 1
ATOM 3400 N N . TYR A 1 435 ? -17.274 6.207 16.694 1.00 41.22 435 TYR A N 1
ATOM 3401 C CA . TYR A 1 435 ? -17.169 4.867 16.111 1.00 41.22 435 TYR A CA 1
ATOM 3402 C C . TYR A 1 435 ? -18.579 4.318 15.816 1.00 41.22 435 TYR A C 1
ATOM 3404 O O . TYR A 1 435 ? -19.533 4.613 16.544 1.00 41.22 435 TYR A O 1
ATOM 3412 N N . ALA A 1 436 ? -18.718 3.539 14.743 1.00 41.16 436 ALA A N 1
ATOM 3413 C CA . ALA A 1 436 ? -19.921 2.772 14.425 1.00 41.16 436 ALA A CA 1
ATOM 3414 C C . ALA A 1 436 ? -19.766 1.376 15.042 1.00 41.16 436 ALA A C 1
ATOM 3416 O O . ALA A 1 436 ? -19.274 0.450 14.402 1.00 41.16 436 ALA A O 1
ATOM 3417 N N . GLY A 1 437 ? -20.089 1.247 16.328 1.00 40.34 437 GLY A N 1
ATOM 3418 C CA . GLY A 1 437 ? -19.908 -0.015 17.042 1.00 40.34 437 GLY A CA 1
ATOM 3419 C C . GLY A 1 437 ? -20.665 -0.116 18.352 1.00 40.34 437 GLY A C 1
ATOM 3420 O O . GLY A 1 437 ? -20.160 -0.741 19.272 1.00 40.34 437 GLY A O 1
ATOM 3421 N N . GLU A 1 438 ? -21.853 0.481 18.425 1.00 33.16 438 GLU A N 1
ATOM 3422 C CA . GLU A 1 438 ? -22.843 0.143 19.448 1.00 33.16 438 GLU A CA 1
ATOM 3423 C C . GLU A 1 438 ? -24.230 0.062 18.803 1.00 33.16 438 GLU A C 1
ATOM 3425 O O . GLU A 1 438 ? -24.880 1.074 18.528 1.00 33.16 438 GLU A O 1
ATOM 3430 N N . LYS A 1 439 ? -24.660 -1.174 18.546 1.00 30.58 439 LYS A N 1
ATOM 3431 C CA . LYS A 1 439 ? -26.045 -1.613 18.694 1.00 30.58 439 LYS A CA 1
ATOM 3432 C C . LYS A 1 439 ? -26.050 -2.995 19.316 1.00 30.58 439 LYS A C 1
ATOM 3434 O O . LYS A 1 439 ? -25.228 -3.820 18.862 1.00 30.58 439 LYS A O 1
#

Organism: NCBI:txid485398

Secondary structure (DSSP, 8-state):
--EEEEEEE-S-SHHHHHHHHHHHHHHTT-TTEEEEEEE-PPP---SPPPPHHHHHHHHHHHTT-TT--S-HHHHHHHT-S-HHHHHT-SS--HHHHHHHHHTS------HHHHHHHHHHHHHHHHHHHHHHHTS-EEEEE-GGGGGT----S-GGG---GGGTT--HHHHHHHHHHHH---HHHHHHHHHHHHHHHHHHHHHHHHTTTEEEEE--HHHHHHHHHHSSEEEEEESS-SHHHHHHHHHHHH-TT--GGGEEEEEE--BS-GGG-TTSS-HHHHHTHHHHHHHHHHGGGSSEEEEE-HHHHTTEEE-HHHHHHHHHHHHHHHHHHHTS---HHHHHT--S-HHHHHHHHTTS-B--HHHHHHHHTSHHHHHTTPEEEEEEEE--SSSS--EEEE--TTT--EEEEE--S-EEE-HHHHHHHHH----S---

Solvent-accessible surface area (backbone atoms only — not comparable to full-atom values): 22937 Å² total; per-residue (Å²): 122,41,36,37,37,38,41,36,24,42,67,68,53,47,28,47,57,50,28,53,42,46,54,49,62,60,44,71,83,45,82,55,52,47,80,44,40,34,31,42,41,54,57,37,47,90,64,86,49,60,50,78,65,56,49,50,53,28,35,59,54,47,66,69,43,89,82,59,89,55,59,39,67,53,31,45,46,46,29,70,53,39,67,67,61,60,66,71,51,86,83,65,50,75,65,55,49,58,46,48,55,60,41,32,49,77,52,67,45,60,70,66,56,24,52,54,53,42,52,38,37,37,32,54,48,13,36,50,42,9,63,63,69,72,36,66,28,60,28,26,37,33,70,78,38,49,84,60,36,42,61,70,59,17,38,21,65,55,78,59,58,80,39,37,85,38,52,64,67,57,46,52,51,53,57,56,42,71,65,47,83,51,65,73,61,27,52,54,49,51,51,54,48,50,56,51,52,36,54,51,40,47,57,57,12,55,78,46,48,20,40,68,44,76,51,55,65,66,59,50,49,51,54,57,60,72,30,67,33,36,40,35,42,33,52,28,51,34,49,66,61,29,53,52,47,58,55,36,77,74,34,91,85,43,68,45,55,39,32,34,38,40,31,32,40,35,26,73,48,66,90,75,22,83,71,51,25,28,67,35,38,53,26,21,52,69,27,34,54,54,37,71,77,46,38,75,54,33,52,38,39,37,38,23,26,50,73,30,16,62,27,39,24,32,31,42,64,22,53,31,75,64,48,40,66,68,42,44,35,33,39,41,30,61,78,66,62,43,58,30,66,59,44,26,58,67,77,78,64,66,65,60,58,41,58,76,39,55,87,45,71,40,72,30,42,40,34,30,28,60,47,47,65,26,48,62,16,53,77,72,57,42,42,79,41,29,15,40,74,49,68,73,87,54,103,53,31,64,27,42,37,82,46,59,74,91,71,32,58,32,40,27,47,40,52,87,62,78,46,73,36,43,43,68,52,51,54,48,58,56,66,54,84,59,79,66,80,86,132

pLDDT: mean 90.1, std 9.97, range [30.58, 98.5]

Sequence (439 aa):
MVQLILNINDGTDSDNYSGDSYVQERFRNTPNTRVMHIDEPRQVSWARTMSSDEKRDWESVAAKLNDLKQNPRIALLTGSVTGDYIDSKTDLSANERSILRKGVSSGPGPMQDAKTQAWLTAWDKANFVANQGQQPHTIFVDFASLERTHNPVNFSVHTGSHLVLRTPQEIKLWKEINQISSDPERHQSVKSWFDQSIEHASKKGAGLGASVEILDREKLYQDMKQAEEVTIFLGASLGLVSFLLDRGMMDRDMKLEKVKVIMQGGSMDSSENIFGEAFNFALDKKAAKNVFCHVQQFGSFTLIPTQTARRLKFSVKGLVGFGGDPLLKLIEAFNDRQEETEVALLEGNLQERIDKLKAKNIIQSDLAAFMLATRFGESLGVKRAPGCIEDSGTQGAMLVRETDPKDGRFDLLLLQSNFTLDGKGLLTCLNANEYAGEK

Foldseek 3Di:
DAEEEEEEAALFFLLSLLLVLLVCLLCVPPPNYDYAYEHEYAFAAPPAADDPVLLVLLQVLVVVDPPPPDRSNLCLFQLVCALVNLVPDPPDDPVSSVSNVLSRAPAGDPLVVRVLLSLLSQLVSLLQNLVLVLHADEYAYASVLHVFFGQSTRNNHDAPRSLQQDDLVLLVQLVVLSPDPDPVSSVVSVSVSSVVSSVVSVVSNVVSNGYYHHDPLVVVLVVQLPGQAYEYQENAALRSVLVSQVVQVVDPSRQQLRYEYQYEWFAQDLVPVSNLAIRNCNRHVPSVVSCQVPVLSHVAYEYEYQVQQQLEFEQLQQSCVRRPLSSLSSCCCPVVVDHSSVSSPDDDDSVVSSVVCRVPGHGSRSNSSVLLQFVNVVVQVWDKAQWHFDDPVDSHYRHIDGDDPVPRSHIYTHRPHRDYDYNVNSVVSSVDDDGPDDD

Radius of gyration: 21.85 Å; Cα contacts (8 Å, |Δi|>4): 828; chains: 1; bounding box: 56×51×67 Å